Protein AF-0000000085148550 (afdb_homodimer)

Foldseek 3Di:
DAAQAEEEALFLLQSLQVVVLEDFQFRYDYDYHNALVRVLVCLVVVRHLEYEAEAAGPPHGRLRSLQVCQVVVGRHAYEYEYLQPAPVVQVSSVVSPHLYYHYPPHHSVRVVVSCVVVVNGDRDPDDGPPDPPLRDHDLQSLVQVLLRNLQNQLQNQVCVQLVFHKDWHRKDKDKDFLVVVLVVLVVVDDVWFKWKKKKWKDWDQWTWMKIKIWTPQAQQVQCVSNVHPPSPDPVSSVVSRQVSCCRRVVSSVVSSCVLLVIDMDMDDMDTQDGRHDPCSSSVVVNVPAGIWIKIWIWMDTPPDPTIMIMIITIHPSCSVVSVVSSVVSSD/DAAQAEEEAQFLLQSLQVVVLEDFQFRYDYDYHNALVRVLVCLVVVRHLEYEAEAAGPPHGRLRSLQVCQVVVGRHAYEYEYLQPAPVVQVSSVVSPHPYYHYPPHHSVVVVVSCVVVVNGDRDPDDGPPDPPLRDHDLQSLVQVLLRNLQNQLQNQVCVQLVFHKDWHRKDKDKDFLVVVLVVLVVVDDVWFKWKKKKWKDWDQWTWMKIKIWTPLAQQVQCVSNVHPPSPDPVSSVVSRQVSCCRRVVSSVVSSCVLLVIDMDMDDMDTQDGRHDPCSSSVVVNVVAGIWIKIWIWMDTPPDPTIMIMIITIHPSCSVVSVVSSVVSSD

Nearest PDB structures (foldseek):
  7pv7-assembly2_B  TM=8.564E-01  e=1.587E-06  Porphyromonas gingivalis W83
  8thp-assembly1_B  TM=5.217E-01  e=5.807E-08  Flavobacterium johnsoniae UW101
  8tff-assembly1_A  TM=5.166E-01  e=2.054E-07  Flavobacterium johnsoniae UW101
  8ted-assembly1_A  TM=5.237E-01  e=2.946E-07  Flavobacterium johnsoniae UW101
  8tfm-assembly1_B  TM=5.192E-01  e=7.262E-07  Flavobacterium johnsoniae UW101

Sequence (662 aa):
MTIPILICDDSALARKQMARTLPKDWDVEISYATNGAEGLEVIRAGKGEIVFLDLNMPVMDGYEVLQAVQQQDLPALIIVVSGDIQIKAHERVKALGALDFIQKPVSAEAISHILQEYGILTLTQGNKAEETPMMKVDMRDACQEIANVAMGRAADLLAKLLDVFVLLPIPNVNVLEVSELTMALKATERNSTVSGLCQGFIGAGIAGEALLLFHDSSFEDMAKLMGLENPNDVSTEIEVMMDTGNVLIGAFLNGISEQLDMKFSQTHPVVLGRHCSVNELIHDNSDKWQRTLAMEINYRIEDYNIECDLLLLFTEDSIPTLNYKLGYLLDMTIPILICDDSALARKQMARTLPKDWDVEISYATNGAEGLEVIRAGKGEIVFLDLNMPVMDGYEVLQAVQQQDLPALIIVVSGDIQIKAHERVKALGALDFIQKPVSAEAISHILQEYGILTLTQGNKAEETPMMKVDMRDACQEIANVAMGRAADLLAKLLDVFVLLPIPNVNVLEVSELTMALKATERNSTVSGLCQGFIGAGIAGEALLLFHDSSFEDMAKLMGLENPNDVSTEIEVMMDTGNVLIGAFLNGISEQLDMKFSQTHPVVLGRHCSVNELIHDNSDKWQRTLAMEINYRIEDYNIECDLLLLFTEDSIPTLNYKLGYLLD

InterPro domains:
  IPR001789 Signal transduction response regulator, receiver domain [PF00072] (5-115)
  IPR001789 Signal transduction response regulator, receiver domain [PS50110] (4-119)
  IPR001789 Signal transduction response regulator, receiver domain [SM00448] (3-115)
  IPR011006 CheY-like superfamily [SSF52172] (4-118)
  IPR028976 CheC-like superfamily [G3DSA:3.40.1550.10] (134-326)
  IPR028976 CheC-like superfamily [SSF103039] (138-328)
  IPR050595 Bacterial response regulator [PTHR44591] (1-120)

Structure (mmCIF, N/CA/C/O backbone):
data_AF-0000000085148550-model_v1
#
loop_
_entity.id
_entity.type
_entity.pdbx_description
1 polymer 'CheC, inhibitor of MCP methylation'
#
loop_
_atom_site.group_PDB
_atom_site.id
_atom_site.type_symbol
_atom_site.label_atom_id
_atom_site.label_alt_id
_atom_site.label_comp_id
_atom_site.label_asym_id
_atom_site.label_entity_id
_atom_site.label_seq_id
_atom_site.pdbx_PDB_ins_code
_atom_site.Cartn_x
_atom_site.Cartn_y
_atom_site.Cartn_z
_atom_site.occupancy
_atom_site.B_iso_or_equiv
_atom_site.auth_seq_id
_atom_site.auth_comp_id
_atom_site.auth_asym_id
_atom_site.auth_atom_id
_atom_site.pdbx_PDB_model_num
ATOM 1 N N . MET A 1 1 ? -13.977 -40.094 -25.703 1 69.56 1 MET A N 1
ATOM 2 C CA . MET A 1 1 ? -12.578 -40 -26.109 1 69.56 1 MET A CA 1
ATOM 3 C C . MET A 1 1 ? -11.766 -39.219 -25.078 1 69.56 1 MET A C 1
ATOM 5 O O . MET A 1 1 ? -12.258 -38.25 -24.5 1 69.56 1 MET A O 1
ATOM 9 N N . THR A 1 2 ? -10.578 -39.75 -24.703 1 88.62 2 THR A N 1
ATOM 10 C CA . THR A 1 2 ? -9.688 -39.156 -23.703 1 88.62 2 THR A CA 1
ATOM 11 C C . THR A 1 2 ? -9.117 -37.844 -24.188 1 88.62 2 THR A C 1
ATOM 13 O O . THR A 1 2 ? -8.617 -37.75 -25.312 1 88.62 2 THR A O 1
ATOM 16 N N . ILE A 1 3 ? -9.297 -36.781 -23.484 1 90.56 3 ILE A N 1
ATOM 17 C CA . ILE A 1 3 ? -8.875 -35.438 -23.875 1 90.56 3 ILE A CA 1
ATOM 18 C C . ILE A 1 3 ? -7.414 -35.219 -23.484 1 90.56 3 ILE A C 1
ATOM 20 O O . ILE A 1 3 ? -7.051 -35.375 -22.312 1 90.56 3 ILE A O 1
ATOM 24 N N . PRO A 1 4 ? -6.555 -34.938 -24.453 1 94.75 4 PRO A N 1
ATOM 25 C CA . PRO A 1 4 ? -5.168 -34.625 -24.094 1 94.75 4 PRO A CA 1
ATOM 26 C C . PRO A 1 4 ? -5.023 -33.25 -23.438 1 94.75 4 PRO A C 1
ATOM 28 O O . PRO A 1 4 ? -5.441 -32.25 -24 1 94.75 4 PRO A O 1
ATOM 31 N N . ILE A 1 5 ? -4.395 -33.219 -22.297 1 95.62 5 ILE A N 1
ATOM 32 C CA . ILE A 1 5 ? -4.184 -32 -21.531 1 95.62 5 ILE A CA 1
ATOM 33 C C . ILE A 1 5 ? -2.686 -31.766 -21.344 1 95.62 5 ILE A C 1
ATOM 35 O O . ILE A 1 5 ? -1.918 -32.719 -21.156 1 95.62 5 ILE A O 1
ATOM 39 N N . LEU A 1 6 ? -2.33 -30.469 -21.406 1 97.88 6 LEU A N 1
ATOM 40 C CA . LEU A 1 6 ? -0.958 -30.078 -21.109 1 97.88 6 LEU A CA 1
ATOM 41 C C . LEU A 1 6 ? -0.917 -29.141 -19.906 1 97.88 6 LEU A C 1
ATOM 43 O O . LEU A 1 6 ? -1.643 -28.141 -19.875 1 97.88 6 LEU A O 1
ATOM 47 N N . ILE A 1 7 ? -0.164 -29.531 -18.922 1 98 7 ILE A N 1
ATOM 48 C CA . ILE A 1 7 ? 0.191 -28.625 -17.844 1 98 7 ILE A CA 1
ATOM 49 C C . ILE A 1 7 ? 1.607 -28.094 -18.047 1 98 7 ILE A C 1
ATOM 51 O O . ILE A 1 7 ? 2.58 -28.844 -17.953 1 98 7 ILE A O 1
ATOM 55 N N . CYS A 1 8 ? 1.687 -26.797 -18.375 1 98.44 8 CYS A N 1
ATOM 56 C CA . CYS A 1 8 ? 2.969 -26.172 -18.688 1 98.44 8 CYS A CA 1
ATOM 57 C C . CYS A 1 8 ? 3.354 -25.156 -17.609 1 98.44 8 CYS A C 1
ATOM 59 O O . CYS A 1 8 ? 2.818 -24.047 -17.578 1 98.44 8 CYS A O 1
ATOM 61 N N . ASP A 1 9 ? 4.273 -25.484 -16.75 1 97.5 9 ASP A N 1
ATOM 62 C CA . ASP A 1 9 ? 4.734 -24.719 -15.594 1 97.5 9 ASP A CA 1
ATOM 63 C C . ASP A 1 9 ? 6.148 -25.125 -15.195 1 97.5 9 ASP A C 1
ATOM 65 O O . ASP A 1 9 ? 6.465 -26.328 -15.172 1 97.5 9 ASP A O 1
ATOM 69 N N . ASP A 1 10 ? 6.984 -24.156 -14.891 1 94.94 10 ASP A N 1
ATOM 70 C CA . ASP A 1 10 ? 8.367 -24.516 -14.586 1 94.94 10 ASP A CA 1
ATOM 71 C C . ASP A 1 10 ? 8.484 -25.078 -13.172 1 94.94 10 ASP A C 1
ATOM 73 O O . ASP A 1 10 ? 9.477 -25.719 -12.836 1 94.94 10 ASP A O 1
ATOM 77 N N . SER A 1 11 ? 7.555 -24.844 -12.352 1 93.94 11 SER A N 1
ATOM 78 C CA . SER A 1 11 ? 7.562 -25.297 -10.961 1 93.94 11 SER A CA 1
ATOM 79 C C . SER A 1 11 ? 6.934 -26.672 -10.828 1 93.94 11 SER A C 1
ATOM 81 O O . SER A 1 11 ? 5.781 -26.875 -11.219 1 93.94 11 SER A O 1
ATOM 83 N N . ALA A 1 12 ? 7.699 -27.578 -10.242 1 92.81 12 ALA A N 1
ATOM 84 C CA . ALA A 1 12 ? 7.164 -28.906 -9.992 1 92.81 12 ALA A CA 1
ATOM 85 C C . ALA A 1 12 ? 5.977 -28.859 -9.039 1 92.81 12 ALA A C 1
ATOM 87 O O . ALA A 1 12 ? 5.008 -29.609 -9.203 1 92.81 12 ALA A O 1
ATOM 88 N N . LEU A 1 13 ? 6.137 -28.016 -8.102 1 91.62 13 LEU A N 1
ATOM 89 C CA . LEU A 1 13 ? 5.039 -27.859 -7.152 1 91.62 13 LEU A CA 1
ATOM 90 C C . LEU A 1 13 ? 3.775 -27.375 -7.863 1 91.62 13 LEU A C 1
ATOM 92 O O . LEU A 1 13 ? 2.684 -27.891 -7.602 1 91.62 13 LEU A O 1
ATOM 96 N N . ALA A 1 14 ? 3.887 -26.422 -8.695 1 94.12 14 ALA A N 1
ATOM 97 C CA . ALA A 1 14 ? 2.732 -25.891 -9.406 1 94.12 14 ALA A CA 1
ATOM 98 C C . ALA A 1 14 ? 2.086 -26.953 -10.289 1 94.12 14 ALA A C 1
ATOM 100 O O . ALA A 1 14 ? 0.858 -27.031 -10.367 1 94.12 14 ALA A O 1
ATOM 101 N N . ARG A 1 15 ? 2.883 -27.703 -11.016 1 94.88 15 ARG A N 1
ATOM 102 C CA . ARG A 1 15 ? 2.361 -28.781 -11.852 1 94.88 15 ARG A CA 1
ATOM 103 C C . ARG A 1 15 ? 1.596 -29.797 -11.023 1 94.88 15 ARG A C 1
ATOM 105 O O . ARG A 1 15 ? 0.508 -30.234 -11.414 1 94.88 15 ARG A O 1
ATOM 112 N N . LYS A 1 16 ? 2.207 -30.172 -9.914 1 91.75 16 LYS A N 1
ATOM 113 C CA . LYS A 1 16 ? 1.563 -31.125 -9.023 1 91.75 16 LYS A CA 1
ATOM 114 C C . LYS A 1 16 ? 0.225 -30.594 -8.516 1 91.75 16 LYS A C 1
ATOM 116 O O . LYS A 1 16 ? -0.775 -31.328 -8.516 1 91.75 16 LYS A O 1
ATOM 121 N N . GLN A 1 17 ? 0.255 -29.344 -8.078 1 91.12 17 GLN A N 1
ATOM 122 C CA . GLN A 1 17 ? -0.959 -28.734 -7.559 1 91.12 17 GLN A CA 1
ATOM 123 C C . GLN A 1 17 ? -2.033 -28.641 -8.641 1 91.12 17 GLN A C 1
ATOM 125 O O . GLN A 1 17 ? -3.209 -28.891 -8.375 1 91.12 17 GLN A O 1
ATOM 130 N N . MET A 1 18 ? -1.668 -28.297 -9.828 1 93.44 18 MET A N 1
ATOM 131 C CA . MET A 1 18 ? -2.598 -28.203 -10.945 1 93.44 18 MET A CA 1
ATOM 132 C C . MET A 1 18 ? -3.23 -29.547 -11.25 1 93.44 18 MET A C 1
ATOM 134 O O . MET A 1 18 ? -4.445 -29.641 -11.43 1 93.44 18 MET A O 1
ATOM 138 N N . ALA A 1 19 ? -2.445 -30.562 -11.305 1 92.56 19 ALA A N 1
ATOM 139 C CA . ALA A 1 19 ? -2.918 -31.906 -11.602 1 92.56 19 ALA A CA 1
ATOM 140 C C . ALA A 1 19 ? -3.902 -32.406 -10.547 1 92.56 19 ALA A C 1
ATOM 142 O O . ALA A 1 19 ? -4.914 -33.031 -10.867 1 92.56 19 ALA A O 1
ATOM 143 N N . ARG A 1 20 ? -3.559 -32.031 -9.336 1 89.12 20 ARG A N 1
ATOM 144 C CA . ARG A 1 20 ? -4.383 -32.5 -8.219 1 89.12 20 ARG A CA 1
ATOM 145 C C . ARG A 1 20 ? -5.73 -31.781 -8.211 1 89.12 20 ARG A C 1
ATOM 147 O O . ARG A 1 20 ? -6.715 -32.312 -7.688 1 89.12 20 ARG A O 1
ATOM 154 N N . THR A 1 21 ? -5.746 -30.609 -8.695 1 91.19 21 THR A N 1
ATOM 155 C CA . THR A 1 21 ? -6.945 -29.781 -8.625 1 91.19 21 THR A CA 1
ATOM 156 C C . THR A 1 21 ? -7.91 -30.141 -9.758 1 91.19 21 THR A C 1
ATOM 158 O O . THR A 1 21 ? -9.086 -29.766 -9.719 1 91.19 21 THR A O 1
ATOM 161 N N . LEU A 1 22 ? -7.48 -30.906 -10.766 1 91.75 22 LEU A N 1
ATOM 162 C CA . LEU A 1 22 ? -8.344 -31.312 -11.875 1 91.75 22 LEU A CA 1
ATOM 163 C C . LEU A 1 22 ? -9.398 -32.312 -11.398 1 91.75 22 LEU A C 1
ATOM 165 O O . LEU A 1 22 ? -9.141 -33.094 -10.5 1 91.75 22 LEU A O 1
ATOM 169 N N . PRO A 1 23 ? -10.602 -32.219 -11.984 1 88.19 23 PRO A N 1
ATOM 170 C CA . PRO A 1 23 ? -11.641 -33.156 -11.578 1 88.19 23 PRO A CA 1
ATOM 171 C C . PRO A 1 23 ? -11.211 -34.625 -11.734 1 88.19 23 PRO A C 1
ATOM 173 O O . PRO A 1 23 ? -10.641 -35 -12.766 1 88.19 23 PRO A O 1
ATOM 176 N N . LYS A 1 24 ? -11.523 -35.438 -10.789 1 83.56 24 LYS A N 1
ATOM 177 C CA . LYS A 1 24 ? -11.094 -36.812 -10.742 1 83.56 24 LYS A CA 1
ATOM 178 C C . LYS A 1 24 ? -11.789 -37.656 -11.82 1 83.56 24 LYS A C 1
ATOM 180 O O . LYS A 1 24 ? -11.219 -38.625 -12.336 1 83.56 24 LYS A O 1
ATOM 185 N N . ASP A 1 25 ? -12.977 -37.281 -12.141 1 82.75 25 ASP A N 1
ATOM 186 C CA . ASP A 1 25 ? -13.758 -38.062 -13.086 1 82.75 25 ASP A CA 1
ATOM 187 C C . ASP A 1 25 ? -13.594 -37.562 -14.508 1 82.75 25 ASP A C 1
ATOM 189 O O . ASP A 1 25 ? -14.305 -37.969 -15.422 1 82.75 25 ASP A O 1
ATOM 193 N N . TRP A 1 26 ? -12.672 -36.688 -14.648 1 85.75 26 TRP A N 1
ATOM 194 C CA . TRP A 1 26 ? -12.398 -36.156 -15.984 1 85.75 26 TRP A CA 1
ATOM 195 C C . TRP A 1 26 ? -11.5 -37.125 -16.766 1 85.75 26 TRP A C 1
ATOM 197 O O . TRP A 1 26 ? -10.398 -37.469 -16.312 1 85.75 26 TRP A O 1
ATOM 207 N N . ASP A 1 27 ? -11.969 -37.656 -17.922 1 86.94 27 ASP A N 1
ATOM 208 C CA . ASP A 1 27 ? -11.172 -38.531 -18.75 1 86.94 27 ASP A CA 1
ATOM 209 C C . ASP A 1 27 ? -10.125 -37.781 -19.547 1 86.94 27 ASP A C 1
ATOM 211 O O . ASP A 1 27 ? -10.406 -37.344 -20.672 1 86.94 27 ASP A O 1
ATOM 215 N N . VAL A 1 28 ? -8.945 -37.688 -18.938 1 90.56 28 VAL A N 1
ATOM 216 C CA . VAL A 1 28 ? -7.918 -36.875 -19.562 1 90.56 28 VAL A CA 1
ATOM 217 C C . VAL A 1 28 ? -6.578 -37.594 -19.531 1 90.56 28 VAL A C 1
ATOM 219 O O . VAL A 1 28 ? -6.363 -38.5 -18.719 1 90.56 28 VAL A O 1
ATOM 222 N N . GLU A 1 29 ? -5.742 -37.375 -20.5 1 92.62 29 GLU A N 1
ATOM 223 C CA . GLU A 1 29 ? -4.324 -37.719 -20.516 1 92.62 29 GLU A CA 1
ATOM 224 C C . GLU A 1 29 ? -3.451 -36.5 -20.328 1 92.62 29 GLU A C 1
ATOM 226 O O . GLU A 1 29 ? -3.459 -35.562 -21.156 1 92.62 29 GLU A O 1
ATOM 231 N N . ILE A 1 30 ? -2.668 -36.531 -19.266 1 95.5 30 ILE A N 1
ATOM 232 C CA . ILE A 1 30 ? -1.963 -35.312 -18.891 1 95.5 30 ILE A CA 1
ATOM 233 C C . ILE A 1 30 ? -0.504 -35.406 -19.328 1 95.5 30 ILE A C 1
ATOM 235 O O . ILE A 1 30 ? 0.188 -36.375 -19.031 1 95.5 30 ILE A O 1
ATOM 239 N N . SER A 1 31 ? -0.101 -34.438 -20.094 1 96.94 31 SER A N 1
ATOM 240 C CA . SER A 1 31 ? 1.307 -34.188 -20.391 1 96.94 31 SER A CA 1
ATOM 241 C C . SER A 1 31 ? 1.838 -33 -19.625 1 96.94 31 SER A C 1
ATOM 243 O O . SER A 1 31 ? 1.067 -32.125 -19.188 1 96.94 31 SER A O 1
ATOM 245 N N . TYR A 1 32 ? 3.152 -33 -19.391 1 97.06 32 TYR A N 1
ATOM 246 C CA . TYR A 1 32 ? 3.77 -31.922 -18.625 1 97.06 32 TYR A CA 1
ATOM 247 C C . TYR A 1 32 ? 4.895 -31.266 -19.406 1 97.06 32 TYR A C 1
ATOM 249 O O . TYR A 1 32 ? 5.559 -31.922 -20.219 1 97.06 32 TYR A O 1
ATOM 257 N N . ALA A 1 33 ? 5.062 -30.016 -19.234 1 97.81 33 ALA A N 1
ATOM 258 C CA . ALA A 1 33 ? 6.18 -29.234 -19.766 1 97.81 33 ALA A CA 1
ATOM 259 C C . ALA A 1 33 ? 6.715 -28.25 -18.734 1 97.81 33 ALA A C 1
ATOM 261 O O . ALA A 1 33 ? 5.945 -27.688 -17.953 1 97.81 33 ALA A O 1
ATOM 262 N N . THR A 1 34 ? 8.023 -27.969 -18.734 1 96.62 34 THR A N 1
ATOM 263 C CA . THR A 1 34 ? 8.641 -27.172 -17.688 1 96.62 34 THR A CA 1
ATOM 264 C C . THR A 1 34 ? 9.023 -25.797 -18.219 1 96.62 34 THR A C 1
ATOM 266 O O . THR A 1 34 ? 9.633 -25 -17.5 1 96.62 34 THR A O 1
ATOM 269 N N . ASN A 1 35 ? 8.781 -25.5 -19.391 1 97.06 35 ASN A N 1
ATOM 270 C CA . ASN A 1 35 ? 8.961 -24.188 -20.031 1 97.06 35 ASN A CA 1
ATOM 271 C C . ASN A 1 35 ? 8.148 -24.062 -21.312 1 97.06 35 ASN A C 1
ATOM 273 O O . ASN A 1 35 ? 7.555 -25.047 -21.766 1 97.06 35 ASN A O 1
ATOM 277 N N . GLY A 1 36 ? 8.141 -22.891 -21.906 1 98.06 36 GLY A N 1
ATOM 278 C CA . GLY A 1 36 ? 7.293 -22.625 -23.062 1 98.06 36 GLY A CA 1
ATOM 279 C C . GLY A 1 36 ? 7.715 -23.391 -24.297 1 98.06 36 GLY A C 1
ATOM 280 O O . GLY A 1 36 ? 6.871 -23.828 -25.094 1 98.06 36 GLY A O 1
ATOM 281 N N . ALA A 1 37 ? 9 -23.578 -24.484 1 98.19 37 ALA A N 1
ATOM 282 C CA . ALA A 1 37 ? 9.492 -24.297 -25.641 1 98.19 37 ALA A CA 1
ATOM 283 C C . ALA A 1 37 ? 9.031 -25.75 -25.625 1 98.19 37 ALA A C 1
ATOM 285 O O . ALA A 1 37 ? 8.555 -26.281 -26.641 1 98.19 37 ALA A O 1
ATOM 286 N N . GLU A 1 38 ? 9.219 -26.359 -24.5 1 98.31 38 GLU A N 1
ATOM 287 C CA . GLU A 1 38 ? 8.719 -27.719 -24.312 1 98.31 38 GLU A CA 1
ATOM 288 C C . GLU A 1 38 ? 7.207 -27.781 -24.5 1 98.31 38 GLU A C 1
ATOM 290 O O . GLU A 1 38 ? 6.691 -28.719 -25.109 1 98.31 38 GLU A O 1
ATOM 295 N N . GLY A 1 39 ? 6.535 -26.797 -23.953 1 98.38 39 GLY A N 1
ATOM 296 C CA . GLY A 1 39 ? 5.086 -26.75 -24.094 1 98.38 39 GLY A CA 1
ATOM 297 C C . GLY A 1 39 ? 4.621 -26.688 -25.531 1 98.38 39 GLY A C 1
ATOM 298 O O . GLY A 1 39 ? 3.689 -27.391 -25.922 1 98.38 39 GLY A O 1
ATOM 299 N N . LEU A 1 40 ? 5.293 -25.891 -26.297 1 98.25 40 LEU A N 1
ATOM 300 C CA . LEU A 1 40 ? 4.941 -25.734 -27.703 1 98.25 40 LEU A CA 1
ATOM 301 C C . LEU A 1 40 ? 5.148 -27.047 -28.469 1 98.25 40 LEU A C 1
ATOM 303 O O . LEU A 1 40 ? 4.371 -27.391 -29.359 1 98.25 40 LEU A O 1
ATOM 307 N N . GLU A 1 41 ? 6.203 -27.75 -28.125 1 98.38 41 GLU A N 1
ATOM 308 C CA . GLU A 1 41 ? 6.461 -29.047 -28.75 1 98.38 41 GLU A CA 1
ATOM 309 C C . GLU A 1 41 ? 5.332 -30.031 -28.453 1 98.38 41 GLU A C 1
ATOM 311 O O . GLU A 1 41 ? 4.906 -30.766 -29.344 1 98.38 41 GLU A O 1
ATOM 316 N N . VAL A 1 42 ? 4.906 -30.047 -27.25 1 98.19 42 VAL A N 1
ATOM 317 C CA . VAL A 1 42 ? 3.834 -30.953 -26.828 1 98.19 42 VAL A CA 1
ATOM 318 C C . VAL A 1 42 ? 2.545 -30.594 -27.578 1 98.19 42 VAL A C 1
ATOM 320 O O . VAL A 1 42 ? 1.808 -31.484 -28 1 98.19 42 VAL A O 1
ATOM 323 N N . ILE A 1 43 ? 2.262 -29.328 -27.703 1 98.06 43 ILE A N 1
ATOM 324 C CA . ILE A 1 43 ? 1.075 -28.844 -28.406 1 98.06 43 ILE A CA 1
ATOM 325 C C . ILE A 1 43 ? 1.141 -29.281 -29.875 1 98.06 43 ILE A C 1
ATOM 327 O O . ILE A 1 43 ? 0.164 -29.797 -30.406 1 98.06 43 ILE A O 1
ATOM 331 N N . ARG A 1 44 ? 2.275 -29.109 -30.469 1 97.69 44 ARG A N 1
ATOM 332 C CA . ARG A 1 44 ? 2.467 -29.453 -31.875 1 97.69 44 ARG A CA 1
ATOM 333 C C . ARG A 1 44 ? 2.291 -30.953 -32.094 1 97.69 44 ARG A C 1
ATOM 335 O O . ARG A 1 44 ? 1.835 -31.375 -33.156 1 97.69 44 ARG A O 1
ATOM 342 N N . ALA A 1 45 ? 2.568 -31.719 -31.109 1 97.5 45 ALA A N 1
ATOM 343 C CA . ALA A 1 45 ? 2.453 -33.188 -31.188 1 97.5 45 ALA A CA 1
ATOM 344 C C . ALA A 1 45 ? 1.008 -33.625 -31 1 97.5 45 ALA A C 1
ATOM 346 O O . ALA A 1 45 ? 0.71 -34.812 -31.031 1 97.5 45 ALA A O 1
ATOM 347 N N . GLY A 1 46 ? 0.09 -32.688 -30.719 1 95.69 46 GLY A N 1
ATOM 348 C CA . GLY A 1 46 ? -1.322 -32.969 -30.562 1 95.69 46 GLY A CA 1
ATOM 349 C C . GLY A 1 46 ? -1.682 -33.438 -29.172 1 95.69 46 GLY A C 1
ATOM 350 O O . GLY A 1 46 ? -2.75 -34.031 -28.953 1 95.69 46 GLY A O 1
ATOM 351 N N . LYS A 1 47 ? -0.841 -33.156 -28.188 1 96.19 47 LYS A N 1
ATOM 352 C CA . LYS A 1 47 ? -1.024 -33.656 -26.828 1 96.19 47 LYS A CA 1
ATOM 353 C C . LYS A 1 47 ? -1.496 -32.531 -25.906 1 96.19 47 LYS A C 1
ATOM 355 O O . LYS A 1 47 ? -1.46 -32.688 -24.688 1 96.19 47 LYS A O 1
ATOM 360 N N . GLY A 1 48 ? -1.916 -31.438 -26.438 1 96.31 48 GLY A N 1
ATOM 361 C CA . GLY A 1 48 ? -2.346 -30.297 -25.641 1 96.31 48 GLY A CA 1
ATOM 362 C C . GLY A 1 48 ? -3.596 -29.641 -26.188 1 96.31 48 GLY A C 1
ATOM 363 O O . GLY A 1 48 ? -3.592 -28.438 -26.484 1 96.31 48 GLY A O 1
ATOM 364 N N . GLU A 1 49 ? -4.617 -30.453 -26.281 1 94.69 49 GLU A N 1
ATOM 365 C CA . GLU A 1 49 ? -5.887 -29.875 -26.703 1 94.69 49 GLU A CA 1
ATOM 366 C C . GLU A 1 49 ? -6.336 -28.781 -25.719 1 94.69 49 GLU A C 1
ATOM 368 O O . GLU A 1 49 ? -6.863 -27.75 -26.141 1 94.69 49 GLU A O 1
ATOM 373 N N . ILE A 1 50 ? -6.246 -29.062 -24.516 1 95.44 50 ILE A N 1
ATOM 374 C CA . ILE A 1 50 ? -6.426 -28.094 -23.438 1 95.44 50 ILE A CA 1
ATOM 375 C C . ILE A 1 50 ? -5.094 -27.859 -22.734 1 95.44 50 ILE A C 1
ATOM 377 O O . ILE A 1 50 ? -4.391 -28.797 -22.375 1 95.44 50 ILE A O 1
ATOM 381 N N . VAL A 1 51 ? -4.758 -26.594 -22.594 1 98.06 51 VAL A N 1
ATOM 382 C CA . VAL A 1 51 ? -3.457 -26.266 -22.016 1 98.06 51 VAL A CA 1
ATOM 383 C C . VAL A 1 51 ? -3.639 -25.359 -20.797 1 98.06 51 VAL A C 1
ATOM 385 O O . VAL A 1 51 ? -4.332 -24.344 -20.859 1 98.06 51 VAL A O 1
ATOM 388 N N . PHE A 1 52 ? -3.117 -25.75 -19.672 1 98 52 PHE A N 1
ATOM 389 C CA . PHE A 1 52 ? -2.916 -24.859 -18.531 1 98 52 PHE A CA 1
ATOM 390 C C . PHE A 1 52 ? -1.512 -24.266 -18.547 1 98 52 PHE A C 1
ATOM 392 O O . PHE A 1 52 ? -0.526 -24.984 -18.359 1 98 52 PHE A O 1
ATOM 399 N N . LEU A 1 53 ? -1.437 -22.953 -18.734 1 98.62 53 LEU A N 1
ATOM 400 C CA . LEU A 1 53 ? -0.175 -22.328 -19.109 1 98.62 53 LEU A CA 1
ATOM 401 C C . LEU A 1 53 ? 0.232 -21.266 -18.078 1 98.62 53 LEU A C 1
ATOM 403 O O . LEU A 1 53 ? -0.513 -20.312 -17.828 1 98.62 53 LEU A O 1
ATOM 407 N N . ASP A 1 54 ? 1.368 -21.453 -17.438 1 98 54 ASP A N 1
ATOM 408 C CA . ASP A 1 54 ? 1.973 -20.422 -16.609 1 98 54 ASP A CA 1
ATOM 409 C C . ASP A 1 54 ? 2.588 -19.312 -17.469 1 98 54 ASP A C 1
ATOM 411 O O . ASP A 1 54 ? 3.035 -19.578 -18.594 1 98 54 ASP A O 1
ATOM 415 N N . LEU A 1 55 ? 2.637 -18.141 -17.016 1 97.31 55 LEU A N 1
ATOM 416 C CA . LEU A 1 55 ? 3.184 -17.016 -17.781 1 97.31 55 LEU A CA 1
ATOM 417 C C . LEU A 1 55 ? 4.676 -16.859 -17.516 1 97.31 55 LEU A C 1
ATOM 419 O O . LEU A 1 55 ? 5.438 -16.5 -18.422 1 97.31 55 LEU A O 1
ATOM 423 N N . ASN A 1 56 ? 5.059 -16.984 -16.266 1 94.56 56 ASN A N 1
ATOM 424 C CA . ASN A 1 56 ? 6.422 -16.703 -15.828 1 94.56 56 ASN A CA 1
ATOM 425 C C . ASN A 1 56 ? 7.285 -17.953 -15.828 1 94.56 56 ASN A C 1
ATOM 427 O O . ASN A 1 56 ? 7.488 -18.578 -14.781 1 94.56 56 ASN A O 1
ATOM 431 N N . MET A 1 57 ? 7.84 -18.266 -16.984 1 95.38 57 MET A N 1
ATOM 432 C CA . MET A 1 57 ? 8.664 -19.453 -17.156 1 95.38 57 MET A CA 1
ATOM 433 C C . MET A 1 57 ? 10 -19.109 -17.812 1 95.38 57 MET A C 1
ATOM 435 O O . MET A 1 57 ? 10.094 -18.125 -18.547 1 95.38 57 MET A O 1
ATOM 439 N N . PRO A 1 58 ? 11.039 -19.922 -17.484 1 94.19 58 PRO A N 1
ATOM 440 C CA . 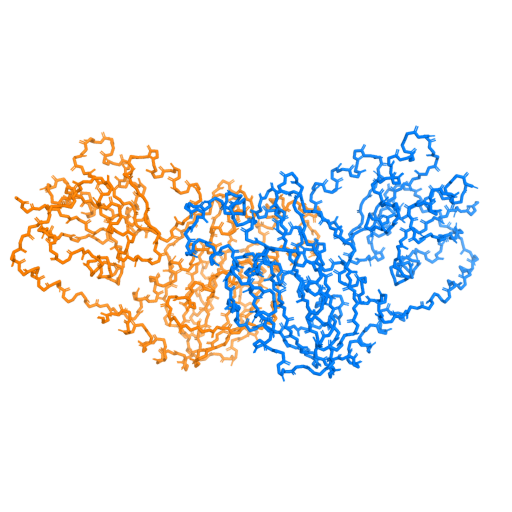PRO A 1 58 ? 12.32 -19.719 -18.172 1 94.19 58 PRO A CA 1
ATOM 441 C C . PRO A 1 58 ? 12.289 -20.203 -19.625 1 94.19 58 PRO A C 1
ATOM 443 O O . PRO A 1 58 ? 11.336 -20.859 -20.047 1 94.19 58 PRO A O 1
ATOM 446 N N . VAL A 1 59 ? 13.328 -19.812 -20.469 1 94.94 59 VAL A N 1
ATOM 447 C CA . VAL A 1 59 ? 13.516 -20.219 -21.859 1 94.94 59 VAL A CA 1
ATOM 448 C C . VAL A 1 59 ? 12.477 -19.531 -22.734 1 94.94 59 VAL A C 1
ATOM 450 O O . VAL A 1 59 ? 12.812 -18.625 -23.5 1 94.94 59 VAL A O 1
ATOM 453 N N . MET A 1 60 ? 11.273 -19.922 -22.641 1 96.38 60 MET A N 1
ATOM 454 C CA . MET A 1 60 ? 10.125 -19.328 -23.312 1 96.38 60 MET A CA 1
ATOM 455 C C . MET A 1 60 ? 8.969 -19.141 -22.344 1 96.38 60 MET A C 1
ATOM 457 O O . MET A 1 60 ? 8.531 -20.109 -21.703 1 96.38 60 MET A O 1
ATOM 461 N N . ASP A 1 61 ? 8.508 -17.859 -22.219 1 96.19 61 ASP A N 1
ATOM 462 C CA . ASP A 1 61 ? 7.465 -17.594 -21.219 1 96.19 61 ASP A CA 1
ATOM 463 C C . ASP A 1 61 ? 6.078 -17.828 -21.812 1 96.19 61 ASP A C 1
ATOM 465 O O . ASP A 1 61 ? 5.949 -18.219 -22.984 1 96.19 61 ASP A O 1
ATOM 469 N N . GLY A 1 62 ? 5.082 -17.672 -20.984 1 98 62 GLY A N 1
ATOM 470 C CA . GLY A 1 62 ? 3.719 -17.969 -21.391 1 98 62 GLY A CA 1
ATOM 471 C C . GLY A 1 62 ? 3.201 -17.016 -22.453 1 98 62 GLY A C 1
ATOM 472 O O . GLY A 1 62 ? 2.363 -17.406 -23.281 1 98 62 GLY A O 1
ATOM 473 N N . TYR A 1 63 ? 3.672 -15.766 -22.438 1 97.44 63 TYR A N 1
ATOM 474 C CA . TYR A 1 63 ? 3.264 -14.828 -23.469 1 97.44 63 TYR A CA 1
ATOM 475 C C . TYR A 1 63 ? 3.748 -15.273 -24.844 1 97.44 63 TYR A C 1
ATOM 477 O O . TYR A 1 63 ? 2.998 -15.227 -25.812 1 97.44 63 TYR A O 1
ATOM 485 N N . GLU A 1 64 ? 4.891 -15.695 -24.859 1 97.75 64 GLU A N 1
ATOM 486 C CA . GLU A 1 64 ? 5.496 -16.156 -26.094 1 97.75 64 GLU A CA 1
ATOM 487 C C . GLU A 1 64 ? 4.793 -17.422 -26.625 1 97.75 64 GLU A C 1
ATOM 489 O O . GLU A 1 64 ? 4.637 -17.594 -27.828 1 97.75 64 GLU A O 1
ATOM 494 N N . VAL A 1 65 ? 4.449 -18.266 -25.719 1 98.5 65 VAL A N 1
ATOM 495 C CA . VAL A 1 65 ? 3.719 -19.469 -26.109 1 98.5 65 VAL A CA 1
ATOM 496 C C . VAL A 1 65 ? 2.393 -19.078 -26.75 1 98.5 65 VAL A C 1
ATOM 498 O O . VAL A 1 65 ? 2.043 -19.594 -27.828 1 98.5 65 VAL A O 1
ATOM 501 N N . LEU A 1 66 ? 1.659 -18.188 -26.094 1 98.5 66 LEU A N 1
ATOM 502 C CA . LEU A 1 66 ? 0.382 -17.719 -26.625 1 98.5 66 LEU A CA 1
ATOM 503 C C . LEU A 1 66 ? 0.556 -17.109 -28.016 1 98.5 66 LEU A C 1
ATOM 505 O O . LEU A 1 66 ? -0.237 -17.375 -28.922 1 98.5 66 LEU A O 1
ATOM 509 N N . GLN A 1 67 ? 1.561 -16.359 -28.156 1 98.19 67 GLN A N 1
ATOM 510 C CA . GLN A 1 67 ? 1.846 -15.727 -29.438 1 98.19 67 GLN A CA 1
ATOM 511 C C . GLN A 1 67 ? 2.111 -16.766 -30.531 1 98.19 67 GLN A C 1
ATOM 513 O O . GLN A 1 67 ? 1.599 -16.656 -31.641 1 98.19 67 GLN A O 1
ATOM 518 N N . ALA A 1 68 ? 2.918 -17.688 -30.203 1 98.12 68 ALA A N 1
ATOM 519 C CA . ALA A 1 68 ? 3.262 -18.734 -31.172 1 98.12 68 ALA A CA 1
ATOM 520 C C . ALA A 1 68 ? 2.027 -19.547 -31.562 1 98.12 68 ALA A C 1
ATOM 522 O O . ALA A 1 68 ? 1.84 -19.859 -32.75 1 98.12 68 ALA A O 1
ATOM 523 N N . VAL A 1 69 ? 1.234 -19.891 -30.641 1 98.12 69 VAL A N 1
ATOM 524 C CA . VAL A 1 69 ? 0.026 -20.672 -30.891 1 98.12 69 VAL A CA 1
ATOM 525 C C . VAL A 1 69 ? -0.912 -19.891 -31.812 1 98.12 69 VAL A C 1
ATOM 527 O O . VAL A 1 69 ? -1.501 -20.453 -32.75 1 98.12 69 VAL A O 1
ATOM 530 N N . GLN A 1 70 ? -1.062 -18.641 -31.484 1 97.19 70 GLN A N 1
ATOM 531 C CA . GLN A 1 70 ? -1.915 -17.766 -32.281 1 97.19 70 GLN A CA 1
ATOM 532 C C . GLN A 1 70 ? -1.371 -17.625 -33.719 1 97.19 70 GLN A C 1
ATOM 534 O O . GLN A 1 70 ? -2.113 -17.766 -34.688 1 97.19 70 GLN A O 1
ATOM 539 N N . GLN A 1 71 ? -0.111 -17.359 -33.875 1 97.12 71 GLN A N 1
ATOM 540 C CA . GLN A 1 71 ? 0.527 -17.125 -35.156 1 97.12 71 GLN A CA 1
ATOM 541 C C . GLN A 1 71 ? 0.495 -18.375 -36.031 1 97.12 71 GLN A C 1
ATOM 543 O O . GLN A 1 71 ? 0.349 -18.281 -37.25 1 97.12 71 GLN A O 1
ATOM 548 N N . GLN A 1 72 ? 0.653 -19.453 -35.469 1 97.38 72 GLN A N 1
ATOM 549 C CA . GLN A 1 72 ? 0.736 -20.719 -36.219 1 97.38 72 GLN A CA 1
ATOM 550 C C . GLN A 1 72 ? -0.621 -21.406 -36.281 1 97.38 72 GLN A C 1
ATOM 552 O O . GLN A 1 72 ? -0.739 -22.5 -36.812 1 97.38 72 GLN A O 1
ATOM 557 N N . ASP A 1 73 ? -1.618 -20.812 -35.656 1 96.19 73 ASP A N 1
ATOM 558 C CA . ASP A 1 73 ? -2.986 -21.312 -35.656 1 96.19 73 ASP A CA 1
ATOM 559 C C . ASP A 1 73 ? -3.029 -22.75 -35.125 1 96.19 73 ASP A C 1
ATOM 561 O O . ASP A 1 73 ? -3.578 -23.641 -35.781 1 96.19 73 ASP A O 1
ATOM 565 N N . LEU A 1 74 ? -2.338 -23.016 -34.062 1 97.06 74 LEU A N 1
ATOM 566 C CA . LEU A 1 74 ? -2.295 -24.344 -33.469 1 97.06 74 LEU A CA 1
ATOM 567 C C . LEU A 1 74 ? -3.586 -24.641 -32.719 1 97.06 74 LEU A C 1
ATOM 569 O O . LEU A 1 74 ? -4.172 -23.75 -32.094 1 97.06 74 LEU A O 1
ATOM 573 N N . PRO A 1 75 ? -4.047 -25.875 -32.75 1 94.75 75 PRO A N 1
ATOM 574 C CA . PRO A 1 75 ? -5.297 -26.234 -32.094 1 94.75 75 PRO A CA 1
ATOM 575 C C . PRO A 1 75 ? -5.113 -26.469 -30.578 1 94.75 75 PRO A C 1
ATOM 577 O O . PRO A 1 75 ? -4.918 -27.594 -30.141 1 94.75 75 PRO A O 1
ATOM 580 N N . ALA A 1 76 ? -5.16 -25.5 -29.812 1 96.75 76 ALA A N 1
ATOM 581 C CA . ALA A 1 76 ? -5.016 -25.594 -28.359 1 96.75 76 ALA A CA 1
ATOM 582 C C . ALA A 1 76 ? -5.902 -24.562 -27.672 1 96.75 76 ALA A C 1
ATOM 584 O O . ALA A 1 76 ? -5.883 -23.375 -28 1 96.75 76 ALA A O 1
ATOM 585 N N . LEU A 1 77 ? -6.734 -25 -26.828 1 96.31 77 LEU A N 1
ATOM 586 C CA . LEU A 1 77 ? -7.473 -24.125 -25.922 1 96.31 77 LEU A CA 1
ATOM 587 C C . LEU A 1 77 ? -6.652 -23.812 -24.672 1 96.31 77 LEU A C 1
ATOM 589 O O . LEU A 1 77 ? -6.445 -24.688 -23.828 1 96.31 77 LEU A O 1
ATOM 593 N N . ILE A 1 78 ? -6.234 -22.625 -24.547 1 98 78 ILE A N 1
ATOM 594 C CA . ILE A 1 78 ? -5.25 -22.312 -23.516 1 98 78 ILE A CA 1
ATOM 595 C C . ILE A 1 78 ? -5.918 -21.547 -22.375 1 98 78 ILE A C 1
ATOM 597 O O . ILE A 1 78 ? -6.566 -20.516 -22.609 1 98 78 ILE A O 1
ATOM 601 N N . ILE A 1 79 ? -5.809 -22.031 -21.188 1 97.38 79 ILE A N 1
ATOM 602 C CA . ILE A 1 79 ? -6.168 -21.344 -19.953 1 97.38 79 ILE A CA 1
ATOM 603 C C . ILE A 1 79 ? -4.902 -20.938 -19.203 1 97.38 79 ILE A C 1
ATOM 605 O O . ILE A 1 79 ? -4.109 -21.797 -18.797 1 97.38 79 ILE A O 1
ATOM 609 N N . VAL A 1 80 ? -4.719 -19.688 -19.031 1 97.94 80 VAL A N 1
ATOM 610 C CA . VAL A 1 80 ? -3.543 -19.172 -18.328 1 97.94 80 VAL A CA 1
ATOM 611 C C . VAL A 1 80 ? -3.721 -19.359 -16.828 1 97.94 80 VAL A C 1
ATOM 613 O O . VAL A 1 80 ? -4.781 -19.062 -16.281 1 97.94 80 VAL A O 1
ATOM 616 N N . VAL A 1 81 ? -2.754 -19.953 -16.141 1 97.38 81 VAL A N 1
ATOM 617 C CA . VAL A 1 81 ? -2.699 -20.125 -14.688 1 97.38 81 VAL A CA 1
ATOM 618 C C . VAL A 1 81 ? -1.442 -19.453 -14.141 1 97.38 81 VAL A C 1
ATOM 620 O O . VAL A 1 81 ? -0.338 -19.984 -14.273 1 97.38 81 VAL A O 1
ATOM 623 N N . SER A 1 82 ? -1.612 -18.328 -13.477 1 96.62 82 SER A N 1
ATOM 624 C CA . SER A 1 82 ? -0.403 -17.562 -13.18 1 96.62 82 SER A CA 1
ATOM 625 C C . SER A 1 82 ? -0.562 -16.75 -11.914 1 96.62 82 SER A C 1
ATOM 627 O O . SER A 1 82 ? -1.683 -16.438 -11.5 1 96.62 82 SER A O 1
ATOM 629 N N . GLY A 1 83 ? 0.636 -16.5 -11.266 1 94.5 83 GLY A N 1
ATOM 630 C CA . GLY A 1 83 ? 0.684 -15.547 -10.172 1 94.5 83 GLY A CA 1
ATOM 631 C C . GLY A 1 83 ? 0.753 -14.102 -10.641 1 94.5 83 GLY A C 1
ATOM 632 O O . GLY A 1 83 ? 0.622 -13.18 -9.836 1 94.5 83 GLY A O 1
ATOM 633 N N . ASP A 1 84 ? 0.999 -13.883 -11.906 1 95.44 84 ASP A N 1
ATOM 634 C CA . ASP A 1 84 ? 0.963 -12.539 -12.469 1 95.44 84 ASP A CA 1
ATOM 635 C C . ASP A 1 84 ? -0.475 -12.062 -12.664 1 95.44 84 ASP A C 1
ATOM 637 O O . ASP A 1 84 ? -1.033 -12.188 -13.758 1 95.44 84 ASP A O 1
ATOM 641 N N . ILE A 1 85 ? -1.043 -11.344 -11.703 1 93.12 85 ILE A N 1
ATOM 642 C CA . ILE A 1 85 ? -2.471 -11.047 -11.695 1 93.12 85 ILE A CA 1
ATOM 643 C C . ILE A 1 85 ? -2.691 -9.57 -12.047 1 93.12 85 ILE A C 1
ATOM 645 O O . ILE A 1 85 ? -3.756 -9.016 -11.766 1 93.12 85 ILE A O 1
ATOM 649 N N . GLN A 1 86 ? -1.702 -8.945 -12.578 1 94 86 GLN A N 1
ATOM 650 C CA . GLN A 1 86 ? -1.849 -7.555 -13.008 1 94 86 GLN A CA 1
ATOM 651 C C . GLN A 1 86 ? -2.955 -7.418 -14.055 1 94 86 GLN A C 1
ATOM 653 O O . GLN A 1 86 ? -3.107 -8.281 -14.922 1 94 86 GLN A O 1
ATOM 658 N N . ILE A 1 87 ? -3.637 -6.309 -14 1 91.31 87 ILE A N 1
ATOM 659 C CA . ILE A 1 87 ? -4.711 -6.043 -14.945 1 91.31 87 ILE A CA 1
ATOM 660 C C . ILE A 1 87 ? -4.168 -6.109 -16.375 1 91.31 87 ILE A C 1
ATOM 662 O O . ILE A 1 87 ? -4.77 -6.742 -17.25 1 91.31 87 ILE A O 1
ATOM 666 N N . LYS A 1 88 ? -3.076 -5.504 -16.594 1 93.56 88 LYS A N 1
ATOM 667 C CA . LYS A 1 88 ? -2.48 -5.469 -17.922 1 93.56 88 LYS A CA 1
ATOM 668 C C . LYS A 1 88 ? -2.059 -6.863 -18.375 1 93.56 88 LYS A C 1
ATOM 670 O O . LYS A 1 88 ? -2.104 -7.176 -19.578 1 93.56 88 LYS A O 1
ATOM 675 N N . ALA A 1 89 ? -1.661 -7.711 -17.484 1 95.06 89 ALA A N 1
ATOM 676 C CA . ALA A 1 89 ? -1.343 -9.094 -17.828 1 95.06 89 ALA A CA 1
ATOM 677 C C . ALA A 1 89 ? -2.572 -9.82 -18.359 1 95.06 89 ALA A C 1
ATOM 679 O O . ALA A 1 89 ? -2.49 -10.539 -19.359 1 95.06 89 ALA A O 1
ATOM 680 N N . HIS A 1 90 ? -3.695 -9.633 -17.688 1 93.44 90 HIS A N 1
ATOM 681 C CA . HIS A 1 90 ? -4.953 -10.219 -18.125 1 93.44 90 HIS A CA 1
ATOM 682 C C . HIS A 1 90 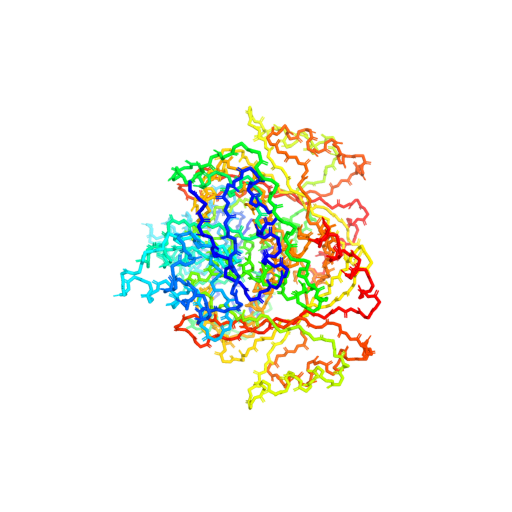? -5.332 -9.75 -19.531 1 93.44 90 HIS A C 1
ATOM 684 O O . HIS A 1 90 ? -5.719 -10.555 -20.375 1 93.44 90 HIS A O 1
ATOM 690 N N . GLU A 1 91 ? -5.215 -8.484 -19.719 1 94.56 91 GLU A N 1
ATOM 691 C CA . GLU A 1 91 ? -5.547 -7.914 -21.016 1 94.56 91 GLU A CA 1
ATOM 692 C C . GLU A 1 91 ? -4.652 -8.477 -22.109 1 94.56 91 GLU A C 1
ATOM 694 O O . GLU A 1 91 ? -5.129 -8.812 -23.203 1 94.56 91 GLU A O 1
ATOM 699 N N . ARG A 1 92 ? -3.387 -8.602 -21.812 1 96.5 92 ARG A N 1
ATOM 700 C CA . ARG A 1 92 ? -2.41 -9.078 -22.797 1 96.5 92 ARG A CA 1
ATOM 701 C C . ARG A 1 92 ? -2.689 -10.523 -23.188 1 96.5 92 ARG A C 1
ATOM 703 O O . ARG A 1 92 ? -2.66 -10.867 -24.375 1 96.5 92 ARG A O 1
ATOM 710 N N . VAL A 1 93 ? -2.971 -11.336 -22.219 1 97.25 93 VAL A N 1
ATOM 711 C CA . VAL A 1 93 ? -3.135 -12.75 -22.531 1 97.25 93 VAL A CA 1
ATOM 712 C C . VAL A 1 93 ? -4.453 -12.961 -23.266 1 97.25 93 VAL A C 1
ATOM 714 O O . VAL A 1 93 ? -4.547 -13.828 -24.141 1 97.25 93 VAL A O 1
ATOM 717 N N . LYS A 1 94 ? -5.457 -12.211 -22.922 1 95.56 94 LYS A N 1
ATOM 718 C CA . LYS A 1 94 ? -6.719 -12.273 -23.656 1 95.56 94 LYS A CA 1
ATOM 719 C C . LYS A 1 94 ? -6.531 -11.859 -25.109 1 95.56 94 LYS A C 1
ATOM 721 O O . LYS A 1 94 ? -7.07 -12.5 -26.016 1 95.56 94 LYS A O 1
ATOM 726 N N . ALA A 1 95 ? -5.801 -10.844 -25.328 1 96.69 95 ALA A N 1
ATOM 727 C CA . ALA A 1 95 ? -5.52 -10.352 -26.688 1 96.69 95 ALA A CA 1
ATOM 728 C C . ALA A 1 95 ? -4.746 -11.391 -27.484 1 96.69 95 ALA A C 1
ATOM 730 O O . ALA A 1 95 ? -4.895 -11.469 -28.719 1 96.69 95 ALA A O 1
ATOM 731 N N . LEU A 1 96 ? -4.043 -12.219 -26.812 1 97.56 96 LEU A N 1
ATOM 732 C CA . LEU A 1 96 ? -3.225 -13.227 -27.484 1 97.56 96 LEU A CA 1
ATOM 733 C C . LEU A 1 96 ? -3.998 -14.523 -27.656 1 97.56 96 LEU A C 1
ATOM 735 O O . LEU A 1 96 ? -3.438 -15.531 -28.094 1 97.56 96 LEU A O 1
ATOM 739 N N . GLY A 1 97 ? -5.27 -14.539 -27.172 1 96.38 97 GLY A N 1
ATOM 740 C CA . GLY A 1 97 ? -6.145 -15.648 -27.516 1 96.38 97 GLY A CA 1
ATOM 741 C C . GLY A 1 97 ? -6.367 -16.609 -26.359 1 96.38 97 GLY A C 1
ATOM 742 O O . GLY A 1 97 ? -6.949 -17.688 -26.547 1 96.38 97 GLY A O 1
ATOM 743 N N . ALA A 1 98 ? -5.891 -16.297 -25.188 1 97.5 98 ALA A N 1
ATOM 744 C CA . ALA A 1 98 ? -6.176 -17.156 -24.031 1 97.5 98 ALA A CA 1
ATOM 745 C C . ALA A 1 98 ? -7.68 -17.266 -23.797 1 97.5 98 ALA A C 1
ATOM 747 O O . ALA A 1 98 ? -8.414 -16.297 -23.938 1 97.5 98 ALA A O 1
ATOM 748 N N . LEU A 1 99 ? -8.125 -18.453 -23.516 1 95.25 99 LEU A N 1
ATOM 749 C CA . LEU A 1 99 ? -9.539 -18.719 -23.25 1 95.25 99 LEU A CA 1
ATOM 750 C C . LEU A 1 99 ? -9.977 -18.078 -21.938 1 95.25 99 LEU A C 1
ATOM 752 O O . LEU A 1 99 ? -11.094 -17.562 -21.844 1 95.25 99 LEU A O 1
ATOM 756 N N . ASP A 1 100 ? -9.156 -18.188 -20.953 1 95.12 100 ASP A N 1
ATOM 757 C CA . ASP A 1 100 ? -9.438 -17.656 -19.625 1 95.12 100 ASP A CA 1
ATOM 758 C C . ASP A 1 100 ? -8.156 -17.516 -18.797 1 95.12 100 ASP A C 1
ATOM 760 O O . ASP A 1 100 ? -7.062 -17.812 -19.297 1 95.12 100 ASP A O 1
ATOM 764 N N . PHE A 1 101 ? -8.383 -17.031 -17.609 1 94.38 101 PHE A N 1
ATOM 765 C CA . PHE A 1 101 ? -7.285 -16.766 -16.688 1 94.38 101 PHE A CA 1
ATOM 766 C C . PHE A 1 101 ? -7.633 -17.25 -15.281 1 94.38 101 PHE A C 1
ATOM 768 O O . PHE A 1 101 ? -8.719 -16.969 -14.766 1 94.38 101 PHE A O 1
ATOM 775 N N . ILE A 1 102 ? -6.703 -18.062 -14.711 1 93.44 102 ILE A N 1
ATOM 776 C CA . ILE A 1 102 ? -6.859 -18.531 -13.336 1 93.44 102 ILE A CA 1
ATOM 777 C C . ILE A 1 102 ? -5.703 -18.016 -12.484 1 93.44 102 ILE A C 1
ATOM 779 O O . ILE A 1 102 ? -4.535 -18.25 -12.805 1 93.44 102 ILE A O 1
ATOM 783 N N . GLN A 1 103 ? -6.055 -17.359 -11.422 1 92.81 103 GLN A N 1
ATOM 784 C CA . GLN A 1 103 ? -5.043 -16.844 -10.508 1 92.81 103 GLN A CA 1
ATOM 785 C C . GLN A 1 103 ? -4.523 -17.938 -9.578 1 92.81 103 GLN A C 1
ATOM 787 O O . GLN A 1 103 ? -5.297 -18.75 -9.078 1 92.81 103 GLN A O 1
ATOM 792 N N . LYS A 1 104 ? -3.184 -18.016 -9.406 1 94.19 104 LYS A N 1
ATOM 793 C CA . LYS A 1 104 ? -2.564 -18.891 -8.414 1 94.19 104 LYS A CA 1
ATOM 794 C C . LYS A 1 104 ? -2.668 -18.281 -7.016 1 94.19 104 LYS A C 1
ATOM 796 O O . LYS A 1 104 ? -2.617 -17.062 -6.859 1 94.19 104 LYS A O 1
ATOM 801 N N . PRO A 1 105 ? -2.814 -19.047 -5.949 1 90.88 105 PRO A N 1
ATOM 802 C CA . PRO A 1 105 ? -2.893 -20.516 -5.961 1 90.88 105 PRO A CA 1
ATOM 803 C C . PRO A 1 105 ? -4.215 -21.031 -6.527 1 90.88 105 PRO A C 1
ATOM 805 O O . PRO A 1 105 ? -5.262 -20.406 -6.309 1 90.88 105 PRO A O 1
ATOM 808 N N . VAL A 1 106 ? -4.18 -22.141 -7.109 1 90.81 106 VAL A N 1
ATOM 809 C CA . VAL A 1 106 ? -5.324 -22.656 -7.848 1 90.81 106 VAL A CA 1
ATOM 810 C C . VAL A 1 106 ? -6.277 -23.359 -6.891 1 90.81 106 VAL A C 1
ATOM 812 O O . VAL A 1 106 ? -5.844 -24.031 -5.945 1 90.81 106 VAL A O 1
ATOM 815 N N . SER A 1 107 ? -7.527 -23.188 -7.141 1 87.19 107 SER A N 1
ATOM 816 C CA . SER A 1 107 ? -8.555 -23.922 -6.402 1 87.19 107 SER A CA 1
ATOM 817 C C . SER A 1 107 ? -9.375 -24.797 -7.336 1 87.19 107 SER A C 1
ATOM 819 O O . SER A 1 107 ? -9.547 -24.484 -8.516 1 87.19 107 SER A O 1
ATOM 821 N N . ALA A 1 108 ? -9.852 -25.828 -6.723 1 88 108 ALA A N 1
ATOM 822 C CA . ALA A 1 108 ? -10.68 -26.766 -7.492 1 88 108 ALA A CA 1
ATOM 823 C C . ALA A 1 108 ? -11.93 -26.062 -8.023 1 88 108 ALA A C 1
ATOM 825 O O . ALA A 1 108 ? -12.375 -26.359 -9.141 1 88 108 ALA A O 1
ATOM 826 N N . GLU A 1 109 ? -12.375 -25.203 -7.234 1 85.81 109 GLU A N 1
ATOM 827 C CA . GLU A 1 109 ? -13.594 -24.5 -7.609 1 85.81 109 GLU A CA 1
ATOM 828 C C . GLU A 1 109 ? -13.367 -23.609 -8.836 1 85.81 109 GLU A C 1
ATOM 830 O O . GLU A 1 109 ? -14.188 -23.578 -9.75 1 85.81 109 GLU A O 1
ATOM 835 N N . ALA A 1 110 ? -12.266 -22.953 -8.812 1 85.94 110 ALA A N 1
ATOM 836 C CA . ALA A 1 110 ? -11.953 -22.078 -9.93 1 85.94 110 ALA A CA 1
ATOM 837 C C . ALA A 1 110 ? -11.797 -22.859 -11.227 1 85.94 110 ALA A C 1
ATOM 839 O O . ALA A 1 110 ? -12.297 -22.453 -12.273 1 85.94 110 ALA A O 1
ATOM 840 N N . ILE A 1 111 ? -11.195 -23.969 -11.172 1 89 111 ILE A N 1
ATOM 841 C CA . ILE A 1 111 ? -10.953 -24.812 -12.344 1 89 111 ILE A CA 1
ATOM 842 C C . ILE A 1 111 ? -12.266 -25.406 -12.844 1 89 111 ILE A C 1
ATOM 844 O O . ILE A 1 111 ? -12.547 -25.375 -14.039 1 89 111 ILE A O 1
ATOM 848 N N . SER A 1 112 ? -13.039 -25.891 -11.898 1 87.62 112 SER A N 1
ATOM 849 C CA . SER A 1 112 ? -14.312 -26.5 -12.258 1 87.62 112 SER A CA 1
ATOM 850 C C . SER A 1 112 ? -15.234 -25.484 -12.945 1 87.62 112 SER A C 1
ATOM 852 O O . SER A 1 112 ? -15.914 -25.828 -13.914 1 87.62 112 SER A O 1
ATOM 854 N N . HIS A 1 113 ? -15.219 -24.344 -12.43 1 86.06 113 HIS A N 1
ATOM 855 C CA . HIS A 1 113 ? -16.062 -23.297 -12.992 1 86.06 113 HIS A CA 1
ATOM 856 C C . HIS A 1 113 ? -15.688 -23 -14.438 1 86.06 113 HIS A C 1
ATOM 858 O O . HIS A 1 113 ? -16.562 -22.891 -15.305 1 86.06 113 HIS A O 1
ATOM 864 N N . ILE A 1 114 ? -14.469 -22.891 -14.711 1 87.31 114 ILE A N 1
ATOM 865 C CA . ILE A 1 114 ? -13.992 -22.531 -16.047 1 87.31 114 ILE A CA 1
ATOM 866 C C . ILE A 1 114 ? -14.266 -23.688 -17.016 1 87.31 114 ILE A C 1
ATOM 868 O O . ILE A 1 114 ? -14.719 -23.469 -18.141 1 87.31 114 ILE A O 1
ATOM 872 N N . LEU A 1 115 ? -14.023 -24.922 -16.578 1 87.88 115 LEU A N 1
ATOM 873 C CA . LEU A 1 115 ? -14.25 -26.094 -17.422 1 87.88 115 LEU A CA 1
ATOM 874 C C . LEU A 1 115 ? -15.727 -26.25 -17.75 1 87.88 115 LEU A C 1
ATOM 876 O O . LEU A 1 115 ? -16.078 -26.609 -18.875 1 87.88 115 LEU A O 1
ATOM 880 N N . GLN A 1 116 ? -16.547 -25.953 -16.797 1 86.31 116 GLN A N 1
ATOM 881 C CA . GLN A 1 116 ? -17.984 -26.016 -17 1 86.31 116 GLN A CA 1
ATOM 882 C C . GLN A 1 116 ? -18.453 -24.906 -17.938 1 86.31 116 GLN A C 1
ATOM 884 O O . GLN A 1 116 ? -19.281 -25.156 -18.828 1 86.31 116 GLN A O 1
ATOM 889 N N . GLU A 1 117 ? -17.984 -23.797 -17.672 1 87.19 117 GLU A N 1
ATOM 890 C CA . GLU A 1 117 ? -18.375 -22.641 -18.469 1 87.19 117 GLU A CA 1
ATOM 891 C C . GLU A 1 117 ? -18.109 -22.859 -19.953 1 87.19 117 GLU A C 1
ATOM 893 O O . GLU A 1 117 ? -18.906 -22.453 -20.797 1 87.19 117 GLU A O 1
ATOM 898 N N . TYR A 1 118 ? -17.062 -23.516 -20.281 1 87.44 118 TYR A N 1
ATOM 899 C CA . TYR A 1 118 ? -16.672 -23.672 -21.672 1 87.44 118 TYR A CA 1
ATOM 900 C C . TYR A 1 118 ? -17.047 -25.047 -22.203 1 87.44 118 TYR A C 1
ATOM 902 O O . TYR A 1 118 ? -16.672 -25.422 -23.312 1 87.44 118 TYR A O 1
ATOM 910 N N . GLY A 1 119 ? -17.75 -25.844 -21.406 1 82.56 119 GLY A N 1
ATOM 911 C CA . GLY A 1 119 ? -18.266 -27.141 -21.828 1 82.56 119 GLY A CA 1
ATOM 912 C C . GLY A 1 119 ? -17.188 -28.156 -22.109 1 82.56 119 GLY A C 1
ATOM 913 O O . GLY A 1 119 ? -17.312 -28.969 -23.031 1 82.56 119 GLY A O 1
ATOM 914 N N . ILE A 1 120 ? -16.172 -28.047 -21.438 1 79.69 120 ILE A N 1
ATOM 915 C CA . ILE A 1 120 ? -15.016 -28.891 -21.703 1 79.69 120 ILE A CA 1
ATOM 916 C C . ILE A 1 120 ? -15.102 -30.156 -20.844 1 79.69 120 ILE A C 1
ATOM 918 O O . ILE A 1 120 ? -14.555 -31.203 -21.219 1 79.69 120 ILE A O 1
ATOM 922 N N . LEU A 1 121 ? -15.898 -30.078 -19.766 1 72.06 121 LEU A N 1
ATOM 923 C CA . LEU A 1 121 ? -15.93 -31.219 -18.859 1 72.06 121 LEU A CA 1
ATOM 924 C C . LEU A 1 121 ? -16.656 -32.406 -19.5 1 72.06 121 LEU A C 1
ATOM 926 O O . LEU A 1 121 ? -17.797 -32.281 -19.953 1 72.06 121 LEU A O 1
ATOM 930 N N . THR A 1 122 ? -15.922 -33.312 -19.953 1 64.56 122 THR A N 1
ATOM 931 C CA . THR A 1 122 ? -16.531 -34.562 -20.375 1 64.56 122 THR A CA 1
ATOM 932 C C . THR A 1 122 ? -16.469 -35.594 -19.234 1 64.56 122 THR A C 1
ATOM 934 O O . THR A 1 122 ? -15.398 -35.969 -18.766 1 64.56 122 THR A O 1
ATOM 937 N N . LEU A 1 123 ? -17.594 -35.562 -18.469 1 53.94 123 LEU A N 1
ATOM 938 C CA . LEU A 1 123 ? -17.656 -36.469 -17.328 1 53.94 123 LEU A CA 1
ATOM 939 C C . LEU A 1 123 ? -17.672 -37.938 -17.766 1 53.94 123 LEU A C 1
ATOM 941 O O . LEU A 1 123 ? -18.406 -38.281 -18.688 1 53.94 123 LEU A O 1
ATOM 945 N N . THR A 1 124 ? -16.578 -38.594 -17.844 1 52.03 124 THR A N 1
ATOM 946 C CA . THR A 1 124 ? -16.688 -40.031 -18.078 1 52.03 124 THR A CA 1
ATOM 947 C C . THR A 1 124 ? -16.844 -40.781 -16.766 1 52.03 124 THR A C 1
ATOM 949 O O . THR A 1 124 ? -16.469 -40.281 -15.711 1 52.03 124 THR A O 1
ATOM 952 N N . GLN A 1 125 ? -17.688 -41.906 -16.641 1 45 125 GLN A N 1
ATOM 953 C CA . GLN A 1 125 ? -17.859 -42.844 -15.523 1 45 125 GLN A CA 1
ATOM 954 C C . GLN A 1 125 ? -16.516 -43.25 -14.93 1 45 125 GLN A C 1
ATOM 956 O O . GLN A 1 125 ? -16.234 -42.969 -13.766 1 45 125 GLN A O 1
ATOM 961 N N . GLY A 1 126 ? -16.031 -44.562 -15.016 1 40.97 126 GLY A N 1
ATOM 962 C CA . GLY A 1 126 ? -15.266 -45.531 -14.219 1 40.97 126 GLY A CA 1
ATOM 963 C C . GLY A 1 126 ? -13.781 -45.219 -14.18 1 40.97 126 GLY A C 1
ATOM 964 O O . GLY A 1 126 ? -13.008 -45.906 -13.516 1 40.97 126 GLY A O 1
ATOM 965 N N . ASN A 1 127 ? -13.016 -44.938 -15.297 1 44.34 127 ASN A N 1
ATOM 966 C CA . ASN A 1 127 ? -11.648 -45.406 -15.18 1 44.34 127 ASN A CA 1
ATOM 967 C C . ASN A 1 127 ? -10.805 -44.5 -14.312 1 44.34 127 ASN A C 1
ATOM 969 O O . ASN A 1 127 ? -10.938 -43.25 -14.391 1 44.34 127 ASN A O 1
ATOM 973 N N . LYS A 1 128 ? -10.219 -44.969 -13.242 1 46.56 128 LYS A N 1
ATOM 974 C CA . LYS A 1 128 ? -9.297 -44.5 -12.211 1 46.56 128 LYS A CA 1
ATOM 975 C C . LYS A 1 128 ? -8.188 -43.656 -12.812 1 46.56 128 LYS A C 1
ATOM 977 O O . LYS A 1 128 ? -7.496 -44.062 -13.734 1 46.56 128 LYS A O 1
ATOM 982 N N . ALA A 1 129 ? -8.242 -42.312 -12.844 1 47.25 129 ALA A N 1
ATOM 983 C CA . ALA A 1 129 ? -7.09 -41.469 -13.125 1 47.25 129 ALA A CA 1
ATOM 984 C C . ALA A 1 129 ? -5.789 -42.125 -12.695 1 47.25 129 ALA A C 1
ATOM 986 O O . ALA A 1 129 ? -5.684 -42.625 -11.57 1 47.25 129 ALA A O 1
ATOM 987 N N . GLU A 1 130 ? -5.02 -42.719 -13.602 1 45.75 130 GLU A N 1
ATOM 988 C CA . GLU A 1 130 ? -3.686 -43.188 -13.234 1 45.75 130 GLU A CA 1
ATOM 989 C C . GLU A 1 130 ? -3.006 -42.219 -12.273 1 45.75 130 GLU A C 1
ATOM 991 O O . GLU A 1 130 ? -3.355 -41.031 -12.219 1 45.75 130 GLU A O 1
ATOM 996 N N . GLU A 1 131 ? -2.24 -42.781 -11.227 1 48.12 131 GLU A N 1
ATOM 997 C CA . GLU A 1 131 ? -1.409 -42.156 -10.195 1 48.12 131 GLU A CA 1
ATOM 998 C C . GLU A 1 131 ? -0.588 -41 -10.758 1 48.12 131 GLU A C 1
ATOM 1000 O O . GLU A 1 131 ? 0.08 -41.156 -11.789 1 48.12 131 GLU A O 1
ATOM 1005 N N . THR A 1 132 ? -1.03 -39.781 -10.727 1 53.28 132 THR A N 1
ATOM 1006 C CA . THR A 1 132 ? -0.185 -38.625 -11 1 53.28 132 THR A CA 1
ATOM 1007 C C . THR A 1 132 ? 1.27 -38.906 -10.648 1 53.28 132 THR A C 1
ATOM 1009 O O . THR A 1 132 ? 1.564 -39.375 -9.547 1 53.28 132 THR A O 1
ATOM 1012 N N . PRO A 1 133 ? 2.166 -39.062 -11.703 1 51.28 133 PRO A N 1
ATOM 1013 C CA . PRO A 1 133 ? 3.561 -39.281 -11.32 1 51.28 133 PRO A CA 1
ATOM 1014 C C . PRO A 1 133 ? 3.986 -38.469 -10.109 1 51.28 133 PRO A C 1
ATOM 1016 O O . PRO A 1 133 ? 3.492 -37.344 -9.914 1 51.28 133 PRO A O 1
ATOM 1019 N N . MET A 1 134 ? 4.375 -39.156 -9.086 1 55.62 134 MET A N 1
ATOM 1020 C CA . MET A 1 134 ? 4.953 -38.594 -7.875 1 55.62 134 MET A CA 1
ATOM 1021 C C . MET A 1 134 ? 6.047 -37.594 -8.227 1 55.62 134 MET A C 1
ATOM 1023 O O . MET A 1 134 ? 7.172 -37.969 -8.547 1 55.62 134 MET A O 1
ATOM 1027 N N . MET A 1 135 ? 5.695 -36.438 -8.812 1 65.31 135 MET A N 1
ATOM 1028 C CA . MET A 1 135 ? 6.703 -35.406 -9.016 1 65.31 135 MET A CA 1
ATOM 1029 C C . MET A 1 135 ? 7.41 -35.062 -7.707 1 65.31 135 MET A C 1
ATOM 1031 O O . MET A 1 135 ? 6.758 -34.75 -6.711 1 65.31 135 MET A O 1
ATOM 1035 N N . LYS A 1 136 ? 8.75 -35.344 -7.621 1 75.19 136 LYS A N 1
ATOM 1036 C CA . LYS A 1 136 ? 9.562 -34.969 -6.469 1 75.19 136 LYS A CA 1
ATOM 1037 C C . LYS A 1 136 ? 9.758 -33.469 -6.406 1 75.19 136 LYS A C 1
ATOM 1039 O O . LYS A 1 136 ? 10.219 -32.844 -7.371 1 75.19 136 LYS A O 1
ATOM 1044 N N . VAL A 1 137 ? 9.133 -32.938 -5.488 1 82.12 137 VAL A N 1
ATOM 1045 C CA . VAL A 1 137 ? 9.281 -31.5 -5.25 1 82.12 137 VAL A CA 1
ATOM 1046 C C . VAL A 1 137 ? 10.312 -31.25 -4.148 1 82.12 137 VAL A C 1
ATOM 1048 O O . VAL A 1 137 ? 10.156 -31.734 -3.027 1 82.12 137 VAL A O 1
ATOM 1051 N N . ASP A 1 138 ? 11.367 -30.531 -4.605 1 84.69 138 ASP A N 1
ATOM 1052 C CA . ASP A 1 138 ? 12.32 -30.188 -3.553 1 84.69 138 ASP A CA 1
ATOM 1053 C C . ASP A 1 138 ? 11.961 -28.844 -2.91 1 84.69 138 ASP A C 1
ATOM 1055 O O . ASP A 1 138 ? 11.102 -28.125 -3.408 1 84.69 138 ASP A O 1
ATOM 1059 N N . MET A 1 139 ? 12.562 -28.578 -1.832 1 83.81 139 MET A N 1
ATOM 1060 C CA . MET A 1 139 ? 12.266 -27.422 -1.007 1 83.81 139 MET A CA 1
ATOM 1061 C C . MET A 1 139 ? 12.508 -26.125 -1.78 1 83.81 139 MET A C 1
ATOM 1063 O O . MET A 1 139 ? 11.711 -25.188 -1.698 1 83.81 139 MET A O 1
ATOM 1067 N N . ARG A 1 140 ? 13.57 -26.109 -2.455 1 86.69 140 ARG A N 1
ATOM 1068 C CA . ARG A 1 140 ? 13.914 -24.922 -3.223 1 86.69 140 ARG A CA 1
ATOM 1069 C C . ARG A 1 140 ? 12.828 -24.594 -4.25 1 86.69 140 ARG A C 1
ATOM 1071 O O . ARG A 1 140 ? 12.422 -23.453 -4.391 1 86.69 140 ARG A O 1
ATOM 1078 N N . ASP A 1 141 ? 12.438 -25.609 -4.953 1 89.88 141 ASP A N 1
ATOM 1079 C CA . ASP A 1 141 ? 11.398 -25.438 -5.957 1 89.88 141 ASP A CA 1
ATOM 1080 C C . ASP A 1 141 ? 10.094 -24.953 -5.312 1 89.88 141 ASP A C 1
ATOM 1082 O O . ASP A 1 141 ? 9.398 -24.109 -5.863 1 89.88 141 ASP A O 1
ATOM 1086 N N . ALA A 1 142 ? 9.805 -25.531 -4.219 1 92.5 142 ALA A N 1
ATOM 1087 C CA . ALA A 1 142 ? 8.586 -25.156 -3.508 1 92.5 142 ALA A CA 1
ATOM 1088 C C . ALA A 1 142 ? 8.641 -23.688 -3.061 1 92.5 142 ALA A C 1
ATOM 1090 O O . ALA A 1 142 ? 7.676 -22.953 -3.227 1 92.5 142 ALA A O 1
ATOM 1091 N N . CYS A 1 143 ? 9.773 -23.297 -2.527 1 93.56 143 CYS A N 1
ATOM 1092 C CA . CYS A 1 143 ? 9.961 -21.922 -2.096 1 93.56 143 CYS A CA 1
ATOM 1093 C C . CYS A 1 143 ? 9.867 -20.969 -3.277 1 93.56 143 CYS A C 1
ATOM 1095 O O . CYS A 1 143 ? 9.312 -19.875 -3.152 1 93.56 143 CYS A O 1
ATOM 1097 N N . GLN A 1 144 ? 10.398 -21.391 -4.305 1 93.75 144 GLN A N 1
ATOM 1098 C CA . GLN A 1 144 ? 10.375 -20.562 -5.504 1 93.75 144 GLN A CA 1
ATOM 1099 C C . GLN A 1 144 ? 8.945 -20.328 -5.98 1 93.75 144 GLN A C 1
ATOM 1101 O O . GLN A 1 144 ? 8.594 -19.219 -6.391 1 93.75 144 GLN A O 1
ATOM 1106 N N . GLU A 1 145 ? 8.141 -21.328 -5.934 1 94.88 145 GLU A N 1
ATOM 1107 C CA . GLU A 1 145 ? 6.75 -21.203 -6.355 1 94.88 145 GLU A CA 1
ATOM 1108 C C . GLU A 1 145 ? 5.973 -20.281 -5.426 1 94.88 145 GLU A C 1
ATOM 1110 O O . GLU A 1 145 ? 5.207 -19.422 -5.883 1 94.88 145 GLU A O 1
ATOM 1115 N N . ILE A 1 146 ? 6.207 -20.469 -4.152 1 95.38 146 ILE A N 1
ATOM 1116 C CA . ILE A 1 146 ? 5.527 -19.625 -3.17 1 95.38 146 ILE A CA 1
ATOM 1117 C C . ILE A 1 146 ? 5.93 -18.172 -3.371 1 95.38 146 ILE A C 1
ATOM 1119 O O . ILE A 1 146 ? 5.086 -17.281 -3.301 1 95.38 146 ILE A O 1
ATOM 1123 N N . ALA A 1 147 ? 7.18 -18 -3.582 1 96.19 147 ALA A N 1
ATOM 1124 C CA . ALA A 1 147 ? 7.684 -16.641 -3.846 1 96.19 147 ALA A CA 1
ATOM 1125 C C . ALA A 1 147 ? 7.078 -16.078 -5.125 1 96.19 147 ALA A C 1
ATOM 1127 O O . ALA A 1 147 ? 6.77 -14.883 -5.191 1 96.19 147 ALA A O 1
ATOM 1128 N N . ASN A 1 148 ? 6.953 -16.859 -6.07 1 95.62 148 ASN A N 1
ATOM 1129 C CA . ASN A 1 148 ? 6.398 -16.438 -7.355 1 95.62 148 ASN A CA 1
ATOM 1130 C C . ASN A 1 148 ? 4.969 -15.914 -7.207 1 95.62 148 ASN A C 1
ATOM 1132 O O . ASN A 1 148 ? 4.629 -14.867 -7.746 1 95.62 148 ASN A O 1
ATOM 1136 N N . VAL A 1 149 ? 4.191 -16.656 -6.516 1 95.75 149 VAL A N 1
ATOM 1137 C CA . VAL A 1 149 ? 2.799 -16.281 -6.309 1 95.75 149 VAL A CA 1
ATOM 1138 C C . VAL A 1 149 ? 2.729 -15.008 -5.473 1 95.75 149 VAL A C 1
ATOM 1140 O O . VAL A 1 149 ? 1.985 -14.078 -5.801 1 95.75 149 VAL A O 1
ATOM 1143 N N . ALA A 1 150 ? 3.496 -14.961 -4.398 1 96.56 150 ALA A N 1
ATOM 1144 C CA . ALA A 1 150 ? 3.531 -13.781 -3.537 1 96.56 150 ALA A CA 1
ATOM 1145 C C . ALA A 1 150 ? 4.012 -12.555 -4.309 1 96.56 150 ALA A C 1
ATOM 1147 O O . ALA A 1 150 ? 3.467 -11.461 -4.145 1 96.56 150 ALA A O 1
ATOM 1148 N N . MET A 1 151 ? 5.004 -12.727 -5.086 1 96.81 151 MET A N 1
ATOM 1149 C CA . MET A 1 151 ? 5.547 -11.656 -5.918 1 96.81 151 MET A CA 1
ATOM 1150 C C . MET A 1 151 ? 4.477 -11.094 -6.848 1 96.81 151 MET A C 1
ATOM 1152 O O . MET A 1 151 ? 4.398 -9.883 -7.055 1 96.81 151 MET A O 1
ATOM 1156 N N . GLY A 1 152 ? 3.701 -11.961 -7.461 1 96.62 152 GLY A N 1
ATOM 1157 C CA . GLY A 1 152 ? 2.629 -11.516 -8.336 1 96.62 152 GLY A CA 1
ATOM 1158 C C . GLY A 1 152 ? 1.648 -10.586 -7.645 1 96.62 152 GLY A C 1
ATOM 1159 O O . GLY A 1 152 ? 1.246 -9.562 -8.211 1 96.62 152 GLY A O 1
ATOM 1160 N N . ARG A 1 153 ? 1.306 -10.906 -6.43 1 94.19 153 ARG A N 1
ATOM 1161 C CA . ARG A 1 153 ? 0.407 -10.07 -5.637 1 94.19 153 ARG A CA 1
ATOM 1162 C C . ARG A 1 153 ? 1.031 -8.703 -5.352 1 94.19 153 ARG A C 1
ATOM 1164 O O . ARG A 1 153 ? 0.371 -7.676 -5.492 1 94.19 153 ARG A O 1
ATOM 1171 N N . ALA A 1 154 ? 2.209 -8.75 -4.922 1 96.44 154 ALA A N 1
ATOM 1172 C CA . ALA A 1 154 ? 2.918 -7.508 -4.621 1 96.44 154 ALA A CA 1
ATOM 1173 C C . ALA A 1 154 ? 3.064 -6.645 -5.871 1 96.44 154 ALA A C 1
ATOM 1175 O O . ALA A 1 154 ? 2.854 -5.43 -5.82 1 96.44 154 ALA A O 1
ATOM 1176 N N . ALA A 1 155 ? 3.381 -7.25 -6.957 1 96.81 155 ALA A N 1
ATOM 1177 C CA . ALA A 1 155 ? 3.555 -6.535 -8.219 1 96.81 155 ALA A CA 1
ATOM 1178 C C . ALA A 1 155 ? 2.238 -5.918 -8.688 1 96.81 155 ALA A C 1
ATOM 1180 O O . ALA A 1 155 ? 2.223 -4.824 -9.25 1 96.81 155 ALA A O 1
ATOM 1181 N N . ASP A 1 156 ? 1.226 -6.605 -8.492 1 96.31 156 ASP A N 1
ATOM 1182 C CA . ASP A 1 156 ? -0.09 -6.094 -8.859 1 96.31 156 ASP A CA 1
ATOM 1183 C C . ASP A 1 156 ? -0.404 -4.797 -8.117 1 96.31 156 ASP A C 1
ATOM 1185 O O . ASP A 1 156 ? -0.876 -3.828 -8.719 1 96.31 156 ASP A O 1
ATOM 1189 N N . LEU A 1 157 ? -0.18 -4.82 -6.848 1 94.94 157 LEU A N 1
ATOM 1190 C CA . LEU A 1 157 ? -0.433 -3.631 -6.043 1 94.94 157 LEU A CA 1
ATOM 1191 C C . LEU A 1 157 ? 0.476 -2.482 -6.469 1 94.94 157 LEU A C 1
ATOM 1193 O O . LEU A 1 157 ? 0.035 -1.335 -6.551 1 94.94 157 LEU A O 1
ATOM 1197 N N . LEU A 1 158 ? 1.709 -2.781 -6.688 1 95.94 158 LEU A N 1
ATOM 1198 C CA . LEU A 1 158 ? 2.641 -1.763 -7.16 1 95.94 158 LEU A CA 1
ATOM 1199 C C . LEU A 1 158 ? 2.193 -1.195 -8.5 1 95.94 158 LEU A C 1
ATOM 1201 O O . LEU A 1 158 ? 2.275 0.014 -8.727 1 95.94 158 LEU A O 1
ATOM 1205 N N . ALA A 1 159 ? 1.773 -2.094 -9.398 1 96.5 159 ALA A N 1
ATOM 1206 C CA . ALA A 1 159 ? 1.301 -1.688 -10.719 1 96.5 159 ALA A CA 1
ATOM 1207 C C . ALA A 1 159 ? 0.129 -0.717 -10.609 1 96.5 159 ALA A C 1
ATOM 1209 O O . ALA A 1 159 ? 0.056 0.265 -11.352 1 96.5 159 ALA A O 1
ATOM 1210 N N . LYS A 1 160 ? -0.735 -0.998 -9.742 1 93.62 160 LYS A N 1
ATOM 1211 C CA . LYS A 1 160 ? -1.885 -0.126 -9.523 1 93.62 160 LYS A CA 1
ATOM 1212 C C . LYS A 1 160 ? -1.455 1.204 -8.906 1 93.62 160 LYS A C 1
ATOM 1214 O O . LYS A 1 160 ? -1.933 2.264 -9.32 1 93.62 160 LYS A O 1
ATOM 1219 N N . LEU A 1 161 ? -0.568 1.144 -7.941 1 92.62 161 LEU A N 1
ATOM 1220 C CA . LEU A 1 161 ? -0.074 2.33 -7.254 1 92.62 161 LEU A CA 1
ATOM 1221 C C . LEU A 1 161 ? 0.576 3.299 -8.234 1 92.62 161 LEU A C 1
ATOM 1223 O O . LEU A 1 161 ? 0.406 4.516 -8.125 1 92.62 161 LEU A O 1
ATOM 1227 N N . LEU A 1 162 ? 1.302 2.77 -9.203 1 94.38 162 LEU A N 1
ATOM 1228 C CA . LEU A 1 162 ? 2.115 3.59 -10.094 1 94.38 162 LEU A CA 1
ATOM 1229 C C . LEU A 1 162 ? 1.454 3.729 -11.461 1 94.38 162 LEU A C 1
ATOM 1231 O O . LEU A 1 162 ? 1.908 4.512 -12.297 1 94.38 162 LEU A O 1
ATOM 1235 N N . ASP A 1 163 ? 0.41 2.943 -11.688 1 93.56 163 ASP A N 1
ATOM 1236 C CA . ASP A 1 163 ? -0.254 2.871 -12.984 1 93.56 163 ASP A CA 1
ATOM 1237 C C . ASP A 1 163 ? 0.725 2.457 -14.078 1 93.56 163 ASP A C 1
ATOM 1239 O O . ASP A 1 163 ? 0.877 3.158 -15.078 1 93.56 163 ASP A O 1
ATOM 1243 N N . VAL A 1 164 ? 1.397 1.357 -13.852 1 96.38 164 VAL A N 1
ATOM 1244 C CA . VAL A 1 164 ? 2.412 0.835 -14.766 1 96.38 164 VAL A CA 1
ATOM 1245 C C . VAL A 1 164 ? 2.262 -0.679 -14.891 1 96.38 164 VAL A C 1
ATOM 1247 O O . VAL A 1 164 ? 1.344 -1.269 -14.312 1 96.38 164 VAL A O 1
ATOM 1250 N N . PHE A 1 165 ? 3.043 -1.301 -15.758 1 96.25 165 PHE A N 1
ATOM 1251 C CA . PHE A 1 165 ? 3.176 -2.752 -15.828 1 96.25 165 PHE A CA 1
ATOM 1252 C C . PHE A 1 165 ? 4.512 -3.199 -15.242 1 96.25 165 PHE A C 1
ATOM 1254 O O . PHE A 1 165 ? 5.57 -2.76 -15.695 1 96.25 165 PHE A O 1
ATOM 1261 N N . VAL A 1 166 ? 4.461 -4.035 -14.266 1 96.94 166 VAL A N 1
ATOM 1262 C CA . VAL A 1 166 ? 5.656 -4.543 -13.602 1 96.94 166 VAL A CA 1
ATOM 1263 C C . VAL A 1 166 ? 6.105 -5.84 -14.266 1 96.94 166 VAL A C 1
ATOM 1265 O O . VAL A 1 166 ? 5.312 -6.77 -14.43 1 96.94 166 VAL A O 1
ATOM 1268 N N . LEU A 1 167 ? 7.336 -5.891 -14.648 1 95.62 167 LEU A N 1
ATOM 1269 C CA . LEU A 1 167 ? 7.906 -7.113 -15.211 1 95.62 167 LEU A CA 1
ATOM 1270 C C . LEU A 1 167 ? 8.312 -8.078 -14.102 1 95.62 167 LEU A C 1
ATOM 1272 O O . LEU A 1 167 ? 9.094 -7.723 -13.211 1 95.62 167 LEU A O 1
ATOM 1276 N N . LEU A 1 168 ? 7.77 -9.242 -14.219 1 94.25 168 LEU A N 1
ATOM 1277 C CA . LEU A 1 168 ? 8.039 -10.211 -13.164 1 94.25 168 LEU A CA 1
ATOM 1278 C C . LEU A 1 168 ? 9.172 -11.156 -13.562 1 94.25 168 LEU A C 1
ATOM 1280 O O . LEU A 1 168 ? 9.078 -11.836 -14.586 1 94.25 168 LEU A O 1
ATOM 1284 N N . PRO A 1 169 ? 10.188 -11.156 -12.711 1 91.25 169 PRO A N 1
ATOM 1285 C CA . PRO A 1 169 ? 11.258 -12.141 -12.922 1 91.25 169 PRO A CA 1
ATOM 1286 C C . PRO A 1 169 ? 10.938 -13.508 -12.32 1 91.25 169 PRO A C 1
ATOM 1288 O O . PRO A 1 169 ? 9.922 -13.656 -11.633 1 91.25 169 PRO A O 1
ATOM 1291 N N . ILE A 1 170 ? 11.742 -14.453 -12.688 1 91.06 170 ILE A N 1
ATOM 1292 C CA . ILE A 1 170 ? 11.719 -15.688 -11.922 1 91.06 170 ILE A CA 1
ATOM 1293 C C . ILE A 1 170 ? 12.453 -15.492 -10.594 1 91.06 170 ILE A C 1
ATOM 1295 O O . ILE A 1 170 ? 13.625 -15.102 -10.578 1 91.06 170 ILE A O 1
ATOM 1299 N N . PRO A 1 171 ? 11.781 -15.734 -9.508 1 93.56 171 PRO A N 1
ATOM 1300 C CA . PRO A 1 171 ? 12.461 -15.57 -8.227 1 93.56 171 PRO A CA 1
ATOM 1301 C C . PRO A 1 171 ? 13.68 -16.484 -8.086 1 93.56 171 PRO A C 1
ATOM 1303 O O . PRO A 1 171 ? 13.664 -17.625 -8.547 1 93.56 171 PRO A O 1
ATOM 1306 N N . ASN A 1 172 ? 14.711 -15.93 -7.465 1 89.94 172 ASN A N 1
ATOM 1307 C CA . ASN A 1 172 ? 15.891 -16.719 -7.129 1 89.94 172 ASN A CA 1
ATOM 1308 C C . ASN A 1 172 ? 15.891 -17.125 -5.656 1 89.94 172 ASN A C 1
ATOM 1310 O O . ASN A 1 172 ? 15.859 -16.266 -4.773 1 89.94 172 ASN A O 1
ATOM 1314 N N . VAL A 1 173 ? 15.891 -18.438 -5.434 1 90.88 173 VAL A N 1
ATOM 1315 C CA . VAL A 1 173 ? 15.898 -18.953 -4.066 1 90.88 173 VAL A CA 1
ATOM 1316 C C . VAL A 1 173 ? 17.188 -19.719 -3.809 1 90.88 173 VAL A C 1
ATOM 1318 O O . VAL A 1 173 ? 17.531 -20.641 -4.559 1 90.88 173 VAL A O 1
ATOM 1321 N N . ASN A 1 174 ? 17.891 -19.297 -2.75 1 85.38 174 ASN A N 1
ATOM 1322 C CA . ASN A 1 174 ? 19.156 -19.938 -2.41 1 85.38 174 ASN A CA 1
ATOM 1323 C C . ASN A 1 174 ? 19.375 -19.984 -0.9 1 85.38 174 ASN A C 1
ATOM 1325 O O . ASN A 1 174 ? 18.859 -19.141 -0.169 1 85.38 174 ASN A O 1
ATOM 1329 N N . VAL A 1 175 ? 19.938 -21.078 -0.556 1 82.88 175 VAL A N 1
ATOM 1330 C CA . VAL A 1 175 ? 20.469 -21.109 0.802 1 82.88 175 VAL A CA 1
ATOM 1331 C C . VAL A 1 175 ? 21.906 -20.594 0.8 1 82.88 175 VAL A C 1
ATOM 1333 O O . VAL A 1 175 ? 22.766 -21.141 0.096 1 82.88 175 VAL A O 1
ATOM 1336 N N . LEU A 1 176 ? 22.094 -19.469 1.397 1 77.5 176 LEU A N 1
ATOM 1337 C CA . LEU A 1 176 ? 23.391 -18.812 1.302 1 77.5 176 LEU A CA 1
ATOM 1338 C C . LEU A 1 176 ? 24 -18.594 2.686 1 77.5 176 LEU A C 1
ATOM 1340 O O . LEU A 1 176 ? 23.281 -18.453 3.672 1 77.5 176 LEU A O 1
ATOM 1344 N N . GLU A 1 177 ? 25.375 -18.703 2.631 1 72.12 177 GLU A N 1
ATOM 1345 C CA . GLU A 1 177 ? 26.094 -18.094 3.754 1 72.12 177 GLU A CA 1
ATOM 1346 C C . GLU A 1 177 ? 26.156 -16.578 3.623 1 72.12 177 GLU A C 1
ATOM 1348 O O . GLU A 1 177 ? 26.047 -16.047 2.518 1 72.12 177 GLU A O 1
ATOM 1353 N N . VAL A 1 178 ? 26.141 -15.828 4.676 1 62.34 178 VAL A N 1
ATOM 1354 C CA . VAL A 1 178 ? 26.109 -14.367 4.691 1 62.34 178 VAL A CA 1
ATOM 1355 C C . VAL A 1 178 ? 27.125 -13.828 3.689 1 62.34 178 VAL A C 1
ATOM 1357 O O . VAL A 1 178 ? 26.859 -12.859 2.975 1 62.34 178 VAL A O 1
ATOM 1360 N N . SER A 1 179 ? 28.203 -14.406 3.689 1 61.22 179 SER A N 1
ATOM 1361 C CA . SER A 1 179 ? 29.266 -13.961 2.787 1 61.22 179 SER A CA 1
ATOM 1362 C C . SER A 1 179 ? 28.844 -14.086 1.328 1 61.22 179 SER A C 1
ATOM 1364 O O . SER A 1 179 ? 29.172 -13.234 0.503 1 61.22 179 SER A O 1
ATOM 1366 N N . GLU A 1 180 ? 28.109 -15.031 1.051 1 66.81 180 GLU A N 1
ATOM 1367 C CA . GLU A 1 180 ? 27.641 -15.281 -0.309 1 66.81 180 GLU A CA 1
ATOM 1368 C C . GLU A 1 180 ? 26.562 -14.273 -0.708 1 66.81 180 GLU A C 1
ATOM 1370 O O . GLU A 1 180 ? 26.422 -13.93 -1.884 1 66.81 180 GLU A O 1
ATOM 1375 N N . LEU A 1 181 ? 25.828 -13.891 0.298 1 65.5 181 LEU A N 1
ATOM 1376 C CA . LEU A 1 181 ? 24.797 -12.906 0.028 1 65.5 181 LEU A CA 1
ATOM 1377 C C . LEU A 1 181 ? 25.391 -11.594 -0.462 1 65.5 181 LEU A C 1
ATOM 1379 O O . LEU A 1 181 ? 24.906 -11.016 -1.438 1 65.5 181 LEU A O 1
ATOM 1383 N N . THR A 1 182 ? 26.359 -11.195 0.202 1 62.5 182 THR A N 1
ATOM 1384 C CA . THR A 1 182 ? 27.047 -9.969 -0.169 1 62.5 182 THR A CA 1
ATOM 1385 C C . THR A 1 182 ? 27.578 -10.055 -1.602 1 62.5 182 THR A C 1
ATOM 1387 O O . THR A 1 182 ? 27.469 -9.086 -2.361 1 62.5 182 THR A O 1
ATOM 1390 N N . MET A 1 183 ? 28 -11.211 -1.875 1 59.44 183 MET A N 1
ATOM 1391 C CA . MET A 1 183 ? 28.562 -11.406 -3.205 1 59.44 183 MET A CA 1
ATOM 1392 C C . MET A 1 183 ? 27.484 -11.383 -4.273 1 59.44 183 MET A C 1
ATOM 1394 O O . MET A 1 183 ? 27.672 -10.805 -5.344 1 59.44 183 MET A O 1
ATOM 1398 N N . ALA A 1 184 ? 26.438 -11.961 -3.879 1 59.91 184 ALA A N 1
ATOM 1399 C CA . ALA A 1 184 ? 25.312 -12.039 -4.812 1 59.91 184 ALA A CA 1
ATOM 1400 C C . ALA A 1 184 ? 24.734 -10.656 -5.094 1 59.91 184 ALA A C 1
ATOM 1402 O O . ALA A 1 184 ? 24.344 -10.359 -6.227 1 59.91 184 ALA A O 1
ATOM 1403 N N . LEU A 1 185 ? 24.75 -9.953 -4.086 1 62.62 185 LEU A N 1
ATOM 1404 C CA . LEU A 1 185 ? 24.203 -8.602 -4.234 1 62.62 185 LEU A CA 1
ATOM 1405 C C . LEU A 1 185 ? 25.203 -7.691 -4.941 1 62.62 185 LEU A C 1
ATOM 1407 O O . LEU A 1 185 ? 24.812 -6.762 -5.645 1 62.62 185 LEU A O 1
ATOM 1411 N N . LYS A 1 186 ? 26.484 -7.977 -4.719 1 57 186 LYS A N 1
ATOM 1412 C CA . LYS A 1 186 ? 27.562 -7.238 -5.371 1 57 186 LYS A CA 1
ATOM 1413 C C . LYS A 1 186 ? 27.547 -7.445 -6.883 1 57 186 LYS A C 1
ATOM 1415 O O . LYS A 1 186 ? 27.859 -6.531 -7.645 1 57 186 LYS A O 1
ATOM 1420 N N . ALA A 1 187 ? 27.312 -8.648 -7.117 1 50.84 187 ALA A N 1
ATOM 1421 C CA . ALA A 1 187 ? 27.375 -8.977 -8.539 1 50.84 187 ALA A CA 1
ATOM 1422 C C . ALA A 1 187 ? 26.344 -8.18 -9.336 1 50.84 187 ALA A C 1
ATOM 1424 O O . ALA A 1 187 ? 26.516 -7.969 -10.539 1 50.84 187 ALA A O 1
ATOM 1425 N N . THR A 1 188 ? 25.344 -7.875 -8.719 1 50.62 188 THR A N 1
ATOM 1426 C CA . THR A 1 188 ? 24.359 -7.051 -9.406 1 50.62 188 THR A CA 1
ATOM 1427 C C . THR A 1 188 ? 24.844 -5.609 -9.516 1 50.62 188 THR A C 1
ATOM 1429 O O . THR A 1 188 ? 24.281 -4.82 -10.273 1 50.62 188 THR A O 1
ATOM 1432 N N . GLU A 1 189 ? 25.859 -5.297 -8.641 1 52.22 189 GLU A N 1
ATOM 1433 C CA . GLU A 1 189 ? 26.156 -3.887 -8.398 1 52.22 189 GLU A CA 1
ATOM 1434 C C . GLU A 1 189 ? 27.234 -3.379 -9.352 1 52.22 189 GLU A C 1
ATOM 1436 O O . GLU A 1 189 ? 28.422 -3.484 -9.047 1 52.22 189 GLU A O 1
ATOM 1441 N N . ARG A 1 190 ? 27.125 -3.512 -10.617 1 52.72 190 ARG A N 1
ATOM 1442 C CA . ARG A 1 190 ? 27.984 -2.529 -11.281 1 52.72 190 ARG A CA 1
ATOM 1443 C C . ARG A 1 190 ? 27.766 -1.138 -10.695 1 52.72 190 ARG A C 1
ATOM 1445 O O . ARG A 1 190 ? 26.672 -0.816 -10.227 1 52.72 190 ARG A O 1
ATOM 1452 N N . ASN A 1 191 ? 28.844 -0.211 -10.719 1 57.22 191 ASN A N 1
ATOM 1453 C CA . ASN A 1 191 ? 29.125 1.183 -10.391 1 57.22 191 ASN A CA 1
ATOM 1454 C C . ASN A 1 191 ? 27.875 1.899 -9.875 1 57.22 191 ASN A C 1
ATOM 1456 O O . ASN A 1 191 ? 27.781 3.125 -9.953 1 57.22 191 ASN A O 1
ATOM 1460 N N . SER A 1 192 ? 26.812 1.046 -9.391 1 73.06 192 SER A N 1
ATOM 1461 C CA . SER A 1 192 ? 25.625 1.828 -9.102 1 73.06 192 SER A CA 1
ATOM 1462 C C . SER A 1 192 ? 25.359 1.893 -7.598 1 73.06 192 SER A C 1
ATOM 1464 O O . SER A 1 192 ? 25.703 0.972 -6.859 1 73.06 192 SER A O 1
ATOM 1466 N N . THR A 1 193 ? 25.172 3.043 -7.074 1 85.31 193 THR A N 1
ATOM 1467 C CA . THR A 1 193 ? 24.781 3.297 -5.691 1 85.31 193 THR A CA 1
ATOM 1468 C C . THR A 1 193 ? 23.328 2.922 -5.461 1 85.31 193 THR A C 1
ATOM 1470 O O . THR A 1 193 ? 22.516 2.973 -6.387 1 85.31 193 THR A O 1
ATOM 1473 N N . VAL A 1 194 ? 23.219 2.305 -4.25 1 88.19 194 VAL A N 1
ATOM 1474 C CA . VAL A 1 194 ? 21.859 1.852 -3.91 1 88.19 194 VAL A CA 1
ATOM 1475 C C . VAL A 1 194 ? 21.438 2.463 -2.58 1 88.19 194 VAL A C 1
ATOM 1477 O O . VAL A 1 194 ? 22.266 2.932 -1.804 1 88.19 194 VAL A O 1
ATOM 1480 N N . SER A 1 195 ? 20.125 2.59 -2.449 1 91.38 195 SER A N 1
ATOM 1481 C CA . SER A 1 195 ? 19.484 2.902 -1.177 1 91.38 195 SER A CA 1
ATOM 1482 C C . SER A 1 195 ? 18.641 1.734 -0.688 1 91.38 195 SER A C 1
ATOM 1484 O O . SER A 1 195 ? 18 1.045 -1.489 1 91.38 195 SER A O 1
ATOM 1486 N N . GLY A 1 196 ? 18.703 1.483 0.631 1 91.44 196 GLY A N 1
ATOM 1487 C CA . GLY A 1 196 ? 18.078 0.259 1.118 1 91.44 196 GLY A CA 1
ATOM 1488 C C . GLY A 1 196 ? 17.125 0.491 2.273 1 91.44 196 GLY A C 1
ATOM 1489 O O . GLY A 1 196 ? 17.359 1.366 3.111 1 91.44 196 GLY A O 1
ATOM 1490 N N . LEU A 1 197 ? 16.047 -0.217 2.256 1 93.31 197 LEU A N 1
ATOM 1491 C CA . LEU A 1 197 ? 15.07 -0.302 3.332 1 93.31 197 LEU A CA 1
ATOM 1492 C C . LEU A 1 197 ? 15.016 -1.711 3.912 1 93.31 197 LEU A C 1
ATOM 1494 O O . LEU A 1 197 ? 15.086 -2.695 3.172 1 93.31 197 LEU A O 1
ATOM 1498 N N . CYS A 1 198 ? 14.93 -1.823 5.242 1 92.06 198 CYS A N 1
ATOM 1499 C CA . CYS A 1 198 ? 14.867 -3.117 5.91 1 92.06 198 CYS A CA 1
ATOM 1500 C C . CYS A 1 198 ? 13.648 -3.199 6.828 1 92.06 198 CYS A C 1
ATOM 1502 O O . CYS A 1 198 ? 13.297 -2.221 7.488 1 92.06 198 CYS A O 1
ATOM 1504 N N . GLN A 1 199 ? 13.047 -4.312 6.785 1 93.94 199 GLN A N 1
ATOM 1505 C CA . GLN A 1 199 ? 11.914 -4.57 7.668 1 93.94 199 GLN A CA 1
ATOM 1506 C C . GLN A 1 199 ? 11.922 -6.012 8.164 1 93.94 199 GLN A C 1
ATOM 1508 O O . GLN A 1 199 ? 11.898 -6.949 7.367 1 93.94 199 GLN A O 1
ATOM 1513 N N . GLY A 1 200 ? 11.898 -6.168 9.477 1 93.44 200 GLY A N 1
ATOM 1514 C CA . GLY A 1 200 ? 11.867 -7.496 10.07 1 93.44 200 GLY A CA 1
ATOM 1515 C C . GLY A 1 200 ? 10.477 -8.109 10.078 1 93.44 200 GLY A C 1
ATOM 1516 O O . GLY A 1 200 ? 9.477 -7.387 10.047 1 93.44 200 GLY A O 1
ATOM 1517 N N . PHE A 1 201 ? 10.43 -9.391 10.086 1 95.56 201 PHE A N 1
ATOM 1518 C CA . PHE A 1 201 ? 9.172 -10.109 10.242 1 95.56 201 PHE A CA 1
ATOM 1519 C C . PHE A 1 201 ? 9.367 -11.383 11.055 1 95.56 201 PHE A C 1
ATOM 1521 O O . PHE A 1 201 ? 10.453 -11.969 11.039 1 95.56 201 PHE A O 1
ATOM 1528 N N . ILE A 1 202 ? 8.305 -11.742 11.773 1 94.81 202 ILE A N 1
ATOM 1529 C CA . ILE A 1 202 ? 8.359 -12.938 12.602 1 94.81 202 ILE A CA 1
ATOM 1530 C C . ILE A 1 202 ? 6.957 -13.539 12.734 1 94.81 202 ILE A C 1
ATOM 1532 O O . ILE A 1 202 ? 5.965 -12.812 12.727 1 94.81 202 ILE A O 1
ATOM 1536 N N . GLY A 1 203 ? 6.922 -14.898 12.734 1 92.19 203 GLY A N 1
ATOM 1537 C CA . GLY A 1 203 ? 5.656 -15.578 12.953 1 92.19 203 GLY A CA 1
ATOM 1538 C C . GLY A 1 203 ? 5.781 -17.094 12.945 1 92.19 203 GLY A C 1
ATOM 1539 O O . GLY A 1 203 ? 6.445 -17.656 12.07 1 92.19 203 GLY A O 1
ATOM 1540 N N . ALA A 1 204 ? 5.098 -17.672 13.852 1 88.56 204 ALA A N 1
ATOM 1541 C CA . ALA A 1 204 ? 4.906 -19.125 13.914 1 88.56 204 ALA A CA 1
ATOM 1542 C C . ALA A 1 204 ? 6.223 -19.859 13.719 1 88.56 204 ALA A C 1
ATOM 1544 O O . ALA A 1 204 ? 6.312 -20.766 12.883 1 88.56 204 ALA A O 1
ATOM 1545 N N . GLY A 1 205 ? 7.289 -19.453 14.328 1 90.5 205 GLY A N 1
ATOM 1546 C CA . GLY A 1 205 ? 8.562 -20.156 14.273 1 90.5 205 GLY A CA 1
ATOM 1547 C C . GLY A 1 205 ? 9.438 -19.703 13.109 1 90.5 205 GLY A C 1
ATOM 1548 O O . GLY A 1 205 ? 10.523 -20.25 12.898 1 90.5 205 GLY A O 1
ATOM 1549 N N . ILE A 1 206 ? 8.969 -18.781 12.375 1 93.94 206 ILE A N 1
ATOM 1550 C CA . ILE A 1 206 ? 9.742 -18.234 11.266 1 93.94 206 ILE A CA 1
ATOM 1551 C C . ILE A 1 206 ? 10.148 -16.797 11.578 1 93.94 206 ILE A C 1
ATOM 1553 O O . ILE A 1 206 ? 9.352 -16.031 12.117 1 93.94 206 ILE A O 1
ATOM 1557 N N . ALA A 1 207 ? 11.367 -16.484 11.336 1 93.56 207 ALA A N 1
ATOM 1558 C CA . ALA A 1 207 ? 11.883 -15.133 11.461 1 93.56 207 ALA A CA 1
ATOM 1559 C C . ALA A 1 207 ? 12.742 -14.758 10.258 1 93.56 207 ALA A C 1
ATOM 1561 O O . ALA A 1 207 ? 13.336 -15.625 9.617 1 93.56 207 ALA A O 1
ATOM 1562 N N . GLY A 1 208 ? 12.727 -13.461 9.977 1 93.38 208 GLY A N 1
ATOM 1563 C CA . GLY A 1 208 ? 13.539 -13.008 8.859 1 93.38 208 GLY A CA 1
ATOM 1564 C C . GLY A 1 208 ? 13.516 -11.5 8.68 1 93.38 208 GLY A C 1
ATOM 1565 O O . GLY A 1 208 ? 13 -10.773 9.539 1 93.38 208 GLY A O 1
ATOM 1566 N N . GLU A 1 209 ? 14.141 -11.062 7.621 1 91.62 209 GLU A N 1
ATOM 1567 C CA . GLU A 1 209 ? 14.18 -9.656 7.234 1 91.62 209 GLU A CA 1
ATOM 1568 C C . GLU A 1 209 ? 13.93 -9.484 5.738 1 91.62 209 GLU A C 1
ATOM 1570 O O . GLU A 1 209 ? 14.398 -10.289 4.93 1 91.62 209 GLU A O 1
ATOM 1575 N N . ALA A 1 210 ? 13.133 -8.531 5.484 1 94.06 210 ALA A N 1
ATOM 1576 C CA . ALA A 1 210 ? 12.945 -8.102 4.102 1 94.06 210 ALA A CA 1
ATOM 1577 C C . ALA A 1 210 ? 13.805 -6.879 3.785 1 94.06 210 ALA A C 1
ATOM 1579 O O . ALA A 1 210 ? 13.758 -5.875 4.5 1 94.06 210 ALA A O 1
ATOM 1580 N N . LEU A 1 211 ? 14.648 -7 2.777 1 91.31 211 LEU A N 1
ATOM 1581 C CA . LEU A 1 211 ? 15.477 -5.902 2.293 1 91.31 211 LEU A CA 1
ATOM 1582 C C . 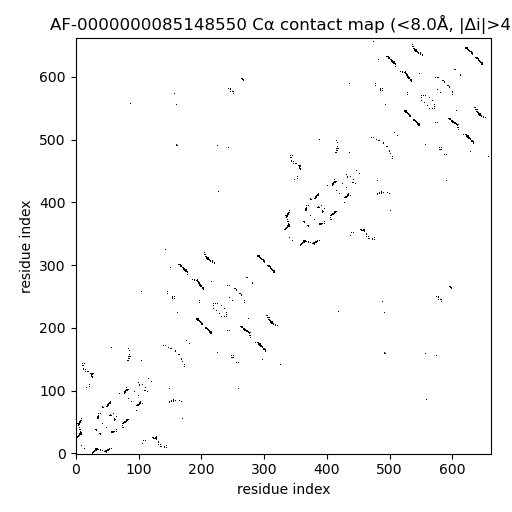LEU A 1 211 ? 15.008 -5.43 0.922 1 91.31 211 LEU A C 1
ATOM 1584 O O . LEU A 1 211 ? 14.891 -6.227 -0.011 1 91.31 211 LEU A O 1
ATOM 1588 N N . LEU A 1 212 ? 14.664 -4.188 0.878 1 93.81 212 LEU A N 1
ATOM 1589 C CA . LEU A 1 212 ? 14.297 -3.574 -0.396 1 93.81 212 LEU A CA 1
ATOM 1590 C C . LEU A 1 212 ? 15.383 -2.607 -0.863 1 93.81 212 LEU A C 1
ATOM 1592 O O . LEU A 1 212 ? 15.656 -1.609 -0.195 1 93.81 212 LEU A O 1
ATOM 1596 N N . LEU A 1 213 ? 16.016 -2.91 -2.02 1 91.38 213 LEU A N 1
ATOM 1597 C CA . LEU A 1 213 ? 17.109 -2.123 -2.557 1 91.38 213 LEU A CA 1
ATOM 1598 C C . LEU A 1 213 ? 16.688 -1.366 -3.809 1 91.38 213 LEU A C 1
ATOM 1600 O O . LEU A 1 213 ? 16.203 -1.969 -4.766 1 91.38 213 LEU A O 1
ATOM 1604 N N . PHE A 1 214 ? 16.828 -0.084 -3.709 1 91.38 214 PHE A N 1
ATOM 1605 C CA . PHE A 1 214 ? 16.547 0.778 -4.852 1 91.38 214 PHE A CA 1
ATOM 1606 C C . PHE A 1 214 ? 17.828 1.22 -5.531 1 91.38 214 PHE A C 1
ATOM 1608 O O . PHE A 1 214 ? 18.75 1.72 -4.871 1 91.38 214 PHE A O 1
ATOM 1615 N N . HIS A 1 215 ? 17.859 1.038 -6.805 1 88.44 215 HIS A N 1
ATOM 1616 C CA . HIS A 1 215 ? 18.922 1.706 -7.535 1 88.44 215 HIS A CA 1
ATOM 1617 C C . HIS A 1 215 ? 18.719 3.215 -7.57 1 88.44 215 HIS A C 1
ATOM 1619 O O . HIS A 1 215 ? 17.578 3.684 -7.754 1 88.44 215 HIS A O 1
ATOM 1625 N N . ASP A 1 216 ? 19.719 3.996 -7.422 1 87.19 216 ASP A N 1
ATOM 1626 C CA . ASP A 1 216 ? 19.594 5.445 -7.316 1 87.19 216 ASP A CA 1
ATOM 1627 C C . ASP A 1 216 ? 18.953 6.031 -8.57 1 87.19 216 ASP A C 1
ATOM 1629 O O . ASP A 1 216 ? 18.219 7.023 -8.492 1 87.19 216 ASP A O 1
ATOM 1633 N N . SER A 1 217 ? 19.266 5.395 -9.664 1 86.25 217 SER A N 1
ATOM 1634 C CA . SER A 1 217 ? 18.75 5.883 -10.938 1 86.25 217 SER A CA 1
ATOM 1635 C C . SER A 1 217 ? 17.234 5.723 -11.023 1 86.25 217 SER A C 1
ATOM 1637 O O . SER A 1 217 ? 16.594 6.297 -11.906 1 86.25 217 SER A O 1
ATOM 1639 N N . SER A 1 218 ? 16.672 5.016 -10.109 1 90.56 218 SER A N 1
ATOM 1640 C CA . SER A 1 218 ? 15.25 4.711 -10.164 1 90.56 218 SER A CA 1
ATOM 1641 C C . SER A 1 218 ? 14.43 5.797 -9.484 1 90.56 218 SER A C 1
ATOM 1643 O O . SER A 1 218 ? 13.227 5.918 -9.727 1 90.56 218 SER A O 1
ATOM 1645 N N . PHE A 1 219 ? 14.984 6.656 -8.641 1 90.44 219 PHE A N 1
ATOM 1646 C CA . PHE A 1 219 ? 14.234 7.504 -7.727 1 90.44 219 PHE A CA 1
ATOM 1647 C C . PHE A 1 219 ? 13.477 8.586 -8.492 1 90.44 219 PHE A C 1
ATOM 1649 O O . PHE A 1 219 ? 12.32 8.883 -8.172 1 90.44 219 PHE A O 1
ATOM 1656 N N . GLU A 1 220 ? 14.148 9.109 -9.43 1 92.25 220 GLU A N 1
ATOM 1657 C CA . GLU A 1 220 ? 13.516 10.188 -10.172 1 92.25 220 GLU A CA 1
ATOM 1658 C C . GLU A 1 220 ? 12.227 9.719 -10.836 1 92.25 220 GLU A C 1
ATOM 1660 O O . GLU A 1 220 ? 11.172 10.336 -10.68 1 92.25 220 GLU A O 1
ATOM 1665 N N . ASP A 1 221 ? 12.344 8.617 -11.547 1 94.38 221 ASP A N 1
ATOM 1666 C CA . ASP A 1 221 ? 11.18 8.062 -12.242 1 94.38 221 ASP A CA 1
ATOM 1667 C C . ASP A 1 221 ? 10.117 7.605 -11.25 1 94.38 221 ASP A C 1
ATOM 1669 O O . ASP A 1 221 ? 8.914 7.793 -11.484 1 94.38 221 ASP A O 1
ATOM 1673 N N . MET A 1 222 ? 10.539 7.043 -10.164 1 93.94 222 MET A N 1
ATOM 1674 C CA . MET A 1 222 ? 9.602 6.594 -9.141 1 93.94 222 MET A CA 1
ATOM 1675 C C . MET A 1 222 ? 8.828 7.766 -8.555 1 93.94 222 MET A C 1
ATOM 1677 O O . MET A 1 222 ? 7.605 7.695 -8.391 1 93.94 222 MET A O 1
ATOM 1681 N N . ALA A 1 223 ? 9.547 8.797 -8.219 1 93.44 223 ALA A N 1
ATOM 1682 C CA . ALA A 1 223 ? 8.922 9.984 -7.645 1 93.44 223 ALA A CA 1
ATOM 1683 C C . ALA A 1 223 ? 7.895 10.578 -8.602 1 93.44 223 ALA A C 1
ATOM 1685 O O . ALA A 1 223 ? 6.793 10.961 -8.188 1 93.44 223 ALA A O 1
ATOM 1686 N N . LYS A 1 224 ? 8.258 10.602 -9.859 1 92.88 224 LYS A N 1
ATOM 1687 C CA . LYS A 1 224 ? 7.363 11.133 -10.883 1 92.88 224 LYS A CA 1
ATOM 1688 C C . LYS A 1 224 ? 6.098 10.289 -11 1 92.88 224 LYS A C 1
ATOM 1690 O O . LYS A 1 224 ? 4.992 10.82 -11.078 1 92.88 224 LYS A O 1
ATOM 1695 N N . LEU A 1 225 ? 6.297 9.031 -11.062 1 93.38 225 LEU A N 1
ATOM 1696 C CA . LEU A 1 225 ? 5.172 8.117 -11.195 1 93.38 225 LEU A CA 1
ATOM 1697 C C . LEU A 1 225 ? 4.246 8.211 -9.984 1 93.38 225 LEU A C 1
ATOM 1699 O O . LEU A 1 225 ? 3.035 8.016 -10.102 1 93.38 225 LEU A O 1
ATOM 1703 N N . MET A 1 226 ? 4.824 8.578 -8.836 1 91.69 226 MET A N 1
ATOM 1704 C CA . MET A 1 226 ? 4.043 8.664 -7.605 1 91.69 226 MET A CA 1
ATOM 1705 C C . MET A 1 226 ? 3.469 10.07 -7.43 1 91.69 226 MET A C 1
ATOM 1707 O O . MET A 1 226 ? 2.762 10.336 -6.457 1 91.69 226 MET A O 1
ATOM 1711 N N . GLY A 1 227 ? 3.846 10.977 -8.297 1 86.62 227 GLY A N 1
ATOM 1712 C CA . GLY A 1 227 ? 3.322 12.336 -8.258 1 86.62 227 GLY A CA 1
ATOM 1713 C C . GLY A 1 227 ? 3.973 13.188 -7.184 1 86.62 227 GLY A C 1
ATOM 1714 O O . GLY A 1 227 ? 3.354 14.117 -6.664 1 86.62 227 GLY A O 1
ATOM 1715 N N . LEU A 1 228 ? 5.125 12.812 -6.809 1 86.81 228 LEU A N 1
ATOM 1716 C CA . LEU A 1 228 ? 5.82 13.57 -5.777 1 86.81 228 LEU A CA 1
ATOM 1717 C C . LEU A 1 228 ? 6.625 14.711 -6.391 1 86.81 228 LEU A C 1
ATOM 1719 O O . LEU A 1 228 ? 7.227 14.555 -7.453 1 86.81 228 LEU A O 1
ATOM 1723 N N . GLU A 1 229 ? 6.492 15.797 -5.691 1 78.19 229 GLU A N 1
ATOM 1724 C CA . GLU A 1 229 ? 7.258 16.938 -6.156 1 78.19 229 GLU A CA 1
ATOM 1725 C C . GLU A 1 229 ? 8.719 16.844 -5.723 1 78.19 229 GLU A C 1
ATOM 1727 O O . GLU A 1 229 ? 9.055 16.078 -4.812 1 78.19 229 GLU A O 1
ATOM 1732 N N . ASN A 1 230 ? 9.625 17.516 -6.352 1 80.75 230 ASN A N 1
ATOM 1733 C CA . ASN A 1 230 ? 11.047 17.625 -6.031 1 80.75 230 ASN A CA 1
ATOM 1734 C C . ASN A 1 230 ? 11.695 16.25 -5.891 1 80.75 230 ASN A C 1
ATOM 1736 O O . ASN A 1 230 ? 12.227 15.914 -4.832 1 80.75 230 ASN A O 1
ATOM 1740 N N . PRO A 1 231 ? 11.766 15.531 -6.895 1 82.31 231 PRO A N 1
ATOM 1741 C CA . PRO A 1 231 ? 12.242 14.148 -6.871 1 82.31 231 PRO A CA 1
ATOM 1742 C C . PRO A 1 231 ? 13.664 14.023 -6.328 1 82.31 231 PRO A C 1
ATOM 1744 O O . PRO A 1 231 ? 14.078 12.938 -5.914 1 82.31 231 PRO A O 1
ATOM 1747 N N . ASN A 1 232 ? 14.359 15.094 -6.227 1 82.94 232 ASN A N 1
ATOM 1748 C CA . ASN A 1 232 ? 15.75 15.016 -5.805 1 82.94 232 ASN A CA 1
ATOM 1749 C C . ASN A 1 232 ? 15.906 15.328 -4.32 1 82.94 232 ASN A C 1
ATOM 1751 O O . ASN A 1 232 ? 17.016 15.234 -3.775 1 82.94 232 ASN A O 1
ATOM 1755 N N . ASP A 1 233 ? 14.852 15.625 -3.715 1 86.75 233 ASP A N 1
ATOM 1756 C CA . ASP A 1 233 ? 14.891 15.93 -2.287 1 86.75 233 ASP A CA 1
ATOM 1757 C C . ASP A 1 233 ? 15.023 14.648 -1.462 1 86.75 233 ASP A C 1
ATOM 1759 O O . ASP A 1 233 ? 14.406 13.633 -1.785 1 86.75 233 ASP A O 1
ATOM 1763 N N . VAL A 1 234 ? 15.789 14.742 -0.425 1 86.5 234 VAL A N 1
ATOM 1764 C CA . VAL A 1 234 ? 16.016 13.609 0.465 1 86.5 234 VAL A CA 1
ATOM 1765 C C . VAL A 1 234 ? 14.695 13.125 1.056 1 86.5 234 VAL A C 1
ATOM 1767 O O . VAL A 1 234 ? 14.453 11.922 1.158 1 86.5 234 VAL A O 1
ATOM 1770 N N . SER A 1 235 ? 13.891 14.055 1.415 1 85.5 235 SER A N 1
ATOM 1771 C CA . SER A 1 235 ? 12.609 13.703 2.014 1 85.5 235 SER A CA 1
ATOM 1772 C C . SER A 1 235 ? 11.742 12.922 1.035 1 85.5 235 SER A C 1
ATOM 1774 O O . SER A 1 235 ? 11.031 11.992 1.431 1 85.5 235 SER A O 1
ATOM 1776 N N . THR A 1 236 ? 11.82 13.312 -0.214 1 88.5 236 THR A N 1
ATOM 1777 C CA . THR A 1 236 ? 11.062 12.625 -1.253 1 88.5 236 THR A CA 1
ATOM 1778 C C . THR A 1 236 ? 11.586 11.211 -1.457 1 88.5 236 THR A C 1
ATOM 1780 O O . THR A 1 236 ? 10.797 10.266 -1.606 1 88.5 236 THR A O 1
ATOM 1783 N N . GLU A 1 237 ? 12.852 11.078 -1.442 1 91.19 237 GLU A N 1
ATOM 1784 C CA . GLU A 1 237 ? 13.453 9.758 -1.601 1 91.19 237 GLU A CA 1
ATOM 1785 C C . GLU A 1 237 ? 13.016 8.812 -0.482 1 91.19 237 GLU A C 1
ATOM 1787 O O . GLU A 1 237 ? 12.711 7.645 -0.732 1 91.19 237 GLU A O 1
ATOM 1792 N N . ILE A 1 238 ? 13.031 9.328 0.671 1 91.5 238 ILE A N 1
ATOM 1793 C CA . ILE A 1 238 ? 12.656 8.531 1.835 1 91.5 238 ILE A CA 1
ATOM 1794 C C . ILE A 1 238 ? 11.188 8.133 1.734 1 91.5 238 ILE A C 1
ATOM 1796 O O . ILE A 1 238 ? 10.828 6.984 2.016 1 91.5 238 ILE A O 1
ATOM 1800 N N . GLU A 1 239 ? 10.398 9.039 1.335 1 89.81 239 GLU A N 1
ATOM 1801 C CA . GLU A 1 239 ? 8.977 8.766 1.173 1 89.81 239 GLU A CA 1
ATOM 1802 C C . GLU A 1 239 ? 8.742 7.668 0.135 1 89.81 239 GLU A C 1
ATOM 1804 O O . GLU A 1 239 ? 7.93 6.766 0.348 1 89.81 239 GLU A O 1
ATOM 1809 N N . VAL A 1 240 ? 9.445 7.762 -0.986 1 93 240 VAL A N 1
ATOM 1810 C CA . VAL A 1 240 ? 9.352 6.758 -2.039 1 93 240 VAL A CA 1
ATOM 1811 C C . VAL A 1 240 ? 9.719 5.387 -1.479 1 93 240 VAL A C 1
ATOM 1813 O O . VAL A 1 240 ? 9.008 4.402 -1.71 1 93 240 VAL A O 1
ATOM 1816 N N . MET A 1 241 ? 10.773 5.32 -0.72 1 93.56 241 MET A N 1
ATOM 1817 C CA . MET A 1 241 ? 11.242 4.055 -0.161 1 93.56 241 MET A CA 1
ATOM 1818 C C . MET A 1 241 ? 10.227 3.49 0.829 1 93.56 241 MET A C 1
ATOM 1820 O O . MET A 1 241 ? 9.891 2.307 0.769 1 93.56 241 MET A O 1
ATOM 1824 N N . MET A 1 242 ? 9.75 4.324 1.644 1 92.69 242 MET A N 1
ATOM 1825 C CA . MET A 1 242 ? 8.844 3.895 2.703 1 92.69 242 MET A CA 1
ATOM 1826 C C . MET A 1 242 ? 7.523 3.396 2.119 1 92.69 242 MET A C 1
ATOM 1828 O O . MET A 1 242 ? 7.027 2.338 2.512 1 92.69 242 MET A O 1
ATOM 1832 N N . ASP A 1 243 ? 7.004 4.148 1.242 1 92.56 243 ASP A N 1
ATOM 1833 C CA . ASP A 1 243 ? 5.711 3.799 0.663 1 92.56 243 ASP A CA 1
ATOM 1834 C C . ASP A 1 243 ? 5.812 2.539 -0.195 1 92.56 243 ASP A C 1
ATOM 1836 O O . ASP A 1 243 ? 4.953 1.66 -0.121 1 92.56 243 ASP A O 1
ATOM 1840 N N . THR A 1 244 ? 6.805 2.514 -1.018 1 94.56 244 THR A N 1
ATOM 1841 C CA . THR A 1 244 ? 7.008 1.336 -1.853 1 94.56 244 THR A CA 1
ATOM 1842 C C . THR A 1 244 ? 7.246 0.098 -0.993 1 94.56 244 THR A C 1
ATOM 1844 O O . THR A 1 244 ? 6.707 -0.974 -1.274 1 94.56 244 THR A O 1
ATOM 1847 N N . GLY A 1 245 ? 8.102 0.274 0.017 1 95.25 245 GLY A N 1
ATOM 1848 C CA . GLY A 1 245 ? 8.336 -0.826 0.938 1 95.25 245 GLY A CA 1
ATOM 1849 C C . GLY A 1 245 ? 7.074 -1.327 1.611 1 95.25 245 GLY A C 1
ATOM 1850 O O . GLY A 1 245 ? 6.852 -2.535 1.704 1 95.25 245 GLY A O 1
ATOM 1851 N N . ASN A 1 246 ? 6.324 -0.417 2.076 1 92.56 246 ASN A N 1
ATOM 1852 C CA . ASN A 1 246 ? 5.055 -0.765 2.709 1 92.56 246 ASN A CA 1
ATOM 1853 C C . ASN A 1 246 ? 4.184 -1.612 1.788 1 92.56 246 ASN A C 1
ATOM 1855 O O . ASN A 1 246 ? 3.613 -2.617 2.217 1 92.56 246 ASN A O 1
ATOM 1859 N N . VAL A 1 247 ? 4.129 -1.281 0.579 1 94 247 VAL A N 1
ATOM 1860 C CA . VAL A 1 247 ? 3.262 -1.952 -0.383 1 94 247 VAL A CA 1
ATOM 1861 C C . VAL A 1 247 ? 3.857 -3.307 -0.76 1 94 247 VAL A C 1
ATOM 1863 O O . VAL A 1 247 ? 3.186 -4.336 -0.661 1 94 247 VAL A O 1
ATOM 1866 N N . LEU A 1 248 ? 5.125 -3.352 -1.117 1 95.81 248 LEU A N 1
ATOM 1867 C CA . LEU A 1 248 ? 5.75 -4.551 -1.659 1 95.81 248 LEU A CA 1
ATOM 1868 C C . LEU A 1 248 ? 5.965 -5.594 -0.566 1 95.81 248 LEU A C 1
ATOM 1870 O O . LEU A 1 248 ? 5.582 -6.758 -0.727 1 95.81 248 LEU A O 1
ATOM 1874 N N . ILE A 1 249 ? 6.574 -5.152 0.512 1 96.44 249 ILE A N 1
ATOM 1875 C CA . ILE A 1 249 ? 6.914 -6.09 1.575 1 96.44 249 ILE A CA 1
ATOM 1876 C C . ILE A 1 249 ? 5.633 -6.613 2.229 1 96.44 249 ILE A C 1
ATOM 1878 O O . ILE A 1 249 ? 5.473 -7.82 2.416 1 96.44 249 ILE A O 1
ATOM 1882 N N . GLY A 1 250 ? 4.715 -5.734 2.529 1 94.88 250 GLY A N 1
ATOM 1883 C CA . GLY A 1 250 ? 3.455 -6.148 3.125 1 94.88 250 GLY A CA 1
ATOM 1884 C C . GLY A 1 250 ? 2.686 -7.137 2.268 1 94.88 250 GLY A C 1
ATOM 1885 O O . GLY A 1 250 ? 2.254 -8.188 2.754 1 94.88 250 GLY A O 1
ATOM 1886 N N . ALA A 1 251 ? 2.525 -6.805 1.012 1 94.88 251 ALA A N 1
ATOM 1887 C CA . ALA A 1 251 ? 1.784 -7.668 0.096 1 94.88 251 ALA A CA 1
ATOM 1888 C C . ALA A 1 251 ? 2.48 -9.016 -0.073 1 94.88 251 ALA A C 1
ATOM 1890 O O . ALA A 1 251 ? 1.823 -10.055 -0.119 1 94.88 251 ALA A O 1
ATOM 1891 N N . PHE A 1 252 ? 3.809 -8.984 -0.201 1 96.88 252 PHE A N 1
ATOM 1892 C CA . PHE A 1 252 ? 4.574 -10.211 -0.375 1 96.88 252 PHE A CA 1
ATOM 1893 C C . PHE A 1 252 ? 4.414 -11.125 0.833 1 96.88 252 PHE A C 1
ATOM 1895 O O . PHE A 1 252 ? 4.121 -12.312 0.684 1 96.88 252 PHE A O 1
ATOM 1902 N N . LEU A 1 253 ? 4.562 -10.594 1.984 1 95.81 253 LEU A N 1
ATOM 1903 C CA . LEU A 1 253 ? 4.465 -11.383 3.207 1 95.81 253 LEU A CA 1
ATOM 1904 C C . LEU A 1 253 ? 3.043 -11.898 3.406 1 95.81 253 LEU A C 1
ATOM 1906 O O . LEU A 1 253 ? 2.846 -13.016 3.883 1 95.81 253 LEU A O 1
ATOM 1910 N N . ASN A 1 254 ? 2.051 -11.078 3.061 1 93.81 254 ASN A N 1
ATOM 1911 C CA . ASN A 1 254 ? 0.673 -11.555 3.109 1 93.81 254 ASN A CA 1
ATOM 1912 C C . ASN A 1 254 ? 0.451 -12.727 2.16 1 93.81 254 ASN A C 1
ATOM 1914 O O . ASN A 1 254 ? -0.292 -13.656 2.477 1 93.81 254 ASN A O 1
ATOM 1918 N N . GLY A 1 255 ? 1.058 -12.648 0.994 1 94.38 255 GLY A N 1
ATOM 1919 C CA . GLY A 1 255 ? 0.99 -13.758 0.054 1 94.38 255 GLY A CA 1
ATOM 1920 C C . GLY A 1 255 ? 1.569 -15.047 0.608 1 94.38 255 GLY A C 1
ATOM 1921 O O . GLY A 1 255 ? 0.965 -16.109 0.478 1 94.38 255 GLY A O 1
ATOM 1922 N N . ILE A 1 256 ? 2.717 -14.914 1.227 1 95 256 ILE A N 1
ATOM 1923 C CA . ILE A 1 256 ? 3.352 -16.078 1.838 1 95 256 ILE A CA 1
ATOM 1924 C C . ILE A 1 256 ? 2.467 -16.609 2.961 1 95 256 ILE A C 1
ATOM 1926 O O . ILE A 1 256 ? 2.266 -17.828 3.074 1 95 256 ILE A O 1
ATOM 1930 N N . SER A 1 257 ? 1.962 -15.711 3.74 1 94 257 SER A N 1
ATOM 1931 C CA . SER A 1 257 ? 1.105 -16.062 4.867 1 94 257 SER A CA 1
ATOM 1932 C C . SER A 1 257 ? -0.097 -16.875 4.414 1 94 257 SER A C 1
ATOM 1934 O O . SER A 1 257 ? -0.426 -17.906 5.023 1 94 257 SER A O 1
ATOM 1936 N N . GLU A 1 258 ? -0.714 -16.469 3.387 1 91.44 258 GLU A N 1
ATOM 1937 C CA . GLU A 1 258 ? -1.892 -17.156 2.865 1 91.44 258 GLU A CA 1
ATOM 1938 C C . GLU A 1 258 ? -1.536 -18.547 2.35 1 91.44 258 GLU A C 1
ATOM 1940 O O . GLU A 1 258 ? -2.25 -19.516 2.617 1 91.44 258 GLU A O 1
ATOM 1945 N N . GLN A 1 259 ? -0.455 -18.641 1.643 1 92.75 259 GLN A N 1
ATOM 1946 C CA . GLN A 1 259 ? -0.072 -19.891 1.009 1 92.75 259 GLN A CA 1
ATOM 1947 C C . GLN A 1 259 ? 0.375 -20.922 2.047 1 92.75 259 GLN A C 1
ATOM 1949 O O . GLN A 1 259 ? 0.105 -22.109 1.903 1 92.75 259 GLN A O 1
ATOM 1954 N N . LEU A 1 260 ? 1.034 -20.484 3.088 1 93.31 260 LEU A N 1
ATOM 1955 C CA . LEU A 1 260 ? 1.616 -21.406 4.066 1 93.31 260 LEU A CA 1
ATOM 1956 C C . LEU A 1 260 ? 0.751 -21.484 5.32 1 93.31 260 LEU A C 1
ATOM 1958 O O . LEU A 1 260 ? 1.087 -22.188 6.266 1 93.31 260 LEU A O 1
ATOM 1962 N N . ASP A 1 261 ? -0.287 -20.703 5.309 1 91.69 261 ASP A N 1
ATOM 1963 C CA . ASP A 1 261 ? -1.184 -20.641 6.461 1 91.69 261 ASP A CA 1
ATOM 1964 C C . ASP A 1 261 ? -0.42 -20.281 7.73 1 91.69 261 ASP A C 1
ATOM 1966 O O . ASP A 1 261 ? -0.466 -21 8.719 1 91.69 261 ASP A O 1
ATOM 1970 N N . MET A 1 262 ? 0.307 -19.219 7.617 1 91.31 262 MET A N 1
ATOM 1971 C CA . MET A 1 262 ? 1.084 -18.672 8.727 1 91.31 262 MET A CA 1
ATOM 1972 C C . MET A 1 262 ? 0.839 -17.172 8.867 1 91.31 262 MET A C 1
ATOM 1974 O O . MET A 1 262 ? 0.632 -16.484 7.879 1 91.31 262 MET A O 1
ATOM 1978 N N . LYS A 1 263 ? 0.903 -16.719 10.055 1 92.31 263 LYS A N 1
ATOM 1979 C CA . LYS A 1 263 ? 0.724 -15.289 10.32 1 92.31 263 LYS A CA 1
ATOM 1980 C C . LYS A 1 263 ? 2.057 -14.625 10.641 1 92.31 263 LYS A C 1
ATOM 1982 O O . LYS A 1 263 ? 2.854 -15.156 11.422 1 92.31 263 LYS A O 1
ATOM 1987 N N . PHE A 1 264 ? 2.318 -13.461 10.055 1 93.81 264 PHE A N 1
ATOM 1988 C CA . PHE A 1 264 ? 3.562 -12.734 10.289 1 93.81 264 PHE A CA 1
ATOM 1989 C C . PHE A 1 264 ? 3.293 -11.406 10.977 1 93.81 264 PHE A C 1
ATOM 1991 O O . PHE A 1 264 ? 2.326 -10.711 10.641 1 93.81 264 PHE A O 1
ATOM 1998 N N . SER A 1 265 ? 4.109 -11.102 11.93 1 94.06 265 SER A N 1
ATOM 1999 C CA . SER A 1 265 ? 4.254 -9.75 12.453 1 94.06 265 SER A CA 1
ATOM 2000 C C . SER A 1 265 ? 5.43 -9.023 11.797 1 94.06 265 SER A C 1
ATOM 2002 O O . SER A 1 265 ? 6.461 -9.633 11.516 1 94.06 265 SER A O 1
ATOM 2004 N N . GLN A 1 266 ? 5.254 -7.816 11.539 1 94.38 266 GLN A N 1
ATOM 2005 C CA . GLN A 1 266 ? 6.293 -7.027 10.883 1 94.38 266 GLN A CA 1
ATOM 2006 C C . GLN A 1 266 ? 6.797 -5.918 11.805 1 94.38 266 GLN A C 1
ATOM 2008 O O . GLN A 1 266 ? 6.008 -5.273 12.5 1 94.38 266 GLN A O 1
ATOM 2013 N N . THR A 1 267 ? 8.094 -5.699 11.852 1 93.56 267 THR A N 1
ATOM 2014 C CA . THR A 1 267 ? 8.664 -4.578 12.594 1 93.56 267 THR A CA 1
ATOM 2015 C C . THR A 1 267 ? 8.586 -3.293 11.773 1 93.56 267 THR A C 1
ATOM 2017 O O . THR A 1 267 ? 8.148 -3.311 10.617 1 93.56 267 THR A O 1
ATOM 2020 N N . HIS A 1 268 ? 8.945 -2.223 12.406 1 90.75 268 HIS A N 1
ATOM 2021 C CA . HIS A 1 268 ? 8.977 -0.942 11.711 1 90.75 268 HIS A CA 1
ATOM 2022 C C . HIS A 1 268 ? 10.039 -0.944 10.609 1 90.75 268 HIS A C 1
ATOM 2024 O O . HIS A 1 268 ? 11.164 -1.387 10.836 1 90.75 268 HIS A O 1
ATOM 2030 N N . PRO A 1 269 ? 9.641 -0.462 9.453 1 92.62 269 PRO A N 1
ATOM 2031 C CA . PRO A 1 269 ? 10.656 -0.344 8.406 1 92.62 269 PRO A CA 1
ATOM 2032 C C . PRO A 1 269 ? 11.734 0.686 8.742 1 92.62 269 PRO A C 1
ATOM 2034 O O . PRO A 1 269 ? 11.43 1.731 9.32 1 92.62 269 PRO A O 1
ATOM 2037 N N . VAL A 1 270 ? 12.969 0.408 8.344 1 91.38 270 VAL A N 1
ATOM 2038 C CA . VAL A 1 270 ? 14.094 1.291 8.641 1 91.38 270 VAL A CA 1
ATOM 2039 C C . VAL A 1 270 ? 14.93 1.501 7.379 1 91.38 270 VAL A C 1
ATOM 2041 O O . VAL A 1 270 ? 15.211 0.549 6.648 1 91.38 270 VAL A O 1
ATOM 2044 N N . VAL A 1 271 ? 15.25 2.736 7.129 1 91.38 271 VAL A N 1
ATOM 2045 C CA . VAL A 1 271 ? 16.188 3.033 6.047 1 91.38 271 VAL A CA 1
ATOM 2046 C C . VAL A 1 271 ? 17.594 2.633 6.457 1 91.38 271 VAL A C 1
ATOM 2048 O O . VAL A 1 271 ? 18.156 3.18 7.418 1 91.38 271 VAL A O 1
ATOM 2051 N N . LEU A 1 272 ? 18.203 1.694 5.77 1 88 272 LEU A N 1
ATOM 2052 C CA . LEU A 1 272 ? 19.531 1.176 6.094 1 88 272 LEU A CA 1
ATOM 2053 C C . LEU A 1 272 ? 20.625 2.15 5.656 1 88 272 LEU A C 1
ATOM 2055 O O . LEU A 1 272 ? 21.672 2.246 6.297 1 88 272 LEU A O 1
ATOM 2059 N N . GLY A 1 273 ? 20.422 2.73 4.562 1 86.25 273 GLY A N 1
ATOM 2060 C CA . GLY A 1 273 ? 21.375 3.648 3.957 1 86.25 273 GLY A CA 1
ATOM 2061 C C . GLY A 1 273 ? 20.906 4.184 2.615 1 86.25 273 GLY A C 1
ATOM 2062 O O . GLY A 1 273 ? 19.953 3.672 2.031 1 86.25 273 GLY A O 1
ATOM 2063 N N . ARG A 1 274 ? 21.516 5.305 2.273 1 88.75 274 ARG A N 1
ATOM 2064 C CA . ARG A 1 274 ? 21.188 5.918 0.989 1 88.75 274 ARG A CA 1
ATOM 2065 C C . ARG A 1 274 ? 22.438 6.184 0.168 1 88.75 274 ARG A C 1
ATOM 2067 O O . ARG A 1 274 ? 23.469 6.582 0.714 1 88.75 274 ARG A O 1
ATOM 2074 N N . HIS A 1 275 ? 22.328 5.887 -1.103 1 88.31 275 HIS A N 1
ATOM 2075 C CA . HIS A 1 275 ? 23.375 6.176 -2.078 1 88.31 275 HIS A CA 1
ATOM 2076 C C . HIS A 1 275 ? 24.703 5.551 -1.666 1 88.31 275 HIS A C 1
ATOM 2078 O O . HIS A 1 275 ? 25.734 6.227 -1.634 1 88.31 275 HIS A O 1
ATOM 2084 N N . CYS A 1 276 ? 24.734 4.34 -1.23 1 82.94 276 CYS A N 1
ATOM 2085 C CA . CYS A 1 276 ? 25.922 3.598 -0.814 1 82.94 276 CYS A CA 1
ATOM 2086 C C . CYS A 1 276 ? 26.031 2.281 -1.573 1 82.94 276 CYS A C 1
ATOM 2088 O O . CYS A 1 276 ? 25.172 1.958 -2.398 1 82.94 276 CYS A O 1
ATOM 2090 N N . SER A 1 277 ? 27.172 1.69 -1.326 1 78.5 277 SER A N 1
ATOM 2091 C CA . SER A 1 277 ? 27.344 0.376 -1.938 1 78.5 277 SER A CA 1
ATOM 2092 C C . SER A 1 277 ? 26.5 -0.673 -1.228 1 78.5 277 SER A C 1
ATOM 2094 O O . SER A 1 277 ? 26.172 -0.522 -0.048 1 78.5 277 SER A O 1
ATOM 2096 N N . VAL A 1 278 ? 26.141 -1.616 -1.928 1 77.31 278 VAL A N 1
ATOM 2097 C CA . VAL A 1 278 ? 25.344 -2.707 -1.363 1 77.31 278 VAL A CA 1
ATOM 2098 C C . VAL A 1 278 ? 26.094 -3.32 -0.178 1 77.31 278 VAL A C 1
ATOM 2100 O O . VAL A 1 278 ? 25.469 -3.707 0.817 1 77.31 278 VAL A O 1
ATOM 2103 N N . ASN A 1 279 ? 27.359 -3.41 -0.308 1 73.94 279 ASN A N 1
ATOM 2104 C CA . ASN A 1 279 ? 28.172 -3.971 0.76 1 73.94 279 ASN A CA 1
ATOM 2105 C C . ASN A 1 279 ? 28.031 -3.178 2.057 1 73.94 279 ASN A C 1
ATOM 2107 O O . ASN A 1 279 ? 28 -3.758 3.143 1 73.94 279 ASN A O 1
ATOM 2111 N N . GLU A 1 280 ? 28 -1.974 1.923 1 74.62 280 GLU A N 1
ATOM 2112 C CA . GLU A 1 280 ? 27.875 -1.108 3.09 1 74.62 280 GLU A CA 1
ATOM 2113 C C . GLU A 1 280 ? 26.531 -1.328 3.789 1 74.62 280 GLU A C 1
ATOM 2115 O O . GLU A 1 280 ? 26.453 -1.278 5.016 1 74.62 280 GLU A O 1
ATOM 2120 N N . LEU A 1 281 ? 25.516 -1.619 3.057 1 75.44 281 LEU A N 1
ATOM 2121 C CA . LEU A 1 281 ? 24.172 -1.787 3.596 1 75.44 281 LEU A CA 1
ATOM 2122 C C . LEU A 1 281 ? 24.047 -3.115 4.332 1 75.44 281 LEU A C 1
ATOM 2124 O O . LEU A 1 281 ? 23.406 -3.188 5.383 1 75.44 281 LEU A O 1
ATOM 2128 N N . ILE A 1 282 ? 24.625 -4.09 3.834 1 71.81 282 ILE A N 1
ATOM 2129 C CA . ILE A 1 282 ? 24.453 -5.438 4.367 1 71.81 282 ILE A CA 1
ATOM 2130 C C . ILE A 1 282 ? 25.453 -5.68 5.496 1 71.81 282 ILE A C 1
ATOM 2132 O O . ILE A 1 282 ? 25.141 -6.371 6.469 1 71.81 282 ILE A O 1
ATOM 2136 N N . HIS A 1 283 ? 26.641 -5.254 5.344 1 63.09 283 HIS A N 1
ATOM 2137 C CA . HIS A 1 283 ? 27.688 -5.465 6.34 1 63.09 283 HIS A CA 1
ATOM 2138 C C . HIS A 1 283 ? 27.25 -4.973 7.715 1 63.09 283 HIS A C 1
ATOM 2140 O O . HIS A 1 283 ? 27.516 -5.625 8.727 1 63.09 283 HIS A O 1
ATOM 2146 N N . ASP A 1 284 ? 26.625 -3.98 7.695 1 59.25 284 ASP A N 1
ATOM 2147 C CA . ASP A 1 284 ? 26.203 -3.428 8.977 1 59.25 284 ASP A CA 1
ATOM 2148 C C . ASP A 1 284 ? 25.172 -4.324 9.648 1 59.25 284 ASP A C 1
ATOM 2150 O O . ASP A 1 284 ? 25.031 -4.324 10.875 1 59.25 284 ASP A O 1
ATOM 2154 N N . ASN A 1 285 ? 24.641 -5.258 8.828 1 58.84 285 ASN A N 1
ATOM 2155 C CA . ASN A 1 285 ? 23.562 -6.094 9.359 1 58.84 285 ASN A CA 1
ATOM 2156 C C . ASN A 1 285 ? 23.969 -7.566 9.406 1 58.84 285 ASN A C 1
ATOM 2158 O O . ASN A 1 285 ? 23.188 -8.414 9.836 1 58.84 285 ASN A O 1
ATOM 2162 N N . SER A 1 286 ? 25.109 -7.906 8.859 1 57.84 286 SER A N 1
ATOM 2163 C CA . SER A 1 286 ? 25.562 -9.266 8.594 1 57.84 286 SER A CA 1
ATOM 2164 C C . SER A 1 286 ? 25.906 -9.992 9.891 1 57.84 286 SER A C 1
ATOM 2166 O O . SER A 1 286 ? 25.922 -11.227 9.938 1 57.84 286 SER A O 1
ATOM 2168 N N . ASP A 1 287 ? 26.188 -9.297 10.922 1 57.62 287 ASP A N 1
ATOM 2169 C CA . ASP A 1 287 ? 26.625 -10.023 12.102 1 57.62 287 ASP A CA 1
ATOM 2170 C C . ASP A 1 287 ? 25.5 -10.906 12.656 1 57.62 287 ASP A C 1
ATOM 2172 O O . ASP A 1 287 ? 25.734 -11.742 13.531 1 57.62 287 ASP A O 1
ATOM 2176 N N . LYS A 1 288 ? 24.484 -10.883 12 1 58.97 288 LYS A N 1
ATOM 2177 C CA . LYS A 1 288 ? 23.344 -11.516 12.664 1 58.97 288 LYS A CA 1
ATOM 2178 C C . LYS A 1 288 ? 23.078 -12.906 12.094 1 58.97 288 LYS A C 1
ATOM 2180 O O . LYS A 1 288 ? 22.359 -13.703 12.688 1 58.97 288 LYS A O 1
ATOM 2185 N N . TRP A 1 289 ? 23.672 -13.102 10.781 1 62.09 289 TRP A N 1
ATOM 2186 C CA . TRP A 1 289 ? 23.234 -14.375 10.219 1 62.09 289 TRP A CA 1
ATOM 2187 C C . TRP A 1 289 ? 24.406 -15.211 9.75 1 62.09 289 TRP A C 1
ATOM 2189 O O . TRP A 1 289 ? 25.359 -14.688 9.156 1 62.09 289 TRP A O 1
ATOM 2199 N N . GLN A 1 290 ? 24.516 -16.516 10.203 1 65.56 290 GLN A N 1
ATOM 2200 C CA . GLN A 1 290 ? 25.5 -17.453 9.672 1 65.56 290 GLN A CA 1
ATOM 2201 C C . GLN A 1 290 ? 25.016 -18.094 8.375 1 65.56 290 GLN A C 1
ATOM 2203 O O . GLN A 1 290 ? 25.719 -18.078 7.363 1 65.56 290 GLN A O 1
ATOM 2208 N N . ARG A 1 291 ? 23.828 -18.734 8.328 1 79.75 291 ARG A N 1
ATOM 2209 C CA . ARG A 1 291 ? 23.172 -19.297 7.164 1 79.75 291 ARG A CA 1
ATOM 2210 C C . ARG A 1 291 ? 21.734 -18.781 7.043 1 79.75 291 ARG A C 1
ATOM 2212 O O . ARG A 1 291 ? 21.062 -18.578 8.047 1 79.75 291 ARG A O 1
ATOM 2219 N N . THR A 1 292 ? 21.391 -18.484 5.738 1 84.38 292 THR A N 1
ATOM 2220 C CA . THR A 1 292 ? 20.062 -17.922 5.523 1 84.38 292 THR A CA 1
ATOM 2221 C C . THR A 1 292 ? 19.438 -18.453 4.238 1 84.38 292 THR A C 1
ATOM 2223 O O . THR A 1 292 ? 20.156 -18.797 3.289 1 84.38 292 THR A O 1
ATOM 2226 N N . LEU A 1 293 ? 18.188 -18.781 4.281 1 88.94 293 LEU A N 1
ATOM 2227 C CA . LEU A 1 293 ? 17.438 -18.953 3.049 1 88.94 293 LEU A CA 1
ATOM 2228 C C . LEU A 1 293 ? 17.047 -17.594 2.459 1 88.94 293 LEU A C 1
ATOM 2230 O O . LEU A 1 293 ? 16.422 -16.781 3.135 1 88.94 293 LEU A O 1
ATOM 2234 N N . ALA A 1 294 ? 17.453 -17.359 1.234 1 89.56 294 ALA A N 1
ATOM 2235 C CA . ALA A 1 294 ? 17.219 -16.078 0.594 1 89.56 294 ALA A CA 1
ATOM 2236 C C . ALA A 1 294 ? 16.312 -16.219 -0.619 1 89.56 294 ALA A C 1
ATOM 2238 O O . ALA A 1 294 ? 16.531 -17.078 -1.476 1 89.56 294 ALA A O 1
ATOM 2239 N N . MET A 1 295 ? 15.242 -15.453 -0.648 1 92 295 MET A N 1
ATOM 2240 C CA . MET A 1 295 ? 14.414 -15.258 -1.834 1 92 295 MET A CA 1
ATOM 2241 C C . MET A 1 295 ? 14.688 -13.898 -2.471 1 92 295 MET A C 1
ATOM 2243 O O . MET A 1 295 ? 14.508 -12.859 -1.835 1 92 295 MET A O 1
ATOM 2247 N N . GLU A 1 296 ? 15.102 -13.891 -3.668 1 90.31 296 GLU A N 1
ATOM 2248 C CA . GLU A 1 296 ? 15.453 -12.656 -4.359 1 90.31 296 GLU A CA 1
ATOM 2249 C C . GLU A 1 296 ? 14.5 -12.383 -5.52 1 90.31 296 GLU A C 1
ATOM 2251 O O . GLU A 1 296 ? 14.297 -13.234 -6.383 1 90.31 296 GLU A O 1
ATOM 2256 N N . ILE A 1 297 ? 13.945 -11.25 -5.5 1 93.62 297 ILE A N 1
ATOM 2257 C CA . ILE A 1 297 ? 13.062 -10.797 -6.566 1 93.62 297 ILE A CA 1
ATOM 2258 C C . ILE A 1 297 ? 13.594 -9.5 -7.172 1 93.62 297 ILE A C 1
ATOM 2260 O O . ILE A 1 297 ? 13.75 -8.5 -6.469 1 93.62 297 ILE A O 1
ATOM 2264 N N . ASN A 1 298 ? 13.852 -9.484 -8.406 1 91.56 298 ASN A N 1
ATOM 2265 C CA . ASN A 1 298 ? 14.273 -8.281 -9.125 1 91.56 298 ASN A CA 1
ATOM 2266 C C . ASN A 1 298 ? 13.125 -7.664 -9.906 1 91.56 298 ASN A C 1
ATOM 2268 O O . ASN A 1 298 ? 12.867 -8.047 -11.055 1 91.56 298 ASN A O 1
ATOM 2272 N N . TYR A 1 299 ? 12.461 -6.664 -9.352 1 93.12 299 TYR A N 1
ATOM 2273 C CA . TYR A 1 299 ? 11.344 -5.988 -10.016 1 93.12 299 TYR A CA 1
ATOM 2274 C C . TYR A 1 299 ? 11.852 -4.973 -11.031 1 93.12 299 TYR A C 1
ATOM 2276 O O . TYR A 1 299 ? 12.805 -4.234 -10.758 1 93.12 299 TYR A O 1
ATOM 2284 N N . ARG A 1 300 ? 11.227 -4.965 -12.148 1 94.75 300 ARG A N 1
ATOM 2285 C CA . ARG A 1 300 ? 11.453 -3.943 -13.164 1 94.75 300 ARG A CA 1
ATOM 2286 C C . ARG A 1 300 ? 10.133 -3.389 -13.688 1 94.75 300 ARG A C 1
ATOM 2288 O O . ARG A 1 300 ? 9.109 -4.078 -13.664 1 94.75 300 ARG A O 1
ATOM 2295 N N . ILE A 1 301 ? 10.117 -2.168 -14.062 1 96.19 301 ILE A N 1
ATOM 2296 C CA . ILE A 1 301 ? 8.914 -1.531 -14.586 1 96.19 301 ILE A CA 1
ATOM 2297 C C . ILE A 1 301 ? 9.055 -1.32 -16.094 1 96.19 301 ILE A C 1
ATOM 2299 O O . ILE A 1 301 ? 10.055 -0.768 -16.562 1 96.19 301 ILE A O 1
ATOM 2303 N N . GLU A 1 302 ? 8.055 -1.801 -16.859 1 95.56 302 GLU A N 1
ATOM 2304 C CA . GLU A 1 302 ? 8.07 -1.678 -18.312 1 95.56 302 GLU A CA 1
ATOM 2305 C C . GLU A 1 302 ? 8.109 -0.214 -18.734 1 95.56 302 GLU A C 1
ATOM 2307 O O . GLU A 1 302 ? 7.359 0.613 -18.219 1 95.56 302 GLU A O 1
ATOM 2312 N N . ASP A 1 303 ? 9.023 0.202 -19.625 1 94.62 303 ASP A N 1
ATOM 2313 C CA . ASP A 1 303 ? 9.133 1.498 -20.281 1 94.62 303 ASP A CA 1
ATOM 2314 C C . ASP A 1 303 ? 9.773 2.535 -19.359 1 94.62 303 ASP A C 1
ATOM 2316 O O . ASP A 1 303 ? 9.789 3.727 -19.672 1 94.62 303 ASP A O 1
ATOM 2320 N N . TYR A 1 304 ? 10.234 2.127 -18.188 1 95.06 304 TYR A N 1
ATOM 2321 C CA . TYR A 1 304 ? 10.93 3.021 -17.266 1 95.06 304 TYR A CA 1
ATOM 2322 C C . TYR A 1 304 ? 12.258 2.426 -16.828 1 95.06 304 TYR A C 1
ATOM 2324 O O . TYR A 1 304 ? 12.445 1.207 -16.875 1 95.06 304 TYR A O 1
ATOM 2332 N N . ASN A 1 305 ? 13.148 3.293 -16.453 1 91.62 305 ASN A N 1
ATOM 2333 C CA . ASN A 1 305 ? 14.422 2.85 -15.898 1 91.62 305 ASN A CA 1
ATOM 2334 C C . ASN A 1 305 ? 14.344 2.674 -14.383 1 91.62 305 ASN A C 1
ATOM 2336 O O . ASN A 1 305 ? 15.078 3.328 -13.641 1 91.62 305 ASN A O 1
ATOM 2340 N N . ILE A 1 306 ? 13.461 1.865 -14 1 93.69 306 ILE A N 1
ATOM 2341 C CA . ILE A 1 306 ? 13.242 1.589 -12.586 1 93.69 306 ILE A CA 1
ATOM 2342 C C . ILE A 1 306 ? 13.547 0.121 -12.289 1 93.69 306 ILE A C 1
ATOM 2344 O O . ILE A 1 306 ? 13.016 -0.773 -12.953 1 93.69 306 ILE A O 1
ATOM 2348 N N . GLU A 1 307 ? 14.438 -0.061 -11.328 1 91.38 307 GLU A N 1
ATOM 2349 C CA . GLU A 1 307 ? 14.797 -1.388 -10.836 1 91.38 307 GLU A CA 1
ATOM 2350 C C . GLU A 1 307 ? 14.867 -1.416 -9.312 1 91.38 307 GLU A C 1
ATOM 2352 O O . GLU A 1 307 ? 15.5 -0.557 -8.695 1 91.38 307 GLU A O 1
ATOM 2357 N N . CYS A 1 308 ? 14.133 -2.348 -8.742 1 91.75 308 CYS A N 1
ATOM 2358 C CA . CYS A 1 308 ? 14.172 -2.562 -7.297 1 91.75 308 CYS A CA 1
ATOM 2359 C C . CYS A 1 308 ? 14.328 -4.043 -6.969 1 91.75 308 CYS A C 1
ATOM 2361 O O . CYS A 1 308 ? 13.703 -4.895 -7.602 1 91.75 308 CYS A O 1
ATOM 2363 N N . ASP A 1 309 ? 15.188 -4.352 -6.02 1 90.44 309 ASP A N 1
ATOM 2364 C CA . ASP A 1 309 ? 15.414 -5.73 -5.59 1 90.44 309 ASP A CA 1
ATOM 2365 C C . ASP A 1 309 ? 14.82 -5.977 -4.207 1 90.44 309 ASP A C 1
ATOM 2367 O O . ASP A 1 309 ? 15.156 -5.277 -3.248 1 90.44 309 ASP A O 1
ATOM 2371 N N . LEU A 1 310 ? 13.961 -6.887 -4.129 1 94 310 LEU A N 1
ATOM 2372 C CA . LEU A 1 310 ? 13.445 -7.34 -2.838 1 94 310 LEU A CA 1
ATOM 2373 C C . LEU A 1 310 ? 14.109 -8.648 -2.418 1 94 310 LEU A C 1
ATOM 2375 O O . LEU A 1 310 ? 14.07 -9.633 -3.158 1 94 310 LEU A O 1
ATOM 2379 N N . LEU A 1 311 ? 14.758 -8.625 -1.293 1 91.44 311 LEU A N 1
ATOM 2380 C CA . LEU A 1 311 ? 15.398 -9.797 -0.716 1 91.44 311 LEU A CA 1
ATOM 2381 C C . LEU A 1 311 ? 14.727 -10.203 0.593 1 91.44 311 LEU A C 1
ATOM 2383 O O . LEU A 1 311 ? 14.648 -9.398 1.524 1 91.44 311 LEU A O 1
ATOM 2387 N N . LEU A 1 312 ? 14.195 -11.344 0.615 1 93.56 312 LEU A N 1
ATOM 2388 C CA . LEU A 1 312 ? 13.719 -11.906 1.87 1 93.56 312 LEU A CA 1
ATOM 2389 C C . LEU A 1 312 ? 14.727 -12.891 2.445 1 93.56 312 LEU A C 1
ATOM 2391 O O . LEU A 1 312 ? 15.039 -13.906 1.815 1 93.56 312 LEU A O 1
ATOM 2395 N N . LEU A 1 313 ? 15.172 -12.578 3.617 1 90.12 313 LEU A N 1
ATOM 2396 C CA . LEU A 1 313 ? 16.156 -13.406 4.301 1 90.12 313 LEU A CA 1
ATOM 2397 C C . LEU A 1 313 ? 15.531 -14.109 5.5 1 90.12 313 LEU A C 1
ATOM 2399 O O . LEU A 1 313 ? 15.055 -13.453 6.43 1 90.12 313 LEU A O 1
ATOM 2403 N N . PHE A 1 314 ? 15.508 -15.414 5.445 1 91.44 314 PHE A N 1
ATOM 2404 C CA . PHE A 1 314 ? 14.992 -16.219 6.543 1 91.44 314 PHE A CA 1
ATOM 2405 C C . PHE A 1 314 ? 16.125 -16.781 7.395 1 91.44 314 PHE A C 1
ATOM 2407 O O . PHE A 1 314 ? 17.141 -17.234 6.859 1 91.44 314 PHE A O 1
ATOM 2414 N N . THR A 1 315 ? 15.922 -16.734 8.711 1 88.81 315 THR A N 1
ATOM 2415 C CA . THR A 1 315 ? 16.938 -17.266 9.609 1 88.81 315 THR A CA 1
ATOM 2416 C C . THR A 1 315 ? 17.094 -18.766 9.43 1 88.81 315 THR A C 1
ATOM 2418 O O . THR A 1 315 ? 16.172 -19.438 8.961 1 88.81 315 THR A O 1
ATOM 2421 N N . GLU A 1 316 ? 18.188 -19.297 9.781 1 86.25 316 GLU A N 1
ATOM 2422 C CA . GLU A 1 316 ? 18.469 -20.719 9.672 1 86.25 316 GLU A CA 1
ATOM 2423 C C . GLU A 1 316 ? 17.453 -21.547 10.461 1 86.25 316 GLU A C 1
ATOM 2425 O O . GLU A 1 316 ? 17.031 -22.625 10.023 1 86.25 316 GLU A O 1
ATOM 2430 N N . ASP A 1 317 ? 17.141 -21.031 11.586 1 90.19 317 ASP A N 1
ATOM 2431 C CA . ASP A 1 317 ? 16.219 -21.734 12.477 1 90.19 317 ASP A CA 1
ATOM 2432 C C . ASP A 1 317 ? 14.812 -21.797 11.875 1 90.19 317 ASP A C 1
ATOM 2434 O O . ASP A 1 317 ? 13.977 -22.594 12.32 1 90.19 317 ASP A O 1
ATOM 2438 N N . SER A 1 318 ? 14.555 -21.031 10.844 1 92.25 318 SER A N 1
ATOM 2439 C CA . SER A 1 318 ? 13.242 -21 10.203 1 92.25 318 SER A CA 1
ATOM 2440 C C . SER A 1 318 ? 13.102 -22.141 9.188 1 92.25 318 SER A C 1
ATOM 2442 O O . SER A 1 318 ? 11.984 -22.469 8.789 1 92.25 318 SER A O 1
ATOM 2444 N N . ILE A 1 319 ? 14.141 -22.75 8.773 1 89.12 319 ILE A N 1
ATOM 2445 C CA . ILE A 1 319 ? 14.188 -23.656 7.625 1 89.12 319 ILE A CA 1
ATOM 2446 C C . ILE A 1 319 ? 13.398 -24.922 7.934 1 89.12 319 ILE A C 1
ATOM 2448 O O . ILE A 1 319 ? 12.578 -25.359 7.121 1 89.12 319 ILE A O 1
ATOM 2452 N N . PRO A 1 320 ? 13.531 -25.531 9.133 1 90.62 320 PRO A N 1
ATOM 2453 C CA . PRO A 1 320 ? 12.734 -26.719 9.438 1 90.62 320 PRO A CA 1
ATOM 2454 C C . PRO A 1 320 ? 11.234 -26.438 9.391 1 90.62 320 PRO A C 1
ATOM 2456 O O . PRO A 1 320 ? 10.469 -27.25 8.859 1 90.62 320 PRO A O 1
ATOM 2459 N N . THR A 1 321 ? 10.867 -25.328 9.93 1 92.94 321 THR A N 1
ATOM 2460 C CA . THR A 1 321 ? 9.453 -24.953 9.938 1 92.94 321 THR A CA 1
ATOM 2461 C C . THR A 1 321 ? 8.953 -24.719 8.516 1 92.94 321 THR A C 1
ATOM 2463 O O . THR A 1 321 ? 7.852 -25.156 8.156 1 92.94 321 THR A O 1
ATOM 2466 N N . LEU A 1 322 ? 9.719 -24.031 7.691 1 90.69 322 LEU A N 1
ATOM 2467 C CA . LEU A 1 322 ? 9.359 -23.812 6.297 1 90.69 322 LEU A CA 1
ATOM 2468 C C . LEU A 1 322 ? 9.195 -25.141 5.559 1 90.69 322 LEU A C 1
ATOM 2470 O O . LEU A 1 322 ? 8.227 -25.328 4.816 1 90.69 322 LEU A O 1
ATOM 2474 N N . ASN A 1 323 ? 10.117 -26 5.836 1 89.44 323 ASN A N 1
ATOM 2475 C CA . ASN A 1 323 ? 10.062 -27.312 5.211 1 89.44 323 ASN A CA 1
ATOM 2476 C C . ASN A 1 323 ? 8.805 -28.078 5.613 1 89.44 323 ASN A C 1
ATOM 2478 O O . ASN A 1 323 ? 8.18 -28.734 4.781 1 89.44 323 ASN A O 1
ATOM 2482 N N . TYR A 1 324 ? 8.547 -28.031 6.812 1 91.06 324 TYR A N 1
ATOM 2483 C CA . TYR A 1 324 ? 7.355 -28.688 7.34 1 91.06 324 TYR A CA 1
ATOM 2484 C C . TYR A 1 324 ? 6.094 -28.141 6.688 1 91.06 324 TYR A C 1
ATOM 2486 O O . TYR A 1 324 ? 5.238 -28.891 6.234 1 91.06 324 TYR A O 1
ATOM 2494 N N . LYS A 1 325 ? 5.961 -26.828 6.625 1 91.81 325 LYS A N 1
ATOM 2495 C CA . LYS A 1 325 ? 4.785 -26.188 6.055 1 91.81 325 LYS A CA 1
ATOM 2496 C C . LYS A 1 325 ? 4.672 -26.469 4.559 1 91.81 325 LYS A C 1
ATOM 2498 O O . LYS A 1 325 ? 3.57 -26.656 4.043 1 91.81 325 LYS A O 1
ATOM 2503 N N . LEU A 1 326 ? 5.789 -26.469 3.896 1 89.06 326 LEU A N 1
ATOM 2504 C CA . LEU A 1 326 ? 5.812 -26.75 2.465 1 89.06 326 LEU A CA 1
ATOM 2505 C C . LEU A 1 326 ? 5.414 -28.188 2.182 1 89.06 326 LEU A C 1
ATOM 2507 O O . LEU A 1 326 ? 4.805 -28.484 1.149 1 89.06 326 LEU A O 1
ATOM 2511 N N . GLY A 1 327 ? 5.793 -29.078 3.061 1 85.62 327 GLY A N 1
ATOM 2512 C CA . GLY A 1 327 ? 5.434 -30.484 2.924 1 85.62 327 GLY A CA 1
ATOM 2513 C C . GLY A 1 327 ? 3.936 -30.703 2.85 1 85.62 327 GLY A C 1
ATOM 2514 O O . GLY A 1 327 ? 3.473 -31.594 2.129 1 85.62 327 GLY A O 1
ATOM 2515 N N . TYR A 1 328 ? 3.168 -29.875 3.531 1 80.81 328 TYR A N 1
ATOM 2516 C CA . TYR A 1 328 ? 1.714 -30 3.543 1 80.81 328 TYR A CA 1
ATOM 2517 C C . TYR A 1 328 ? 1.124 -29.594 2.195 1 80.81 328 TYR A C 1
ATOM 2519 O O . TYR A 1 328 ? 0.032 -30.047 1.835 1 80.81 328 TYR A O 1
ATOM 2527 N N . LEU A 1 329 ? 1.868 -28.766 1.539 1 80.31 329 LEU A N 1
ATOM 2528 C CA . LEU A 1 329 ? 1.397 -28.359 0.219 1 80.31 329 LEU A CA 1
ATOM 2529 C C . LEU A 1 329 ? 1.591 -29.484 -0.795 1 80.31 329 LEU A C 1
ATOM 2531 O O . LEU A 1 329 ? 0.978 -29.469 -1.865 1 80.31 329 LEU A O 1
ATOM 2535 N N . LEU A 1 330 ? 2.461 -30.438 -0.431 1 72.88 330 LEU A N 1
ATOM 2536 C CA . LEU A 1 330 ? 2.814 -31.531 -1.326 1 72.88 330 LEU A CA 1
ATOM 2537 C C . LEU A 1 330 ? 1.853 -32.688 -1.157 1 72.88 330 LEU A C 1
ATOM 2539 O O . LEU A 1 330 ? 1.755 -33.562 -2.035 1 72.88 330 LEU A O 1
ATOM 2543 N N . ASP A 1 331 ? 1.211 -32.875 0.023 1 65.81 331 ASP A N 1
ATOM 2544 C CA . ASP A 1 331 ? 0.342 -34.031 0.295 1 65.81 331 ASP A CA 1
ATOM 2545 C C . ASP A 1 331 ? -1.104 -33.719 -0.084 1 65.81 331 ASP A C 1
ATOM 2547 O O . ASP A 1 331 ? -1.845 -34.594 -0.504 1 65.81 331 ASP A O 1
ATOM 2551 N N . MET B 1 1 ? 7.891 48.031 6.43 1 69.19 1 MET B N 1
ATOM 2552 C CA . MET B 1 1 ? 6.508 47.938 6.883 1 69.19 1 MET B CA 1
ATOM 2553 C C . MET B 1 1 ? 6.188 46.5 7.301 1 69.19 1 MET B C 1
ATOM 2555 O O . MET B 1 1 ? 6.676 45.531 6.695 1 69.19 1 MET B O 1
ATOM 2559 N N . THR B 1 2 ? 5.523 46.344 8.477 1 88.56 2 THR B N 1
ATOM 2560 C CA . THR B 1 2 ? 5.18 45.031 9.062 1 88.56 2 THR B CA 1
ATOM 2561 C C . THR B 1 2 ? 4.148 44.312 8.203 1 88.56 2 THR B C 1
ATOM 2563 O O . THR B 1 2 ? 3.135 44.906 7.809 1 88.56 2 THR B O 1
ATOM 2566 N N . ILE B 1 3 ? 4.418 43.125 7.754 1 90.44 3 ILE B N 1
ATOM 2567 C CA . ILE B 1 3 ? 3.551 42.375 6.859 1 90.44 3 ILE B CA 1
ATOM 2568 C C . ILE B 1 3 ? 2.506 41.625 7.672 1 90.44 3 ILE B C 1
ATOM 2570 O O . ILE B 1 3 ? 2.85 40.844 8.578 1 90.44 3 ILE B O 1
ATOM 2574 N N . PRO B 1 4 ? 1.236 41.875 7.426 1 94.69 4 PRO B N 1
ATOM 2575 C CA . PRO B 1 4 ? 0.205 41.094 8.109 1 94.69 4 PRO B CA 1
ATOM 2576 C C . PRO B 1 4 ? 0.107 39.656 7.59 1 94.69 4 PRO B C 1
ATOM 2578 O O . PRO B 1 4 ? -0.083 39.438 6.391 1 94.69 4 PRO B O 1
ATOM 2581 N N . ILE B 1 5 ? 0.174 38.719 8.484 1 95.56 5 ILE B N 1
ATOM 2582 C CA . ILE B 1 5 ? 0.107 37.312 8.148 1 95.56 5 ILE B CA 1
ATOM 2583 C C . ILE B 1 5 ? -1.083 36.656 8.859 1 95.56 5 ILE B C 1
ATOM 2585 O O . ILE B 1 5 ? -1.404 37 9.992 1 95.56 5 ILE B O 1
ATOM 2589 N N . LEU B 1 6 ? -1.698 35.719 8.133 1 97.88 6 LEU B N 1
ATOM 2590 C CA . LEU B 1 6 ? -2.762 34.938 8.727 1 97.88 6 LEU B CA 1
ATOM 2591 C C . LEU B 1 6 ? -2.396 33.438 8.727 1 97.88 6 LEU B C 1
ATOM 2593 O O . LEU B 1 6 ? -2.008 32.906 7.691 1 97.88 6 LEU B O 1
ATOM 2597 N N . ILE B 1 7 ? -2.42 32.875 9.891 1 98 7 ILE B N 1
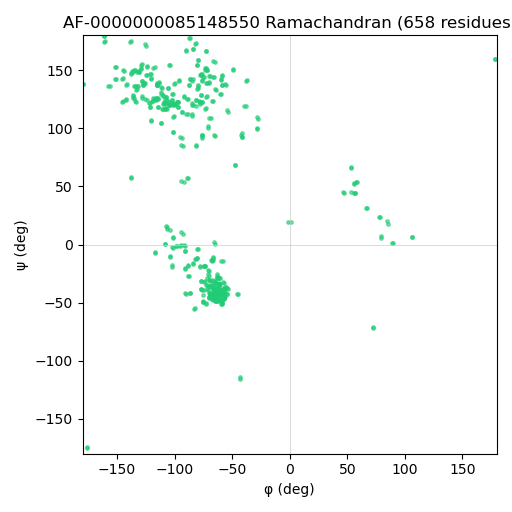ATOM 2598 C CA . ILE B 1 7 ? -2.361 31.406 10.016 1 98 7 ILE B CA 1
ATOM 2599 C C . ILE B 1 7 ? -3.762 30.859 10.273 1 98 7 ILE B C 1
ATOM 2601 O O . ILE B 1 7 ? -4.336 31.078 11.344 1 98 7 ILE B O 1
ATOM 2605 N N . CYS B 1 8 ? -4.289 30.172 9.273 1 98.5 8 CYS B N 1
ATOM 2606 C CA . CYS B 1 8 ? -5.648 29.656 9.352 1 98.5 8 CYS B CA 1
ATOM 2607 C C . CYS B 1 8 ? -5.645 28.125 9.422 1 98.5 8 CYS B C 1
ATOM 2609 O O . CYS B 1 8 ? -5.441 27.453 8.406 1 98.5 8 CYS B O 1
ATOM 2611 N N . ASP B 1 9 ? -5.887 27.547 10.555 1 97.5 9 ASP B N 1
ATOM 2612 C CA . ASP B 1 9 ? -5.848 26.125 10.875 1 97.5 9 ASP B CA 1
ATOM 2613 C C . ASP B 1 9 ? -6.699 25.812 12.102 1 97.5 9 ASP B C 1
ATOM 2615 O O . ASP B 1 9 ? -6.664 26.547 13.094 1 97.5 9 ASP B O 1
ATOM 2619 N N . ASP B 1 10 ? -7.461 24.734 12.023 1 94.88 10 ASP B N 1
ATOM 2620 C CA . ASP B 1 10 ? -8.352 24.453 13.148 1 94.88 10 ASP B CA 1
ATOM 2621 C C . ASP B 1 10 ? -7.586 23.844 14.32 1 94.88 10 ASP B C 1
ATOM 2623 O O . ASP B 1 10 ? -8.07 23.859 15.453 1 94.88 10 ASP B O 1
ATOM 2627 N N . SER B 1 11 ? -6.465 23.328 14.094 1 93.94 11 SER B N 1
ATOM 2628 C CA . SER B 1 11 ? -5.645 22.703 15.125 1 93.94 11 SER B CA 1
ATOM 2629 C C . SER B 1 11 ? -4.738 23.719 15.812 1 93.94 11 SER B C 1
ATOM 2631 O O . SER B 1 11 ? -3.945 24.391 15.148 1 93.94 11 SER B O 1
ATOM 2633 N N . ALA B 1 12 ? -4.844 23.766 17.125 1 92.75 12 ALA B N 1
ATOM 2634 C CA . ALA B 1 12 ? -3.965 24.641 17.891 1 92.75 12 ALA B CA 1
ATOM 2635 C C . ALA B 1 12 ? -2.504 24.234 17.734 1 92.75 12 ALA B C 1
ATOM 2637 O O . ALA B 1 12 ? -1.618 25.094 17.641 1 92.75 12 ALA B O 1
ATOM 2638 N N . LEU B 1 13 ? -2.344 22.969 17.719 1 91.62 13 LEU B N 1
ATOM 2639 C CA . LEU B 1 13 ? -0.986 22.469 17.531 1 91.62 13 LEU B CA 1
ATOM 2640 C C . LEU B 1 13 ? -0.423 22.922 16.188 1 91.62 13 LEU B C 1
ATOM 2642 O O . LEU B 1 13 ? 0.729 23.359 16.094 1 91.62 13 LEU B O 1
ATOM 2646 N N . ALA B 1 14 ? -1.169 22.812 15.164 1 94.06 14 ALA B N 1
ATOM 2647 C CA . ALA B 1 14 ? -0.715 23.188 13.828 1 94.06 14 ALA B CA 1
ATOM 2648 C C . ALA B 1 14 ? -0.396 24.672 13.766 1 94.06 14 ALA B C 1
ATOM 2650 O O . ALA B 1 14 ? 0.592 25.078 13.141 1 94.06 14 ALA B O 1
ATOM 2651 N N . ARG B 1 15 ? -1.246 25.5 14.312 1 94.81 15 ARG B N 1
ATOM 2652 C CA . ARG B 1 15 ? -1.003 26.938 14.344 1 94.81 15 ARG B CA 1
ATOM 2653 C C . ARG B 1 15 ? 0.298 27.266 15.07 1 94.81 15 ARG B C 1
ATOM 2655 O O . ARG B 1 15 ? 1.092 28.078 14.602 1 94.81 15 ARG B O 1
ATOM 2662 N N . LYS B 1 16 ? 0.463 26.625 16.219 1 91.75 16 LYS B N 1
ATOM 2663 C CA . LYS B 1 16 ? 1.681 26.828 16.984 1 91.75 16 LYS B CA 1
ATOM 2664 C C . LYS B 1 16 ? 2.918 26.438 16.188 1 91.75 16 LYS B C 1
ATOM 2666 O O . LYS B 1 16 ? 3.91 27.156 16.172 1 91.75 16 LYS B O 1
ATOM 2671 N N . GLN B 1 17 ? 2.828 25.25 15.586 1 91.06 17 GLN B N 1
ATOM 2672 C CA . GLN B 1 17 ? 3.949 24.75 14.797 1 91.06 17 GLN B CA 1
ATOM 2673 C C . GLN B 1 17 ? 4.25 25.672 13.617 1 91.06 17 GLN B C 1
ATOM 2675 O O . GLN B 1 17 ? 5.414 25.953 13.32 1 91.06 17 GLN B O 1
ATOM 2680 N N . MET B 1 18 ? 3.244 26.156 12.977 1 93.44 18 MET B N 1
ATOM 2681 C CA . MET B 1 18 ? 3.404 27.078 11.844 1 93.44 18 MET B CA 1
ATOM 2682 C C . MET B 1 18 ? 4.082 28.359 12.289 1 93.44 18 MET B C 1
ATOM 2684 O O . MET B 1 18 ? 5.016 28.844 11.633 1 93.44 18 MET B O 1
ATOM 2688 N N . ALA B 1 19 ? 3.648 28.922 13.352 1 92.56 19 ALA B N 1
ATOM 2689 C CA . ALA B 1 19 ? 4.195 30.172 13.867 1 92.56 19 ALA B CA 1
ATOM 2690 C C . ALA B 1 19 ? 5.668 30.016 14.234 1 92.56 19 ALA B C 1
ATOM 2692 O O . ALA B 1 19 ? 6.477 30.906 13.969 1 92.56 19 ALA B O 1
ATOM 2693 N N . ARG B 1 20 ? 5.934 28.875 14.797 1 89 20 ARG B N 1
ATOM 2694 C CA . ARG B 1 20 ? 7.297 28.609 15.25 1 89 20 ARG B CA 1
ATOM 2695 C C . ARG B 1 20 ? 8.242 28.438 14.078 1 89 20 ARG B C 1
ATOM 2697 O O . ARG B 1 20 ? 9.445 28.672 14.195 1 89 20 ARG B O 1
ATOM 2704 N N . THR B 1 21 ? 7.73 27.938 13.016 1 91.06 21 THR B N 1
ATOM 2705 C CA . THR B 1 21 ? 8.562 27.594 11.867 1 91.06 21 THR B CA 1
ATOM 2706 C C . THR B 1 21 ? 8.844 28.844 11.023 1 91.06 21 THR B C 1
ATOM 2708 O O . THR B 1 21 ? 9.75 28.828 10.188 1 91.06 21 THR B O 1
ATOM 2711 N N . LEU B 1 22 ? 8.148 29.969 11.25 1 91.69 22 LEU B N 1
ATOM 2712 C CA . LEU B 1 22 ? 8.375 31.203 10.508 1 91.69 22 LEU B CA 1
ATOM 2713 C C . LEU B 1 22 ? 9.727 31.812 10.875 1 91.69 22 LEU B C 1
ATOM 2715 O O . LEU B 1 22 ? 10.172 31.703 12.023 1 91.69 22 LEU B O 1
ATOM 2719 N N . PRO B 1 23 ? 10.391 32.438 9.898 1 88.06 23 PRO B N 1
ATOM 2720 C CA . PRO B 1 23 ? 11.68 33.062 10.203 1 88.06 23 PRO B CA 1
ATOM 2721 C C . PRO B 1 23 ? 11.594 34.062 11.336 1 88.06 23 PRO B C 1
ATOM 2723 O O . PRO B 1 23 ? 10.68 34.906 11.359 1 88.06 23 PRO B O 1
ATOM 2726 N N . LYS B 1 24 ? 12.523 34.062 12.227 1 83.38 24 LYS B N 1
ATOM 2727 C CA . LYS B 1 24 ? 12.523 34.906 13.43 1 83.38 24 LYS B CA 1
ATOM 2728 C C . LYS B 1 24 ? 12.734 36.375 13.07 1 83.38 24 LYS B C 1
ATOM 2730 O O . LYS B 1 24 ? 12.227 37.25 13.758 1 83.38 24 LYS B O 1
ATOM 2735 N N . ASP B 1 25 ? 13.445 36.625 12.031 1 82.44 25 ASP B N 1
ATOM 2736 C CA . ASP B 1 25 ? 13.789 38 11.68 1 82.44 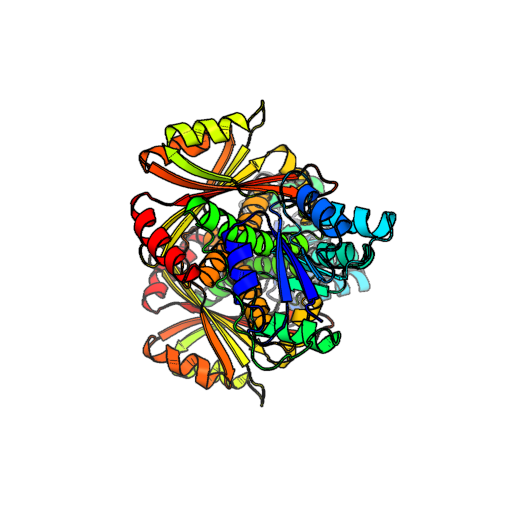25 ASP B CA 1
ATOM 2737 C C . ASP B 1 25 ? 12.797 38.562 10.68 1 82.44 25 ASP B C 1
ATOM 2739 O O . ASP B 1 25 ? 13.008 39.656 10.133 1 82.44 25 ASP B O 1
ATOM 2743 N N . TRP B 1 26 ? 11.766 37.844 10.516 1 85.5 26 TRP B N 1
ATOM 2744 C CA . TRP B 1 26 ? 10.727 38.344 9.609 1 85.5 26 TRP B CA 1
ATOM 2745 C C . TRP B 1 26 ? 9.797 39.312 10.32 1 85.5 26 TRP B C 1
ATOM 2747 O O . TRP B 1 26 ? 9.219 39 11.359 1 85.5 26 TRP B O 1
ATOM 2757 N N . ASP B 1 27 ? 9.711 40.594 9.836 1 86.69 27 ASP B N 1
ATOM 2758 C CA . ASP B 1 27 ? 8.828 41.594 10.438 1 86.69 27 ASP B CA 1
ATOM 2759 C C . ASP B 1 27 ? 7.379 41.344 10.031 1 86.69 27 ASP B C 1
ATOM 2761 O O . ASP B 1 27 ? 6.922 41.875 9.016 1 86.69 27 ASP B O 1
ATOM 2765 N N . VAL B 1 28 ? 6.699 40.594 10.914 1 90.44 28 VAL B N 1
ATOM 2766 C CA . VAL B 1 28 ? 5.336 40.219 10.555 1 90.44 28 VAL B CA 1
ATOM 2767 C C . VAL B 1 28 ? 4.414 40.375 11.758 1 90.44 28 VAL B C 1
ATOM 2769 O O . VAL B 1 28 ? 4.875 40.375 12.906 1 90.44 28 VAL B O 1
ATOM 2772 N N . GLU B 1 29 ? 3.178 40.688 11.531 1 92.56 29 GLU B N 1
ATOM 2773 C CA . GLU B 1 29 ? 2.08 40.625 12.492 1 92.56 29 GLU B CA 1
ATOM 2774 C C . GLU B 1 29 ? 1.178 39.406 12.203 1 92.56 29 GLU B C 1
ATOM 2776 O O . GLU B 1 29 ? 0.538 39.344 11.156 1 92.56 29 GLU B O 1
ATOM 2781 N N . ILE B 1 30 ? 1.083 38.531 13.188 1 95.5 30 ILE B N 1
ATOM 2782 C CA . ILE B 1 30 ? 0.417 37.281 12.922 1 95.5 30 ILE B CA 1
ATOM 2783 C C . ILE B 1 30 ? -0.993 37.312 13.508 1 95.5 30 ILE B C 1
ATOM 2785 O O . ILE B 1 30 ? -1.175 37.594 14.688 1 95.5 30 ILE B O 1
ATOM 2789 N N . SER B 1 31 ? -1.944 37.062 12.664 1 96.94 31 SER B N 1
ATOM 2790 C CA . SER B 1 31 ? -3.314 36.75 13.078 1 96.94 31 SER B CA 1
ATOM 2791 C C . SER B 1 31 ? -3.627 35.281 12.938 1 96.94 31 SER B C 1
ATOM 2793 O O . SER B 1 31 ? -2.975 34.562 12.164 1 96.94 31 SER B O 1
ATOM 2795 N N . TYR B 1 32 ? -4.594 34.812 13.742 1 97.06 32 TYR B N 1
ATOM 2796 C CA . TYR B 1 32 ? -4.949 33.406 13.727 1 97.06 32 TYR B CA 1
ATOM 2797 C C . TYR B 1 32 ? -6.438 33.219 13.445 1 97.06 32 TYR B C 1
ATOM 2799 O O . TYR B 1 32 ? -7.254 34.062 13.812 1 97.06 32 TYR B O 1
ATOM 2807 N N . ALA B 1 33 ? -6.773 32.188 12.773 1 97.81 33 ALA B N 1
ATOM 2808 C CA . ALA B 1 33 ? -8.148 31.75 12.547 1 97.81 33 ALA B CA 1
ATOM 2809 C C . ALA B 1 33 ? -8.273 30.25 12.688 1 97.81 33 ALA B C 1
ATOM 2811 O O . ALA B 1 33 ? -7.371 29.5 12.312 1 97.81 33 ALA B O 1
ATOM 2812 N N . THR B 1 34 ? -9.43 29.75 13.172 1 96.62 34 THR B N 1
ATOM 2813 C CA . THR B 1 34 ? -9.578 28.344 13.484 1 96.62 34 THR B CA 1
ATOM 2814 C C . THR B 1 34 ? -10.484 27.656 12.477 1 96.62 34 THR B C 1
ATOM 2816 O O . THR B 1 34 ? -10.789 26.469 12.609 1 96.62 34 THR B O 1
ATOM 2819 N N . ASN B 1 35 ? -10.977 28.312 11.531 1 97.06 35 ASN B N 1
ATOM 2820 C CA . ASN B 1 35 ? -11.75 27.781 10.406 1 97.06 35 ASN B CA 1
ATOM 2821 C C . ASN B 1 35 ? -11.773 28.766 9.242 1 97.06 35 ASN B C 1
ATOM 2823 O O . ASN B 1 35 ? -11.305 29.906 9.367 1 97.06 35 ASN B O 1
ATOM 2827 N N . GLY B 1 36 ? -12.352 28.359 8.125 1 98.06 36 GLY B N 1
ATOM 2828 C CA . GLY B 1 36 ? -12.312 29.156 6.91 1 98.06 36 GLY B CA 1
ATOM 2829 C C . GLY B 1 36 ? -13.133 30.438 7.012 1 98.06 36 GLY B C 1
ATOM 2830 O O . GLY B 1 36 ? -12.75 31.469 6.457 1 98.06 36 GLY B O 1
ATOM 2831 N N . ALA B 1 37 ? -14.227 30.375 7.711 1 98.19 37 ALA B N 1
ATOM 2832 C CA . ALA B 1 37 ? -15.078 31.562 7.855 1 98.19 37 ALA B CA 1
ATOM 2833 C C . ALA B 1 37 ? -14.352 32.656 8.617 1 98.19 37 ALA B C 1
ATOM 2835 O O . ALA B 1 37 ? -14.359 33.812 8.203 1 98.19 37 ALA B O 1
ATOM 2836 N N . GLU B 1 38 ? -13.773 32.25 9.711 1 98.25 38 GLU B N 1
ATOM 2837 C CA . GLU B 1 38 ? -12.961 33.188 10.469 1 98.25 38 GLU B CA 1
ATOM 2838 C C . GLU B 1 38 ? -11.797 33.719 9.641 1 98.25 38 GLU B C 1
ATOM 2840 O O . GLU B 1 38 ? -11.469 34.906 9.695 1 98.25 38 GLU B O 1
ATOM 2845 N N . GLY B 1 39 ? -11.195 32.844 8.898 1 98.38 39 GLY B N 1
ATOM 2846 C CA . GLY B 1 39 ? -10.078 33.219 8.047 1 98.38 39 GLY B CA 1
ATOM 2847 C C . GLY B 1 39 ? -10.461 34.281 7.016 1 98.38 39 GLY B C 1
ATOM 2848 O O . GLY B 1 39 ? -9.727 35.25 6.816 1 98.38 39 GLY B O 1
ATOM 2849 N N . LEU B 1 40 ? -11.586 34.094 6.43 1 98.25 40 LEU B N 1
ATOM 2850 C CA . LEU B 1 40 ? -12.062 35.031 5.418 1 98.25 40 LEU B CA 1
ATOM 2851 C C . LEU B 1 40 ? -12.32 36.406 6.027 1 98.25 40 LEU B C 1
ATOM 2853 O O . LEU B 1 40 ? -12.07 37.438 5.391 1 98.25 40 LEU B O 1
ATOM 2857 N N . GLU B 1 41 ? -12.844 36.406 7.219 1 98.38 41 GLU B N 1
ATOM 2858 C CA . GLU B 1 41 ? -13.086 37.688 7.918 1 98.38 41 GLU B CA 1
ATOM 2859 C C . GLU B 1 41 ? -11.773 38.438 8.156 1 98.38 41 GLU B C 1
ATOM 2861 O O . GLU B 1 41 ? -11.711 39.656 7.984 1 98.38 41 GLU B O 1
ATOM 2866 N N . VAL B 1 42 ? -10.797 37.719 8.57 1 98.19 42 VAL B N 1
ATOM 2867 C CA . VAL B 1 42 ? -9.492 38.312 8.844 1 98.19 42 VAL B CA 1
ATOM 2868 C C . VAL B 1 42 ? -8.898 38.844 7.551 1 98.19 42 VAL B C 1
ATOM 2870 O O . VAL B 1 42 ? -8.305 39.938 7.551 1 98.19 42 VAL B O 1
ATOM 2873 N N . ILE B 1 43 ? -9.023 38.156 6.48 1 98.06 43 ILE B N 1
ATOM 2874 C CA . ILE B 1 43 ? -8.523 38.562 5.18 1 98.06 43 ILE B CA 1
ATOM 2875 C C . ILE B 1 43 ? -9.234 39.844 4.75 1 98.06 43 ILE B C 1
ATOM 2877 O O . ILE B 1 43 ? -8.594 40.812 4.316 1 98.06 43 ILE B O 1
ATOM 2881 N N . ARG B 1 44 ? -10.516 39.875 4.902 1 97.69 44 ARG B N 1
ATOM 2882 C CA . ARG B 1 44 ? -11.328 41.031 4.516 1 97.69 44 ARG B CA 1
ATOM 2883 C C . ARG B 1 44 ? -10.953 42.25 5.328 1 97.69 44 ARG B C 1
ATOM 2885 O O . ARG B 1 44 ? -11.031 43.375 4.832 1 97.69 44 ARG B O 1
ATOM 2892 N N . ALA B 1 45 ? -10.5 42.031 6.508 1 97.5 45 ALA B N 1
ATOM 2893 C CA . ALA B 1 45 ? -10.102 43.125 7.395 1 97.5 45 ALA B CA 1
ATOM 2894 C C . ALA B 1 45 ? -8.711 43.656 7.051 1 97.5 45 ALA B C 1
ATOM 2896 O O . ALA B 1 45 ? -8.211 44.562 7.691 1 97.5 45 ALA B O 1
ATOM 2897 N N . GLY B 1 46 ? -8.031 43.031 6.074 1 95.62 46 GLY B N 1
ATOM 2898 C CA . GLY B 1 46 ? -6.719 43.469 5.633 1 95.62 46 GLY B CA 1
ATOM 2899 C C . GLY B 1 46 ? -5.59 42.906 6.484 1 95.62 46 GLY B C 1
ATOM 2900 O O . GLY B 1 46 ? -4.465 43.406 6.434 1 95.62 46 GLY B O 1
ATOM 2901 N N . LYS B 1 47 ? -5.832 41.875 7.238 1 96.19 47 LYS B N 1
ATOM 2902 C CA . LYS B 1 47 ? -4.859 41.312 8.18 1 96.19 47 LYS B CA 1
ATOM 2903 C C . LYS B 1 47 ? -4.254 40.031 7.656 1 96.19 47 LYS B C 1
ATOM 2905 O O . LYS B 1 47 ? -3.617 39.281 8.406 1 96.19 47 LYS B O 1
ATOM 2910 N N . GLY B 1 48 ? -4.434 39.719 6.422 1 96.25 48 GLY B N 1
ATOM 2911 C CA . GLY B 1 48 ? -3.938 38.5 5.824 1 96.25 48 GLY B CA 1
ATOM 2912 C C . GLY B 1 48 ? -3.346 38.688 4.441 1 96.25 48 GLY B C 1
ATOM 2913 O O . GLY B 1 48 ? -3.783 38.062 3.477 1 96.25 48 GLY B O 1
ATOM 2914 N N . GLU B 1 49 ? -2.359 39.562 4.434 1 94.62 49 GLU B N 1
ATOM 2915 C CA . GLU B 1 49 ? -1.666 39.75 3.16 1 94.62 49 GLU B CA 1
ATOM 2916 C C . GLU B 1 49 ? -1.043 38.438 2.689 1 94.62 49 GLU B C 1
ATOM 2918 O O . GLU B 1 49 ? -1.068 38.125 1.496 1 94.62 49 GLU B O 1
ATOM 2923 N N . ILE B 1 50 ? -0.426 37.781 3.555 1 95.38 50 ILE B N 1
ATOM 2924 C CA . ILE B 1 50 ? 0.047 36.406 3.348 1 95.38 50 ILE B CA 1
ATOM 2925 C C . ILE B 1 50 ? -0.735 35.469 4.242 1 95.38 50 ILE B C 1
ATOM 2927 O O . ILE B 1 50 ? -0.9 35.719 5.438 1 95.38 50 ILE B O 1
ATOM 2931 N N . VAL B 1 51 ? -1.214 34.406 3.635 1 98 51 VAL B N 1
ATOM 2932 C CA . VAL B 1 51 ? -2.066 33.5 4.379 1 98 51 VAL B CA 1
ATOM 2933 C C . VAL B 1 51 ? -1.491 32.062 4.297 1 98 51 VAL B C 1
ATOM 2935 O O . VAL B 1 51 ? -1.193 31.578 3.207 1 98 51 VAL B O 1
ATOM 2938 N N . PHE B 1 52 ? -1.257 31.453 5.402 1 97.94 52 PHE B N 1
ATOM 2939 C CA . PHE B 1 52 ? -1.037 30.016 5.496 1 97.94 52 PHE B CA 1
ATOM 2940 C C . PHE B 1 52 ? -2.34 29.281 5.809 1 97.94 52 PHE B C 1
ATOM 2942 O O . PHE B 1 52 ? -2.887 29.422 6.906 1 97.94 52 PHE B O 1
ATOM 2949 N N . LEU B 1 53 ? -2.787 28.484 4.855 1 98.62 53 LEU B N 1
ATOM 2950 C CA . LEU B 1 53 ? -4.168 28 4.887 1 98.62 53 LEU B CA 1
ATOM 2951 C C . LEU B 1 53 ? -4.215 26.484 4.91 1 98.62 53 LEU B C 1
ATOM 2953 O O . LEU B 1 53 ? -3.695 25.828 4 1 98.62 53 LEU B O 1
ATOM 2957 N N . ASP B 1 54 ? -4.766 25.891 5.965 1 97.94 54 ASP B N 1
ATOM 2958 C CA . ASP B 1 54 ? -5.082 24.469 5.988 1 97.94 54 ASP B CA 1
ATOM 2959 C C . ASP B 1 54 ? -6.293 24.156 5.109 1 97.94 54 ASP B C 1
ATOM 2961 O O . ASP B 1 54 ? -7.18 25 4.949 1 97.94 54 ASP B O 1
ATOM 2965 N N . LEU B 1 55 ? -6.379 23.016 4.562 1 97.31 55 LEU B N 1
ATOM 2966 C CA . LEU B 1 55 ? -7.488 22.641 3.691 1 97.31 55 LEU B CA 1
ATOM 2967 C C . LEU B 1 55 ? -8.617 22 4.492 1 97.31 55 LEU B C 1
ATOM 2969 O O . LEU B 1 55 ? -9.789 22.203 4.184 1 97.31 55 LEU B O 1
ATOM 2973 N N . ASN B 1 56 ? -8.25 21.156 5.434 1 94.56 56 ASN B N 1
ATOM 2974 C CA . ASN B 1 56 ? -9.219 20.328 6.164 1 94.56 56 ASN B CA 1
ATOM 2975 C C . ASN B 1 56 ? -9.633 21 7.469 1 94.56 56 ASN B C 1
ATOM 2977 O O . ASN B 1 56 ? -9.125 20.656 8.539 1 94.56 56 ASN B O 1
ATOM 2981 N N . MET B 1 57 ? -10.617 21.859 7.359 1 95.38 57 MET B N 1
ATOM 2982 C CA . MET B 1 57 ? -11.109 22.609 8.516 1 95.38 57 MET B CA 1
ATOM 2983 C C . MET B 1 57 ? -12.625 22.5 8.633 1 95.38 57 MET B C 1
ATOM 2985 O O . MET B 1 57 ? -13.312 22.297 7.633 1 95.38 57 MET B O 1
ATOM 2989 N N . PRO B 1 58 ? -13.133 22.609 9.898 1 94.06 58 PRO B N 1
ATOM 2990 C CA . PRO B 1 58 ? -14.586 22.641 10.07 1 94.06 58 PRO B CA 1
ATOM 2991 C C . PRO B 1 58 ? -15.203 23.969 9.625 1 94.06 58 PRO B C 1
ATOM 2993 O O . PRO B 1 58 ? -14.484 24.938 9.367 1 94.06 58 PRO B O 1
ATOM 2996 N N . VAL B 1 59 ? -16.578 24.031 9.461 1 95 59 VAL B N 1
ATOM 2997 C CA . VAL B 1 59 ? -17.359 25.203 9.117 1 95 59 VAL B CA 1
ATOM 2998 C C . VAL B 1 59 ? -17.125 25.578 7.656 1 95 59 VAL B C 1
ATOM 3000 O O . VAL B 1 59 ? -18 25.375 6.809 1 95 59 VAL B O 1
ATOM 3003 N N . MET B 1 60 ? -16 26.062 7.352 1 96.38 60 MET B N 1
ATOM 3004 C CA . MET B 1 60 ? -15.547 26.359 6 1 96.38 60 MET B CA 1
ATOM 3005 C C . MET B 1 60 ? -14.125 25.859 5.773 1 96.38 60 MET B C 1
ATOM 3007 O O . MET B 1 60 ? -13.211 26.188 6.531 1 96.38 60 MET B O 1
ATOM 3011 N N . ASP B 1 61 ? -13.984 24.984 4.715 1 96.19 61 ASP B N 1
ATOM 3012 C CA . ASP B 1 61 ? -12.672 24.375 4.508 1 96.19 61 ASP B CA 1
ATOM 3013 C C . ASP B 1 61 ? -11.781 25.266 3.645 1 96.19 61 ASP B C 1
ATOM 3015 O O . ASP B 1 61 ? -12.195 26.344 3.229 1 96.19 61 ASP B O 1
ATOM 3019 N N . GLY B 1 62 ? -10.57 24.828 3.449 1 98 62 GLY B N 1
ATOM 3020 C CA . GLY B 1 62 ? -9.594 25.625 2.734 1 98 62 GLY B CA 1
ATOM 3021 C C . GLY B 1 62 ? -9.938 25.828 1.271 1 98 62 GLY B C 1
ATOM 3022 O O . GLY B 1 62 ? -9.578 26.844 0.673 1 98 62 GLY B O 1
ATOM 3023 N N . TYR B 1 63 ? -10.602 24.828 0.676 1 97.44 63 TYR B N 1
ATOM 3024 C CA . TYR B 1 63 ? -11.016 24.969 -0.713 1 97.44 63 TYR B CA 1
ATOM 3025 C C . TYR B 1 63 ? -12.023 26.109 -0.863 1 97.44 63 TYR B C 1
ATOM 3027 O O . TYR B 1 63 ? -11.922 26.922 -1.789 1 97.44 63 TYR B O 1
ATOM 3035 N N . GLU B 1 64 ? -12.867 26.141 0.009 1 97.75 64 GLU B N 1
ATOM 3036 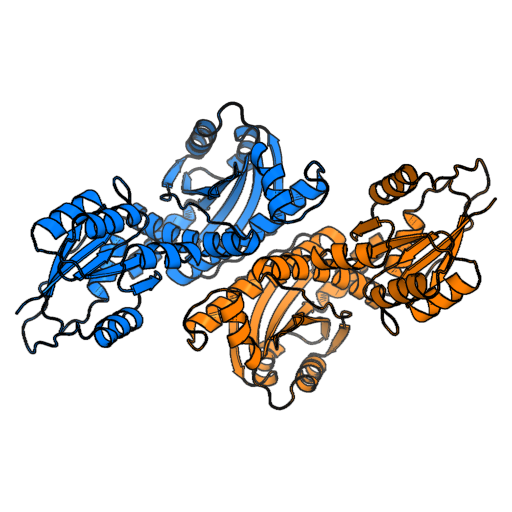C CA . GLU B 1 64 ? -13.906 27.172 -0 1 97.75 64 GLU B CA 1
ATOM 3037 C C . GLU B 1 64 ? -13.305 28.562 0.22 1 97.75 64 GLU B C 1
ATOM 3039 O O . GLU B 1 64 ? -13.766 29.531 -0.367 1 97.75 64 GLU B O 1
ATOM 3044 N N . VAL B 1 65 ? -12.359 28.609 1.098 1 98.5 65 VAL B N 1
ATOM 3045 C CA . VAL B 1 65 ? -11.68 29.891 1.336 1 98.5 65 VAL B CA 1
ATOM 3046 C C . VAL B 1 65 ? -11.016 30.375 0.048 1 98.5 65 VAL B C 1
ATOM 3048 O O . VAL B 1 65 ? -11.164 31.531 -0.336 1 98.5 65 VAL B O 1
ATOM 3051 N N . LEU B 1 66 ? -10.273 29.453 -0.613 1 98.5 66 LEU B N 1
ATOM 3052 C CA . LEU B 1 66 ? -9.609 29.797 -1.864 1 98.5 66 LEU B CA 1
ATOM 3053 C C . LEU B 1 66 ? -10.609 30.281 -2.906 1 98.5 66 LEU B C 1
ATOM 3055 O O . LEU B 1 66 ? -10.367 31.266 -3.6 1 98.5 66 LEU B O 1
ATOM 3059 N N . GLN B 1 67 ? -11.688 29.641 -2.973 1 98.19 67 GLN B N 1
ATOM 3060 C CA . GLN B 1 67 ? -12.734 30 -3.92 1 98.19 67 GLN B CA 1
ATOM 3061 C C . GLN B 1 67 ? -13.273 31.391 -3.633 1 98.19 67 GLN B C 1
ATOM 3063 O O . GLN B 1 67 ? -13.453 32.188 -4.551 1 98.19 67 GLN B O 1
ATOM 3068 N N . ALA B 1 68 ? -13.562 31.625 -2.424 1 98.12 68 ALA B N 1
ATOM 3069 C CA . ALA B 1 68 ? -14.102 32.938 -2.023 1 98.12 68 ALA B CA 1
ATOM 3070 C C . ALA B 1 68 ? -13.109 34.031 -2.324 1 98.12 68 ALA B C 1
ATOM 3072 O O . ALA B 1 68 ? -13.492 35.125 -2.814 1 98.12 68 ALA B O 1
ATOM 3073 N N . VAL B 1 69 ? -11.898 33.844 -2.012 1 98.12 69 VAL B N 1
ATOM 3074 C CA . VAL B 1 69 ? -10.859 34.844 -2.238 1 98.12 69 VAL B CA 1
ATOM 3075 C C . VAL B 1 69 ? -10.742 35.125 -3.732 1 98.12 69 VAL B C 1
ATOM 3077 O O . VAL B 1 69 ? -10.609 36.281 -4.133 1 98.12 69 VAL B O 1
ATOM 3080 N N . GLN B 1 70 ? -10.727 34.094 -4.492 1 97.19 70 GLN B N 1
ATOM 3081 C CA . GLN B 1 70 ? -10.641 34.25 -5.941 1 97.19 70 GLN B CA 1
ATOM 3082 C C . GLN B 1 70 ? -11.859 34.969 -6.492 1 97.19 70 GLN B C 1
ATOM 3084 O O . GLN B 1 70 ? -11.719 35.906 -7.277 1 97.19 70 GLN B O 1
ATOM 3089 N N . GLN B 1 71 ? -13.023 34.625 -6.098 1 97.12 71 GLN B N 1
ATOM 3090 C CA . GLN B 1 71 ? -14.266 35.156 -6.602 1 97.12 71 GLN B CA 1
ATOM 3091 C C . GLN B 1 71 ? -14.406 36.656 -6.215 1 97.12 71 GLN B C 1
ATOM 3093 O O . GLN B 1 71 ? -14.938 37.438 -6.984 1 97.12 71 GLN B O 1
ATOM 3098 N N . GLN B 1 72 ? -14.016 36.969 -5.102 1 97.31 72 GLN B N 1
ATOM 3099 C CA . GLN B 1 72 ? -14.18 38.312 -4.586 1 97.31 72 GLN B CA 1
ATOM 3100 C C . GLN B 1 72 ? -12.93 39.156 -4.84 1 97.31 72 GLN B C 1
ATOM 3102 O O . GLN B 1 72 ? -12.867 40.312 -4.441 1 97.31 72 GLN B O 1
ATOM 3107 N N . ASP B 1 73 ? -11.938 38.562 -5.457 1 96.19 73 ASP B N 1
ATOM 3108 C CA . ASP B 1 73 ? -10.68 39.219 -5.805 1 96.19 73 ASP B CA 1
ATOM 3109 C C . ASP B 1 73 ? -10.047 39.875 -4.578 1 96.19 73 ASP B C 1
ATOM 3111 O O . ASP B 1 73 ? -9.734 41.062 -4.594 1 96.19 73 ASP B O 1
ATOM 3115 N N . LEU B 1 74 ? -10.008 39.188 -3.488 1 97 74 LEU B N 1
ATOM 3116 C CA . LEU B 1 74 ? -9.43 39.688 -2.25 1 97 74 LEU B CA 1
ATOM 3117 C C . LEU B 1 74 ? -7.906 39.688 -2.322 1 97 74 LEU B C 1
ATOM 3119 O O . LEU B 1 74 ? -7.309 38.781 -2.918 1 97 74 LEU B O 1
ATOM 3123 N N . PRO B 1 75 ? -7.25 40.656 -1.734 1 94.69 75 PRO B N 1
ATOM 3124 C CA . PRO B 1 75 ? -5.789 40.75 -1.781 1 94.69 75 PRO B CA 1
ATOM 3125 C C . PRO B 1 75 ? -5.109 39.844 -0.763 1 94.69 75 PRO B C 1
ATOM 3127 O O . PRO B 1 75 ? -4.758 40.281 0.332 1 94.69 75 PRO B O 1
ATOM 3130 N N . ALA B 1 76 ? -4.906 38.688 -1.058 1 96.69 76 ALA B N 1
ATOM 3131 C CA . ALA B 1 76 ? -4.254 37.719 -0.177 1 96.69 76 ALA B CA 1
ATOM 3132 C C . ALA B 1 76 ? -3.4 36.719 -0.976 1 96.69 76 ALA B C 1
ATOM 3134 O O . ALA B 1 76 ? -3.869 36.125 -1.951 1 96.69 76 ALA B O 1
ATOM 3135 N N . LEU B 1 77 ? -2.17 36.656 -0.667 1 96.19 77 LEU B N 1
ATOM 3136 C CA . LEU B 1 77 ? -1.303 35.594 -1.183 1 96.19 77 LEU B CA 1
ATOM 3137 C C . LEU B 1 77 ? -1.403 34.344 -0.324 1 96.19 77 LEU B C 1
ATOM 3139 O O . LEU B 1 77 ? -0.928 34.312 0.814 1 96.19 77 LEU B O 1
ATOM 3143 N N . ILE B 1 78 ? -1.949 33.312 -0.857 1 97.94 78 ILE B N 1
ATOM 3144 C CA . ILE B 1 78 ? -2.295 32.188 -0.024 1 97.94 78 ILE B CA 1
ATOM 3145 C C . ILE B 1 78 ? -1.334 31.031 -0.308 1 97.94 78 ILE B C 1
ATOM 3147 O O . ILE B 1 78 ? -1.161 30.625 -1.461 1 97.94 78 ILE B O 1
ATOM 3151 N N . ILE B 1 79 ? -0.695 30.531 0.682 1 97.38 79 ILE B N 1
ATOM 3152 C CA . ILE B 1 79 ? 0.089 29.297 0.679 1 97.38 79 ILE B CA 1
ATOM 3153 C C . ILE B 1 79 ? -0.659 28.203 1.443 1 97.38 79 ILE B C 1
ATOM 3155 O O . ILE B 1 79 ? -0.908 28.344 2.645 1 97.38 79 ILE B O 1
ATOM 3159 N N . VAL B 1 80 ? -1.01 27.172 0.762 1 97.94 80 VAL B N 1
ATOM 3160 C CA . VAL B 1 80 ? -1.732 26.078 1.391 1 97.94 80 VAL B CA 1
ATOM 3161 C C . VAL B 1 80 ? -0.764 25.219 2.201 1 97.94 80 VAL B C 1
ATOM 3163 O O . VAL B 1 80 ? 0.323 24.875 1.728 1 97.94 80 VAL B O 1
ATOM 3166 N N . VAL B 1 81 ? -1.062 24.938 3.461 1 97.38 81 VAL B N 1
ATOM 3167 C CA . VAL B 1 81 ? -0.317 24.062 4.355 1 97.38 81 VAL B CA 1
ATOM 3168 C C . VAL B 1 81 ? -1.222 22.922 4.836 1 97.38 81 VAL B C 1
ATOM 3170 O O . VAL B 1 81 ? -2.07 23.125 5.707 1 97.38 81 VAL B O 1
ATOM 3173 N N . SER B 1 82 ? -0.999 21.734 4.324 1 96.62 82 SER B N 1
ATOM 3174 C CA . SER B 1 82 ? -2.021 20.734 4.586 1 96.62 82 SER B CA 1
ATOM 3175 C C . SER B 1 82 ? -1.425 19.328 4.594 1 96.62 82 SER B C 1
ATOM 3177 O O . SER B 1 82 ? -0.365 19.094 4.008 1 96.62 82 SER B O 1
ATOM 3179 N N . GLY B 1 83 ? -2.137 18.438 5.383 1 94.56 83 GLY B N 1
ATOM 3180 C CA . GLY B 1 83 ? -1.828 17.016 5.324 1 94.56 83 GLY B CA 1
ATOM 3181 C C . GLY B 1 83 ? -2.459 16.312 4.137 1 94.56 83 GLY B C 1
ATOM 3182 O O . GLY B 1 83 ? -2.143 15.156 3.854 1 94.56 83 GLY B O 1
ATOM 3183 N N . ASP B 1 84 ? -3.369 16.969 3.455 1 95.44 84 ASP B N 1
ATOM 3184 C CA . ASP B 1 84 ? -3.943 16.422 2.227 1 95.44 84 ASP B CA 1
ATOM 3185 C C . ASP B 1 84 ? -2.971 16.562 1.058 1 95.44 84 ASP B C 1
ATOM 3187 O O . ASP B 1 84 ? -3.041 17.531 0.297 1 95.44 84 ASP B O 1
ATOM 3191 N N . ILE B 1 85 ? -2.17 15.547 0.771 1 93.25 85 ILE B N 1
ATOM 3192 C CA . ILE B 1 85 ? -1.062 15.664 -0.171 1 93.25 85 ILE B CA 1
ATOM 3193 C C . ILE B 1 85 ? -1.405 14.938 -1.468 1 93.25 85 ILE B C 1
ATOM 3195 O O . ILE B 1 85 ? -0.516 14.609 -2.258 1 93.25 85 ILE B O 1
ATOM 3199 N N . GLN B 1 86 ? -2.646 14.625 -1.655 1 94.12 86 GLN B N 1
ATOM 3200 C CA . GLN B 1 86 ? -3.074 13.992 -2.898 1 94.12 86 GLN B CA 1
ATOM 3201 C C . GLN B 1 86 ? -2.736 14.867 -4.105 1 94.12 86 GLN B C 1
ATOM 3203 O O . GLN B 1 86 ? -2.861 16.094 -4.047 1 94.12 86 GLN B O 1
ATOM 3208 N N . ILE B 1 87 ? -2.402 14.219 -5.188 1 91.44 87 ILE B N 1
ATOM 3209 C CA . ILE B 1 87 ? -2.07 14.93 -6.414 1 91.44 87 ILE B CA 1
ATOM 3210 C C . ILE B 1 87 ? -3.24 15.82 -6.828 1 91.44 87 ILE B C 1
ATOM 3212 O O . ILE B 1 87 ? -3.049 17 -7.164 1 91.44 87 ILE B O 1
ATOM 3216 N N . LYS B 1 88 ? -4.391 15.297 -6.789 1 93.5 88 LYS B N 1
ATOM 3217 C CA . LYS B 1 88 ? -5.578 16.047 -7.195 1 93.5 88 LYS B CA 1
ATOM 3218 C C . LYS B 1 88 ? -5.84 17.219 -6.262 1 93.5 88 LYS B C 1
ATOM 3220 O O . LYS B 1 88 ? -6.348 18.25 -6.688 1 93.5 88 LYS B O 1
ATOM 3225 N N . ALA B 1 89 ? -5.512 17.109 -5.016 1 95.06 89 ALA B N 1
ATOM 3226 C CA . ALA B 1 89 ? -5.633 18.219 -4.086 1 95.06 89 ALA B CA 1
ATOM 3227 C C . ALA B 1 89 ? -4.73 19.375 -4.5 1 95.06 89 ALA B C 1
ATOM 3229 O O . ALA B 1 89 ? -5.148 20.547 -4.484 1 95.06 89 ALA B O 1
ATOM 3230 N N . HIS B 1 90 ? -3.504 19.047 -4.863 1 93.5 90 HIS B N 1
ATOM 3231 C CA . HIS B 1 90 ? -2.555 20.047 -5.336 1 93.5 90 HIS B CA 1
ATOM 3232 C C . HIS B 1 90 ? -3.08 20.766 -6.578 1 93.5 90 HIS B C 1
ATOM 3234 O O . HIS B 1 90 ? -3.012 21.984 -6.672 1 93.5 90 HIS B O 1
ATOM 3240 N N . GLU B 1 91 ? -3.562 19.984 -7.477 1 94.5 91 GLU B N 1
ATOM 3241 C CA . GLU B 1 91 ? -4.094 20.547 -8.711 1 94.5 91 GLU B CA 1
ATOM 3242 C C . GLU B 1 91 ? -5.27 21.484 -8.43 1 94.5 91 GLU B C 1
ATOM 3244 O O . GLU B 1 91 ? -5.363 22.562 -9.016 1 94.5 91 GLU B O 1
ATOM 3249 N N . ARG B 1 92 ? -6.117 21.078 -7.543 1 96.5 92 ARG B N 1
ATOM 3250 C CA . ARG B 1 92 ? -7.316 21.844 -7.219 1 96.5 92 ARG B CA 1
ATOM 3251 C C . ARG B 1 92 ? -6.953 23.172 -6.578 1 96.5 92 ARG B C 1
ATOM 3253 O O . ARG B 1 92 ? -7.512 24.219 -6.941 1 96.5 92 ARG B O 1
ATOM 3260 N N . VAL B 1 93 ? -6.047 23.141 -5.668 1 97.25 93 VAL B N 1
ATOM 3261 C CA . VAL B 1 93 ? -5.746 24.375 -4.949 1 97.25 93 VAL B CA 1
ATOM 3262 C C . VAL B 1 93 ? -4.996 25.328 -5.867 1 97.25 93 VAL B C 1
ATOM 3264 O O . VAL B 1 93 ? -5.172 26.547 -5.777 1 97.25 93 VAL B O 1
ATOM 3267 N N . LYS B 1 94 ? -4.164 24.812 -6.727 1 95.5 94 LYS B N 1
ATOM 3268 C CA . LYS B 1 94 ? -3.488 25.656 -7.711 1 95.5 94 LYS B CA 1
ATOM 3269 C C . LYS B 1 94 ? -4.492 26.312 -8.648 1 95.5 94 LYS B C 1
ATOM 3271 O O . LYS B 1 94 ? -4.371 27.5 -8.961 1 95.5 94 LYS B O 1
ATOM 3276 N N . ALA B 1 95 ? -5.441 25.594 -9.078 1 96.69 95 ALA B N 1
ATOM 3277 C CA . ALA B 1 95 ? -6.484 26.109 -9.961 1 96.69 95 ALA B CA 1
ATOM 3278 C C . ALA B 1 95 ? -7.297 27.203 -9.273 1 96.69 95 ALA B C 1
ATOM 3280 O O . ALA B 1 95 ? -7.789 28.125 -9.922 1 96.69 95 ALA B O 1
ATOM 3281 N N . LEU B 1 96 ? -7.348 27.141 -8 1 97.56 96 LEU B N 1
ATOM 3282 C CA . LEU B 1 96 ? -8.133 28.094 -7.23 1 97.56 96 LEU B CA 1
ATOM 3283 C C . LEU B 1 96 ? -7.281 29.297 -6.836 1 97.56 96 LEU B C 1
ATOM 3285 O O . LEU B 1 96 ? -7.734 30.172 -6.086 1 97.56 96 LE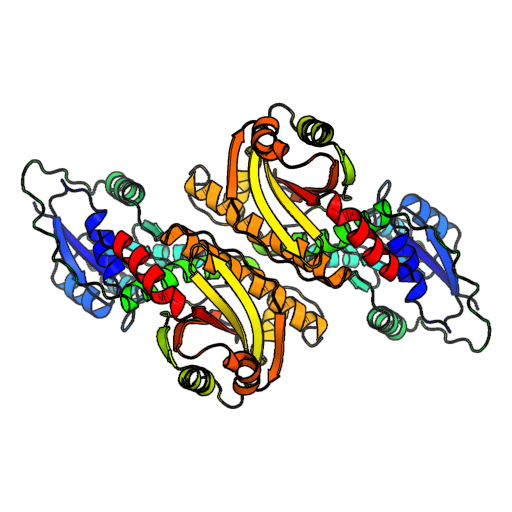U B O 1
ATOM 3289 N N . GLY B 1 97 ? -5.98 29.281 -7.23 1 96.38 97 GLY B N 1
ATOM 3290 C CA . GLY B 1 97 ? -5.184 30.484 -7.109 1 96.38 97 GLY B CA 1
ATOM 3291 C C . GLY B 1 97 ? -4.176 30.422 -5.977 1 96.38 97 GLY B C 1
ATOM 3292 O O . GLY B 1 97 ? -3.543 31.422 -5.641 1 96.38 97 GLY B O 1
ATOM 3293 N N . ALA B 1 98 ? -4.023 29.297 -5.336 1 97.44 98 ALA B N 1
ATOM 3294 C CA . ALA B 1 98 ? -2.994 29.172 -4.309 1 97.44 98 ALA B CA 1
ATOM 3295 C C . ALA B 1 98 ? -1.608 29.453 -4.883 1 97.44 98 ALA B C 1
ATOM 3297 O O . ALA B 1 98 ? -1.299 29.031 -6.004 1 97.44 98 ALA B O 1
ATOM 3298 N N . LEU B 1 99 ? -0.817 30.188 -4.148 1 95.19 99 LEU B N 1
ATOM 3299 C CA . LEU B 1 99 ? 0.541 30.516 -4.57 1 95.19 99 LEU B CA 1
ATOM 3300 C C . LEU B 1 99 ? 1.432 29.281 -4.555 1 95.19 99 LEU B C 1
ATOM 3302 O O . LEU B 1 99 ? 2.285 29.109 -5.43 1 95.19 99 LEU B O 1
ATOM 3306 N N . ASP B 1 100 ? 1.294 28.484 -3.535 1 95.12 100 ASP B N 1
ATOM 3307 C CA . ASP B 1 100 ? 2.088 27.281 -3.363 1 95.12 100 ASP B CA 1
ATOM 3308 C C . ASP B 1 100 ? 1.429 26.328 -2.367 1 95.12 100 ASP B C 1
ATOM 3310 O O . ASP B 1 100 ? 0.345 26.609 -1.854 1 95.12 100 ASP B O 1
ATOM 3314 N N . PHE B 1 101 ? 2.129 25.219 -2.205 1 94.44 101 PHE B N 1
ATOM 3315 C CA . PHE B 1 101 ? 1.645 24.156 -1.335 1 94.44 101 PHE B CA 1
ATOM 3316 C C . PHE B 1 101 ? 2.771 23.609 -0.461 1 94.44 101 PHE B C 1
ATOM 3318 O O . PHE B 1 101 ? 3.861 23.328 -0.956 1 94.44 101 PHE B O 1
ATOM 3325 N N . ILE B 1 102 ? 2.482 23.562 0.868 1 93.5 102 ILE B N 1
ATOM 3326 C CA . ILE B 1 102 ? 3.432 22.984 1.812 1 93.5 102 ILE B CA 1
ATOM 3327 C C . ILE B 1 102 ? 2.801 21.781 2.502 1 93.5 102 ILE B C 1
ATOM 3329 O O . ILE B 1 102 ? 1.727 21.891 3.1 1 93.5 102 ILE B O 1
ATOM 3333 N N . GLN B 1 103 ? 3.498 20.688 2.424 1 92.88 103 GLN B N 1
ATOM 3334 C CA . GLN B 1 103 ? 3.018 19.469 3.064 1 92.88 103 GLN B CA 1
ATOM 3335 C C . GLN B 1 103 ? 3.322 19.469 4.559 1 92.88 103 GLN B C 1
ATOM 3337 O O . GLN B 1 103 ? 4.41 19.875 4.977 1 92.88 103 GLN B O 1
ATOM 3342 N N . LYS B 1 104 ? 2.32 19.109 5.391 1 94.19 104 LYS B N 1
ATOM 3343 C CA . LYS B 1 104 ? 2.529 18.891 6.816 1 94.19 104 LYS B CA 1
ATOM 3344 C C . LYS B 1 104 ? 3.193 17.531 7.07 1 94.19 104 LYS B C 1
ATOM 3346 O O . LYS B 1 104 ? 2.943 16.562 6.344 1 94.19 104 LYS B O 1
ATOM 3351 N N . PRO B 1 105 ? 4.055 17.375 8.07 1 90.81 105 PRO B N 1
ATOM 3352 C CA . PRO B 1 105 ? 4.461 18.406 9.016 1 90.81 105 PRO B CA 1
ATOM 3353 C C . PRO B 1 105 ? 5.375 19.469 8.391 1 90.81 105 PRO B C 1
ATOM 3355 O O . PRO B 1 105 ? 6.207 19.141 7.539 1 90.81 105 PRO B O 1
ATOM 3358 N N . VAL B 1 106 ? 5.305 20.609 8.875 1 90.69 106 VAL B N 1
ATOM 3359 C CA . VAL B 1 106 ? 5.984 21.75 8.25 1 90.69 106 VAL B CA 1
ATOM 3360 C C . VAL B 1 106 ? 7.43 21.812 8.734 1 90.69 106 VAL B C 1
ATOM 3362 O O . VAL B 1 106 ? 7.711 21.531 9.906 1 90.69 106 VAL B O 1
ATOM 3365 N N . SER B 1 107 ? 8.289 22.141 7.836 1 87.06 107 SER B N 1
ATOM 3366 C CA . SER B 1 107 ? 9.688 22.391 8.188 1 87.06 107 SER B CA 1
ATOM 3367 C C . SER B 1 107 ? 10.078 23.844 7.887 1 87.06 107 SER B C 1
ATOM 3369 O O . SER B 1 107 ? 9.539 24.453 6.973 1 87.06 107 SER B O 1
ATOM 3371 N N . ALA B 1 108 ? 11.023 24.25 8.656 1 88.06 108 ALA B N 1
ATOM 3372 C CA . ALA B 1 108 ? 11.516 25.609 8.469 1 88.06 108 ALA B CA 1
ATOM 3373 C C . ALA B 1 108 ? 12.109 25.797 7.078 1 88.06 108 ALA B C 1
ATOM 3375 O O . ALA B 1 108 ? 11.969 26.859 6.469 1 88.06 108 ALA B O 1
ATOM 3376 N N . GLU B 1 109 ? 12.695 24.766 6.656 1 85.88 109 GLU B N 1
ATOM 3377 C CA . GLU B 1 109 ? 13.336 24.812 5.348 1 85.88 109 GLU B CA 1
ATOM 3378 C C . GLU B 1 109 ? 12.312 24.984 4.234 1 85.88 109 GLU B C 1
ATOM 3380 O O . GLU B 1 109 ? 12.508 25.781 3.314 1 85.88 109 GLU B O 1
ATOM 3385 N N . ALA B 1 110 ? 11.273 24.25 4.371 1 85.94 110 ALA B N 1
ATOM 3386 C CA . ALA B 1 110 ? 10.227 24.328 3.354 1 85.94 110 ALA B CA 1
ATOM 3387 C C . ALA B 1 110 ? 9.609 25.719 3.303 1 85.94 110 ALA B C 1
ATOM 3389 O O . ALA B 1 110 ? 9.375 26.266 2.223 1 85.94 110 ALA B O 1
ATOM 3390 N N . ILE B 1 111 ? 9.391 26.312 4.402 1 88.88 111 ILE B N 1
ATOM 3391 C CA . ILE B 1 111 ? 8.773 27.625 4.496 1 88.88 111 ILE B CA 1
ATOM 3392 C C . ILE B 1 111 ? 9.734 28.688 3.955 1 88.88 111 ILE B C 1
ATOM 3394 O O . ILE B 1 111 ? 9.336 29.547 3.166 1 88.88 111 ILE B O 1
ATOM 3398 N N . SER B 1 112 ? 10.977 28.562 4.371 1 87.5 112 SER B N 1
ATOM 3399 C CA . SER B 1 112 ? 11.977 29.531 3.943 1 87.5 112 SER B CA 1
ATOM 3400 C C . SER B 1 112 ? 12.148 29.516 2.428 1 87.5 112 SER B C 1
ATOM 3402 O O . SER B 1 112 ? 12.281 30.578 1.805 1 87.5 112 SER B O 1
ATOM 3404 N N . HIS B 1 113 ? 12.133 28.375 1.913 1 86 113 HIS B N 1
ATOM 3405 C CA . HIS B 1 113 ? 12.297 28.234 0.471 1 86 113 HIS B CA 1
ATOM 3406 C C . HIS B 1 113 ? 11.164 28.922 -0.283 1 86 113 HIS B C 1
ATOM 3408 O O . HIS B 1 113 ? 11.414 29.641 -1.257 1 86 113 HIS B O 1
ATOM 3414 N N . ILE B 1 114 ? 10 28.75 0.137 1 87.25 114 ILE B N 1
ATOM 3415 C CA . ILE B 1 114 ? 8.828 29.297 -0.538 1 87.25 114 ILE B CA 1
ATOM 3416 C C . ILE B 1 114 ? 8.82 30.828 -0.396 1 87.25 114 ILE B C 1
ATOM 3418 O O . ILE B 1 114 ? 8.555 31.547 -1.361 1 87.25 114 ILE B O 1
ATOM 3422 N N . LEU B 1 115 ? 9.125 31.328 0.782 1 87.75 115 LEU B N 1
ATOM 3423 C CA . LEU B 1 115 ? 9.141 32.75 1.026 1 87.75 115 LEU B CA 1
ATOM 3424 C C . LEU B 1 115 ? 10.227 33.438 0.199 1 87.75 115 LEU B C 1
ATOM 3426 O O . LEU B 1 115 ? 10.016 34.531 -0.325 1 87.75 115 LEU B O 1
ATOM 3430 N N . GLN B 1 116 ? 11.336 32.781 0.067 1 86.19 116 GLN B N 1
ATOM 3431 C CA . GLN B 1 116 ? 12.43 33.312 -0.742 1 86.19 116 GLN B CA 1
ATOM 3432 C C . GLN B 1 116 ? 12.07 33.281 -2.227 1 86.19 116 GLN B C 1
ATOM 3434 O O . GLN B 1 116 ? 12.336 34.25 -2.945 1 86.19 116 GLN B O 1
ATOM 3439 N N . GLU B 1 117 ? 11.562 32.219 -2.594 1 87.06 117 GLU B N 1
ATOM 3440 C CA . GLU B 1 117 ? 11.211 32.062 -4 1 87.06 117 GLU B CA 1
ATOM 3441 C C . GLU B 1 117 ? 10.266 33.156 -4.473 1 87.06 117 GLU B C 1
ATOM 3443 O O . GLU B 1 117 ? 10.375 33.625 -5.605 1 87.06 117 GLU B O 1
ATOM 3448 N N . TYR B 1 118 ? 9.391 33.562 -3.658 1 87.25 118 TYR B N 1
ATOM 3449 C CA . TYR B 1 118 ? 8.383 34.531 -4.074 1 87.25 118 TYR B CA 1
ATOM 3450 C C . TYR B 1 118 ? 8.734 35.938 -3.592 1 87.25 118 TYR B C 1
ATOM 3452 O O . TYR B 1 118 ? 7.934 36.875 -3.721 1 87.25 118 TYR B O 1
ATOM 3460 N N . GLY B 1 119 ? 9.906 36.094 -3.008 1 82.56 119 GLY B N 1
ATOM 3461 C CA . GLY B 1 119 ? 10.414 37.406 -2.621 1 82.56 119 GLY B CA 1
ATOM 3462 C C . GLY B 1 119 ? 9.609 38.062 -1.507 1 82.56 119 GLY B C 1
ATOM 3463 O O . GLY B 1 119 ? 9.422 39.281 -1.491 1 82.56 119 GLY B O 1
ATOM 3464 N N . ILE B 1 120 ? 9.102 37.312 -0.713 1 79.25 120 ILE B N 1
ATOM 3465 C CA . ILE B 1 120 ? 8.219 37.781 0.335 1 79.25 120 ILE B CA 1
ATOM 3466 C C . ILE B 1 120 ? 9.023 38.094 1.592 1 79.25 120 ILE B C 1
ATOM 3468 O O . ILE B 1 120 ? 8.633 38.938 2.396 1 79.25 120 ILE B O 1
ATOM 3472 N N . LEU B 1 121 ? 10.219 37.5 1.67 1 71.81 121 LEU B N 1
ATOM 3473 C CA . LEU B 1 121 ? 10.992 37.688 2.896 1 71.81 121 LEU B CA 1
ATOM 3474 C C . LEU B 1 121 ? 11.523 39.094 2.996 1 71.81 121 LEU B C 1
ATOM 3476 O O . LEU B 1 121 ? 12.211 39.594 2.088 1 71.81 121 LEU B O 1
ATOM 3480 N N . THR B 1 122 ? 10.891 39.875 3.746 1 64.19 122 THR B N 1
ATOM 3481 C CA . THR B 1 122 ? 11.469 41.156 4.082 1 64.19 122 THR B CA 1
ATOM 3482 C C . THR B 1 122 ? 12.25 41.094 5.391 1 64.19 122 THR B C 1
ATOM 3484 O O . THR B 1 122 ? 11.68 40.781 6.438 1 64.19 122 THR B O 1
ATOM 3487 N N . LEU B 1 123 ? 13.555 40.812 5.199 1 53.62 123 LEU B N 1
ATOM 3488 C CA . LEU B 1 123 ? 14.398 40.656 6.379 1 53.62 123 LEU B CA 1
ATOM 3489 C C . LEU B 1 123 ? 14.516 41.969 7.133 1 53.62 123 LEU B C 1
ATOM 3491 O O . LEU B 1 123 ? 14.711 43.031 6.523 1 53.62 123 LEU B O 1
ATOM 3495 N N . THR B 1 124 ? 13.719 42.219 8.109 1 52.03 124 THR B N 1
ATOM 3496 C CA . THR B 1 124 ? 14.016 43.406 8.922 1 52.03 124 THR B CA 1
ATOM 3497 C C . THR B 1 124 ? 15 43.062 10.031 1 52.03 124 THR B C 1
ATOM 3499 O O . THR B 1 124 ? 15.133 41.906 10.422 1 52.03 124 THR B O 1
ATOM 3502 N N . GLN B 1 125 ? 16.016 43.938 10.445 1 45.06 125 GLN B N 1
ATOM 3503 C CA . GLN B 1 125 ? 16.969 43.875 11.555 1 45.06 125 GLN B CA 1
ATOM 3504 C C . GLN B 1 125 ? 16.266 43.406 12.836 1 45.06 125 GLN B C 1
ATOM 3506 O O . GLN B 1 125 ? 16.109 42.219 13.078 1 45.06 125 GLN B O 1
ATOM 3511 N N . GLY B 1 126 ? 16.172 44.281 13.977 1 40.78 126 GLY B N 1
ATOM 3512 C CA . GLY B 1 126 ? 16.188 44.188 15.43 1 40.78 126 GLY B CA 1
ATOM 3513 C C . GLY B 1 126 ? 14.898 43.656 16.016 1 40.78 126 GLY B C 1
ATOM 3514 O O . GLY B 1 126 ? 14.766 43.531 17.234 1 40.78 126 GLY B O 1
ATOM 3515 N N . ASN B 1 127 ? 13.641 44.031 15.609 1 44.47 127 ASN B N 1
ATOM 3516 C CA . ASN B 1 127 ? 12.672 44 16.703 1 44.47 127 ASN B CA 1
ATOM 3517 C C . ASN B 1 127 ? 12.219 42.562 16.984 1 44.47 127 ASN B C 1
ATOM 3519 O O . ASN B 1 127 ? 12.023 41.781 16.047 1 44.47 127 ASN B O 1
ATOM 3523 N N . LYS B 1 128 ? 12.367 42.062 18.188 1 46.75 128 LYS B N 1
ATOM 3524 C CA . LYS B 1 128 ? 12.031 40.844 18.906 1 46.75 128 LYS B CA 1
ATOM 3525 C C . LYS B 1 128 ? 10.617 40.375 18.578 1 46.75 128 LYS B C 1
ATOM 3527 O O . LYS B 1 128 ? 9.656 41.125 18.703 1 46.75 128 LYS B O 1
ATOM 3532 N N . ALA B 1 129 ? 10.359 39.469 17.625 1 47.31 129 ALA B N 1
ATOM 3533 C CA . ALA B 1 129 ? 9.078 38.781 17.484 1 47.31 129 ALA B CA 1
ATOM 3534 C C . ALA B 1 129 ? 8.375 38.656 18.844 1 47.31 129 ALA B C 1
ATOM 3536 O O . ALA B 1 129 ? 8.977 38.188 19.812 1 47.31 129 ALA B O 1
ATOM 3537 N N . GLU B 1 130 ? 7.418 39.5 19.172 1 45.59 130 GLU B N 1
ATOM 3538 C CA . GLU B 1 130 ? 6.613 39.281 20.359 1 45.59 130 GLU B CA 1
ATOM 3539 C C . GLU B 1 130 ? 6.32 37.781 20.562 1 45.59 130 GLU B C 1
ATOM 3541 O O . GLU B 1 130 ? 6.359 37.031 19.594 1 45.59 130 GLU B O 1
ATOM 3546 N N . GLU B 1 131 ? 6.332 37.281 21.875 1 47.97 131 GLU B N 1
ATOM 3547 C CA . GLU B 1 131 ? 6.027 35.969 22.422 1 47.97 131 GLU B CA 1
ATOM 3548 C C . GLU B 1 131 ? 4.797 35.375 21.75 1 47.97 131 GLU B C 1
ATOM 3550 O O . GLU B 1 131 ? 3.75 36 21.672 1 47.97 131 GLU B O 1
ATOM 3555 N N . THR B 1 132 ? 4.902 34.594 20.703 1 53.16 132 THR B N 1
ATOM 3556 C CA . THR B 1 132 ? 3.797 33.781 20.203 1 53.16 132 THR B CA 1
ATOM 3557 C C . THR B 1 132 ? 2.85 33.406 21.328 1 53.16 132 THR B C 1
ATOM 3559 O O . THR B 1 132 ? 3.285 32.906 22.375 1 53.16 132 THR B O 1
ATOM 3562 N N . PRO B 1 133 ? 1.595 34 21.344 1 51.09 133 PRO B N 1
ATOM 3563 C CA . PRO B 1 133 ? 0.697 33.562 22.422 1 51.09 133 PRO B CA 1
ATOM 3564 C C . PRO B 1 133 ? 0.787 32.062 22.703 1 51.09 133 PRO B C 1
ATOM 3566 O O . PRO B 1 133 ? 1.04 31.266 21.797 1 51.09 133 PRO B O 1
ATOM 3569 N N . MET B 1 134 ? 1.17 31.766 23.922 1 55.25 134 MET B N 1
ATOM 3570 C CA . MET B 1 134 ? 1.183 30.406 24.453 1 55.25 134 MET B CA 1
ATOM 3571 C C . MET B 1 134 ? -0.131 29.688 24.141 1 55.25 134 MET B C 1
ATOM 3573 O O . MET B 1 134 ? -1.132 29.906 24.828 1 55.25 134 MET B O 1
ATOM 3577 N N . MET B 1 135 ? -0.396 29.391 22.875 1 65.25 135 MET B N 1
ATOM 3578 C CA . MET B 1 135 ? -1.572 28.578 22.578 1 65.25 135 MET B CA 1
ATOM 3579 C C . MET B 1 135 ? -1.555 27.281 23.375 1 65.25 135 MET B C 1
ATOM 3581 O O . MET B 1 135 ? -0.57 26.531 23.344 1 65.25 135 MET B O 1
ATOM 3585 N N . LYS B 1 136 ? -2.549 27.109 24.328 1 75 136 LYS B N 1
ATOM 3586 C CA . LYS B 1 136 ? -2.703 25.875 25.078 1 75 136 LYS B CA 1
ATOM 3587 C C . LYS B 1 136 ? -3.178 24.734 24.172 1 75 136 LYS B C 1
ATOM 3589 O O . LYS B 1 136 ? -4.203 24.859 23.5 1 75 136 LYS B O 1
ATOM 3594 N N . VAL B 1 137 ? -2.299 23.891 23.969 1 81.62 137 VAL B N 1
ATOM 3595 C CA . VAL B 1 137 ? -2.627 22.703 23.188 1 81.62 137 VAL B CA 1
ATOM 3596 C C . VAL B 1 137 ? -2.961 21.547 24.125 1 81.62 137 VAL B C 1
ATOM 3598 O O . VAL B 1 137 ? -2.137 21.156 24.953 1 81.62 137 VAL B O 1
ATOM 3601 N N . ASP B 1 138 ? -4.238 21.109 23.953 1 84.56 138 ASP B N 1
ATOM 3602 C CA . ASP B 1 138 ? -4.555 19.922 24.75 1 84.56 138 ASP B CA 1
ATOM 3603 C C . ASP B 1 138 ? -4.242 18.641 23.984 1 84.56 138 ASP B C 1
ATOM 3605 O O . ASP B 1 138 ? -3.963 18.688 22.781 1 84.56 138 ASP B O 1
ATOM 3609 N N . MET B 1 139 ? -4.238 17.594 24.672 1 83.81 139 MET B N 1
ATOM 3610 C CA . MET B 1 139 ? -3.834 16.281 24.156 1 83.81 139 MET B CA 1
ATOM 3611 C C . MET B 1 139 ? -4.738 15.859 23 1 83.81 139 MET B C 1
ATOM 3613 O O . MET B 1 139 ? -4.258 15.336 22 1 83.81 139 MET B O 1
ATOM 3617 N N . ARG B 1 140 ? -5.961 16.062 23.188 1 86.69 140 ARG B N 1
ATOM 3618 C CA . ARG B 1 140 ? -6.922 15.68 22.156 1 86.69 140 ARG B CA 1
ATOM 3619 C C . ARG B 1 140 ? -6.641 16.406 20.859 1 86.69 140 ARG B C 1
ATOM 3621 O O . ARG B 1 140 ? -6.648 15.805 19.781 1 86.69 140 ARG B O 1
ATOM 3628 N N . ASP B 1 141 ? -6.449 17.672 20.969 1 89.81 141 ASP B N 1
ATOM 3629 C CA . ASP B 1 141 ? -6.148 18.484 19.797 1 89.81 141 ASP B CA 1
ATOM 3630 C C . ASP B 1 141 ? -4.855 18.016 19.125 1 89.81 141 ASP B C 1
ATOM 3632 O O . ASP B 1 141 ? -4.766 17.969 17.906 1 89.81 141 ASP B O 1
ATOM 3636 N N . ALA B 1 142 ? -3.912 17.75 19.938 1 92.44 142 ALA B N 1
ATOM 3637 C CA . ALA B 1 142 ? -2.631 17.281 19.406 1 92.44 142 ALA B CA 1
ATOM 3638 C C . ALA B 1 142 ? -2.789 15.953 18.688 1 92.44 142 ALA B C 1
ATOM 3640 O O . ALA B 1 142 ? -2.252 15.766 17.578 1 92.44 142 ALA B O 1
ATOM 3641 N N . CYS B 1 143 ? -3.535 15.055 19.281 1 93.56 143 CYS B N 1
ATOM 3642 C CA . CYS B 1 143 ? -3.789 13.758 18.656 1 93.56 143 CYS B CA 1
ATOM 3643 C C . CYS B 1 143 ? -4.547 13.922 17.344 1 93.56 143 CYS B C 1
ATOM 3645 O O . CYS B 1 143 ? -4.281 13.211 16.375 1 93.56 143 CYS B O 1
ATOM 3647 N N . GLN B 1 144 ? -5.43 14.797 17.375 1 93.75 144 GLN B N 1
ATOM 3648 C CA . GLN B 1 144 ? -6.219 15.047 16.172 1 93.75 144 GLN B CA 1
ATOM 3649 C C . GLN B 1 144 ? -5.34 15.547 15.031 1 93.75 144 GLN B C 1
ATOM 3651 O O . GLN B 1 144 ? -5.52 15.141 13.883 1 93.75 144 GLN B O 1
ATOM 3656 N N . GLU B 1 145 ? -4.426 16.391 15.32 1 94.88 145 GLU B N 1
ATOM 3657 C CA . GLU B 1 145 ? -3.527 16.922 14.297 1 94.88 145 GLU B CA 1
ATOM 3658 C C . GLU B 1 145 ? -2.619 15.82 13.742 1 94.88 145 GLU B C 1
ATOM 3660 O O . GLU B 1 145 ? -2.424 15.719 12.531 1 94.88 145 GLU B O 1
ATOM 3665 N N . ILE B 1 146 ? -2.104 15.031 14.656 1 95.38 146 ILE B N 1
ATOM 3666 C CA . ILE B 1 146 ? -1.229 13.938 14.242 1 95.38 146 ILE B CA 1
ATOM 3667 C C . ILE B 1 146 ? -2.002 12.969 13.352 1 95.38 146 ILE B C 1
ATOM 3669 O O . ILE B 1 146 ? -1.48 12.492 12.336 1 95.38 146 ILE B O 1
ATOM 3673 N N . ALA B 1 147 ? -3.184 12.703 13.766 1 96.19 147 ALA B N 1
ATOM 3674 C CA . ALA B 1 147 ? -4.047 11.828 12.969 1 96.19 147 ALA B CA 1
ATOM 3675 C C . ALA B 1 147 ? -4.344 12.445 11.609 1 96.19 147 ALA B C 1
ATOM 3677 O O . ALA B 1 147 ? -4.398 11.734 10.602 1 96.19 147 ALA B O 1
ATOM 3678 N N . ASN B 1 148 ? -4.555 13.664 11.586 1 95.69 148 ASN B N 1
ATOM 3679 C CA . ASN B 1 148 ? -4.859 14.375 10.344 1 95.69 148 ASN B CA 1
ATOM 3680 C C . ASN B 1 148 ? -3.727 14.25 9.328 1 95.69 148 ASN B C 1
ATOM 3682 O O . ASN B 1 148 ? -3.969 13.969 8.156 1 95.69 148 ASN B O 1
ATOM 3686 N N . VAL B 1 149 ? -2.555 14.477 9.789 1 95.81 149 VAL B N 1
ATOM 3687 C CA . VAL B 1 149 ? -1.389 14.398 8.914 1 95.81 149 VAL B CA 1
ATOM 3688 C C . VAL B 1 149 ? -1.193 12.953 8.438 1 95.81 149 VAL B C 1
ATOM 3690 O O . VAL B 1 149 ? -0.97 12.711 7.254 1 95.81 149 VAL B O 1
ATOM 3693 N N . ALA B 1 150 ? -1.281 12.016 9.367 1 96.56 150 ALA B N 1
ATOM 3694 C CA . ALA B 1 150 ? -1.138 10.609 9.023 1 96.56 150 ALA B CA 1
ATOM 3695 C C . ALA B 1 150 ? -2.219 10.172 8.039 1 96.56 150 ALA B C 1
ATOM 3697 O O . ALA B 1 150 ? -1.94 9.43 7.09 1 96.56 150 ALA B O 1
ATOM 3698 N N . MET B 1 151 ? -3.398 10.578 8.266 1 96.81 151 MET B N 1
ATOM 3699 C CA . MET B 1 151 ? -4.523 10.281 7.387 1 96.81 151 MET B CA 1
ATOM 3700 C C . MET B 1 151 ? -4.258 10.773 5.969 1 96.81 151 MET B C 1
ATOM 3702 O O . MET B 1 151 ? -4.582 10.086 4.996 1 96.81 151 MET B O 1
ATOM 3706 N N . GLY B 1 152 ? -3.734 11.977 5.855 1 96.62 152 GLY B N 1
ATOM 3707 C CA . GLY B 1 152 ? -3.41 12.508 4.539 1 96.62 152 GLY B CA 1
ATOM 3708 C C . GLY B 1 152 ? -2.463 11.625 3.754 1 96.62 152 GLY B C 1
ATOM 3709 O O . GLY B 1 152 ? -2.666 11.391 2.561 1 96.62 152 GLY B O 1
ATOM 3710 N N . ARG B 1 153 ? -1.471 11.086 4.418 1 94.19 153 ARG B N 1
ATOM 3711 C CA . ARG B 1 153 ? -0.513 10.18 3.791 1 94.19 153 ARG B CA 1
ATOM 3712 C C . ARG B 1 153 ? -1.195 8.898 3.33 1 94.19 153 ARG B C 1
ATOM 3714 O O . ARG B 1 153 ? -0.964 8.43 2.213 1 94.19 153 ARG B O 1
ATOM 3721 N N . ALA B 1 154 ? -1.934 8.352 4.191 1 96.44 154 ALA B N 1
ATOM 3722 C CA . ALA B 1 154 ? -2.65 7.121 3.867 1 96.44 154 ALA B CA 1
ATOM 3723 C C . ALA B 1 154 ? -3.617 7.34 2.707 1 96.44 154 ALA B C 1
ATOM 3725 O O . ALA B 1 154 ? -3.697 6.516 1.794 1 96.44 154 ALA B O 1
ATOM 3726 N N . ALA B 1 155 ? -4.305 8.438 2.732 1 96.81 155 ALA B N 1
ATOM 3727 C CA . ALA B 1 155 ? -5.266 8.758 1.683 1 96.81 155 ALA B CA 1
ATOM 3728 C C . ALA B 1 155 ? -4.57 8.953 0.34 1 96.81 155 ALA B C 1
ATOM 3730 O O . ALA B 1 155 ? -5.105 8.578 -0.706 1 96.81 155 ALA B O 1
ATOM 3731 N N . ASP B 1 156 ? -3.477 9.531 0.374 1 96.31 156 ASP B N 1
ATOM 3732 C CA . ASP B 1 156 ? -2.707 9.734 -0.849 1 96.31 156 ASP B CA 1
ATOM 3733 C C . ASP B 1 156 ? -2.363 8.406 -1.51 1 96.31 156 ASP B C 1
ATOM 3735 O O . ASP B 1 156 ? -2.512 8.25 -2.725 1 96.31 156 ASP B O 1
ATOM 3739 N N . LEU B 1 157 ? -1.881 7.5 -0.725 1 94.94 157 LEU B N 1
ATOM 3740 C CA . LEU B 1 157 ? -1.533 6.188 -1.254 1 94.94 157 LEU B CA 1
ATOM 3741 C C . LEU B 1 157 ? -2.77 5.469 -1.784 1 94.94 157 LEU B C 1
ATOM 3743 O O . LEU B 1 157 ? -2.721 4.832 -2.838 1 94.94 157 LEU B O 1
ATOM 3747 N N . LEU B 1 158 ? -3.83 5.539 -1.051 1 95.94 158 LEU B N 1
ATOM 3748 C CA . LEU B 1 158 ? -5.078 4.934 -1.506 1 95.94 158 LEU B CA 1
ATOM 3749 C C . LEU B 1 158 ? -5.539 5.562 -2.816 1 95.94 158 LEU B C 1
ATOM 3751 O O . LEU B 1 158 ? -6.004 4.859 -3.717 1 95.94 158 LEU B O 1
ATOM 3755 N N . ALA B 1 159 ? -5.453 6.895 -2.881 1 96.5 159 ALA B N 1
ATOM 3756 C CA . ALA B 1 159 ? -5.844 7.629 -4.082 1 96.5 159 ALA B CA 1
ATOM 3757 C C . ALA B 1 159 ? -5.051 7.152 -5.297 1 96.5 159 ALA B C 1
ATOM 3759 O O . ALA B 1 159 ? -5.605 6.996 -6.387 1 96.5 159 ALA B O 1
ATOM 3760 N N . LYS B 1 160 ? -3.822 6.953 -5.117 1 93.69 160 LYS B N 1
ATOM 3761 C CA . LYS B 1 160 ? -2.965 6.469 -6.195 1 93.69 160 LYS B CA 1
ATOM 3762 C C . LYS B 1 160 ? -3.311 5.027 -6.562 1 93.69 160 LYS B C 1
ATOM 3764 O O . LYS B 1 160 ? -3.379 4.684 -7.742 1 93.69 160 LYS B O 1
ATOM 3769 N N . LEU B 1 161 ? -3.529 4.203 -5.559 1 92.56 161 LEU B N 1
ATOM 3770 C CA . LEU B 1 161 ? -3.854 2.793 -5.758 1 92.56 161 LEU B CA 1
ATOM 3771 C C . LEU B 1 161 ? -5.125 2.641 -6.586 1 92.56 161 LEU B C 1
ATOM 3773 O O . LEU B 1 161 ? -5.211 1.761 -7.445 1 92.56 161 LEU B O 1
ATOM 3777 N N . LEU B 1 162 ? -6.098 3.504 -6.336 1 94.38 162 LEU B N 1
ATOM 3778 C CA . LEU B 1 162 ? -7.418 3.352 -6.934 1 94.38 162 LEU B CA 1
ATOM 3779 C C . LEU B 1 162 ? -7.617 4.34 -8.078 1 94.38 162 LEU B C 1
ATOM 3781 O O . LEU B 1 162 ? -8.609 4.262 -8.805 1 94.38 162 LEU B O 1
ATOM 3785 N N . ASP B 1 163 ? -6.691 5.281 -8.203 1 93.56 163 ASP B N 1
ATOM 3786 C CA . ASP B 1 163 ? -6.805 6.371 -9.164 1 93.56 163 ASP B CA 1
ATOM 3787 C C . ASP B 1 163 ? -8.078 7.176 -8.938 1 93.56 163 ASP B C 1
ATOM 3789 O O . ASP B 1 163 ? -8.891 7.332 -9.852 1 93.56 163 ASP B O 1
ATOM 3793 N N . VAL B 1 164 ? -8.242 7.633 -7.727 1 96.38 164 VAL B N 1
ATOM 3794 C CA . VAL B 1 164 ? -9.43 8.375 -7.312 1 96.38 164 VAL B CA 1
ATOM 3795 C C . VAL B 1 164 ? -9.023 9.547 -6.422 1 96.38 164 VAL B C 1
ATOM 3797 O O . VAL B 1 164 ? -7.832 9.773 -6.188 1 96.38 164 VAL B O 1
ATOM 3800 N N . PHE B 1 165 ? -9.984 10.391 -6.051 1 96.12 165 PHE B N 1
ATOM 3801 C CA . PHE B 1 165 ? -9.797 11.406 -5.027 1 96.12 165 PHE B CA 1
ATOM 3802 C C . PHE B 1 165 ? -10.484 11.008 -3.73 1 96.12 165 PHE B C 1
ATOM 3804 O O . PHE B 1 165 ? -11.695 10.766 -3.713 1 96.12 165 PHE B O 1
ATOM 3811 N N . VAL B 1 166 ? -9.734 10.938 -2.682 1 96.88 166 VAL B N 1
ATOM 3812 C CA . VAL B 1 166 ? -10.258 10.555 -1.374 1 96.88 166 VAL B CA 1
ATOM 3813 C C . VAL B 1 166 ? -10.672 11.805 -0.6 1 96.88 166 VAL B C 1
ATOM 3815 O O . VAL B 1 166 ? -9.891 12.75 -0.467 1 96.88 166 VAL B O 1
ATOM 3818 N N . LEU B 1 167 ? -11.867 11.812 -0.121 1 95.56 167 LEU B N 1
ATOM 3819 C CA . LEU B 1 167 ? -12.344 12.906 0.722 1 95.56 167 LEU B CA 1
ATOM 3820 C C . LEU B 1 167 ? -11.875 12.727 2.162 1 95.56 167 LEU B C 1
ATOM 3822 O O . LEU B 1 167 ? -12.141 11.688 2.781 1 95.56 167 LEU B O 1
ATOM 3826 N N . LEU B 1 168 ? -11.227 13.734 2.619 1 94.12 168 LEU B N 1
ATOM 3827 C CA . LEU B 1 168 ? -10.664 13.625 3.963 1 94.12 168 LEU B CA 1
ATOM 3828 C C . LEU B 1 168 ? -11.586 14.281 4.988 1 94.12 168 LEU B C 1
ATOM 3830 O O . LEU B 1 168 ? -11.875 15.477 4.887 1 94.12 168 LEU B O 1
ATOM 3834 N N . PRO B 1 169 ? -11.977 13.469 5.953 1 91.12 169 PRO B N 1
ATOM 3835 C CA . PRO B 1 169 ? -12.734 14.039 7.066 1 91.12 169 PRO B CA 1
ATOM 3836 C C . PRO B 1 169 ? -11.836 14.648 8.141 1 91.12 169 PRO B C 1
ATOM 3838 O O . PRO B 1 169 ? -10.617 14.492 8.094 1 91.12 169 PRO B O 1
ATOM 3841 N N . ILE B 1 170 ? -12.477 15.375 9.008 1 91.12 170 ILE B N 1
ATOM 3842 C CA . ILE B 1 170 ? -11.773 15.711 10.234 1 91.12 170 ILE B CA 1
ATOM 3843 C C . ILE B 1 170 ? -11.734 14.5 11.164 1 91.12 170 ILE B C 1
ATOM 3845 O O . ILE B 1 170 ? -12.781 13.945 11.508 1 91.12 170 ILE B O 1
ATOM 3849 N N . PRO B 1 171 ? -10.547 14.094 11.539 1 93.62 171 PRO B N 1
ATOM 3850 C CA . PRO B 1 171 ? -10.484 12.945 12.453 1 93.62 171 PRO B CA 1
ATOM 3851 C C . PRO B 1 171 ? -11.211 13.195 13.773 1 93.62 171 PRO B C 1
ATOM 3853 O O . PRO B 1 171 ? -11.164 14.305 14.305 1 93.62 171 PRO B O 1
ATOM 3856 N N . ASN B 1 172 ? -11.859 12.148 14.25 1 90 172 ASN B N 1
ATOM 3857 C CA . ASN B 1 172 ? -12.469 12.195 15.578 1 90 172 ASN B CA 1
ATOM 3858 C C . ASN B 1 172 ? -11.617 11.469 16.609 1 90 172 ASN B C 1
ATOM 3860 O O . ASN B 1 172 ? -11.328 10.281 16.469 1 90 172 ASN B O 1
ATOM 3864 N N . VAL B 1 173 ? -11.211 12.234 17.625 1 90.81 173 VAL B N 1
ATOM 3865 C CA . VAL B 1 173 ? -10.383 11.656 18.688 1 90.81 173 VAL B CA 1
ATOM 3866 C C . VAL B 1 173 ? -11.133 11.711 20.016 1 90.81 173 VAL B C 1
ATOM 3868 O O . VAL B 1 173 ? -11.594 12.781 20.422 1 90.81 173 VAL B O 1
ATOM 3871 N N . ASN B 1 174 ? -11.258 10.531 20.625 1 85.38 174 ASN B N 1
ATOM 3872 C CA . ASN B 1 174 ? -11.969 10.453 21.891 1 85.38 174 ASN B CA 1
ATOM 3873 C C . ASN B 1 174 ? -11.352 9.406 22.812 1 85.38 174 ASN B C 1
ATOM 3875 O O . ASN B 1 174 ? -10.742 8.445 22.359 1 85.38 174 ASN B O 1
ATOM 3879 N N . VAL B 1 175 ? -11.391 9.797 24.031 1 82.75 175 VAL B N 1
ATOM 3880 C CA . VAL B 1 175 ? -11.117 8.766 25.016 1 82.75 175 VAL B CA 1
ATOM 3881 C C . VAL B 1 175 ? -12.414 8.078 25.422 1 82.75 175 VAL B C 1
ATOM 3883 O O . VAL B 1 175 ? -13.359 8.734 25.875 1 82.75 175 VAL B O 1
ATOM 3886 N N . LEU B 1 176 ? -12.523 6.852 25.062 1 77.25 176 LEU B N 1
ATOM 3887 C CA . LEU B 1 176 ? -13.797 6.152 25.25 1 77.25 176 LEU B CA 1
ATOM 3888 C C . LEU B 1 176 ? -13.625 4.93 26.141 1 77.25 176 LEU B C 1
ATOM 3890 O O . LEU B 1 176 ? -12.547 4.324 26.172 1 77.25 176 LEU B O 1
ATOM 3894 N N . GLU B 1 177 ? -14.766 4.73 26.906 1 71.94 177 GLU B N 1
ATOM 3895 C CA . GLU B 1 177 ? -14.914 3.383 27.438 1 71.94 177 GLU B CA 1
ATOM 3896 C C . GLU B 1 177 ? -15.375 2.404 26.375 1 71.94 177 GLU B C 1
ATOM 3898 O O . GLU B 1 177 ? -15.992 2.807 25.375 1 71.94 177 GLU B O 1
ATOM 3903 N N . VAL B 1 178 ? -14.984 1.171 26.391 1 62.25 178 VAL B N 1
ATOM 3904 C CA . VAL B 1 178 ? -15.297 0.154 25.391 1 62.25 178 VAL B CA 1
ATOM 3905 C C . VAL B 1 178 ? -16.781 0.213 25.031 1 62.25 178 VAL B C 1
ATOM 3907 O O . VAL B 1 178 ? -17.156 0.089 23.859 1 62.25 178 VAL B O 1
ATOM 3910 N N . SER B 1 179 ? -17.516 0.357 26 1 61.38 179 SER B N 1
ATOM 3911 C CA . SER B 1 179 ? -18.969 0.411 25.781 1 61.38 179 SER B CA 1
ATOM 3912 C C . SER B 1 179 ? -19.344 1.589 24.891 1 61.38 179 SER B C 1
ATOM 3914 O O . SER B 1 179 ? -20.234 1.476 24.047 1 61.38 179 SER B O 1
ATOM 3916 N N . GLU B 1 180 ? -18.672 2.613 25 1 66.75 180 GLU B N 1
ATOM 3917 C CA . GLU B 1 180 ? -18.938 3.816 24.219 1 66.75 180 GLU B CA 1
ATOM 3918 C C . GLU B 1 180 ? -18.5 3.646 22.766 1 66.75 180 GLU B C 1
ATOM 3920 O O . GLU B 1 180 ? -19.078 4.242 21.859 1 66.75 180 GLU B O 1
ATOM 3925 N N . LEU B 1 181 ? -17.469 2.852 22.656 1 65.56 181 LEU B N 1
ATOM 3926 C CA . LEU B 1 181 ? -16.969 2.602 21.297 1 65.56 181 LEU B CA 1
ATOM 3927 C C . LEU B 1 181 ? -18.031 1.886 20.469 1 65.56 181 LEU B C 1
ATOM 3929 O O . LEU B 1 181 ? -18.281 2.258 19.312 1 65.56 181 LEU B O 1
ATOM 3933 N N . THR B 1 182 ? -18.562 0.935 21.047 1 62.56 182 THR B N 1
ATOM 3934 C CA . THR B 1 182 ? -19.609 0.177 20.375 1 62.56 182 THR B CA 1
ATOM 3935 C C . THR B 1 182 ? -20.766 1.095 19.953 1 62.56 182 THR B C 1
ATOM 3937 O O . THR B 1 182 ? -21.297 0.972 18.859 1 62.56 182 THR B O 1
ATOM 3940 N N . MET B 1 183 ? -21 1.983 20.828 1 59.59 183 MET B N 1
ATOM 3941 C CA . MET B 1 183 ? -22.109 2.893 20.562 1 59.59 183 MET B CA 1
ATOM 3942 C C . MET B 1 183 ? -21.766 3.857 19.422 1 59.59 183 MET B C 1
ATOM 3944 O O . MET B 1 183 ? -22.609 4.145 18.578 1 59.59 183 MET B O 1
ATOM 3948 N N . ALA B 1 184 ? -20.562 4.242 19.484 1 59.75 184 ALA B N 1
ATOM 3949 C CA . ALA B 1 184 ? -20.094 5.195 18.484 1 59.75 184 ALA B CA 1
ATOM 3950 C C . ALA B 1 184 ? -20.078 4.562 17.094 1 59.75 184 ALA B C 1
ATOM 3952 O O . ALA B 1 184 ? -20.422 5.219 16.094 1 59.75 184 ALA B O 1
ATOM 3953 N N . LEU B 1 185 ? -19.734 3.379 17.141 1 62.53 185 LEU B N 1
ATOM 3954 C CA . LEU B 1 185 ? -19.688 2.672 15.867 1 62.53 185 LEU B CA 1
ATOM 3955 C C . LEU B 1 185 ? -21.078 2.293 15.398 1 62.53 185 LEU B C 1
ATOM 3957 O O . LEU B 1 185 ? -21.328 2.213 14.188 1 62.53 185 LEU B O 1
ATOM 3961 N N . LYS B 1 186 ? -21.953 2.037 16.359 1 57.03 186 LYS B N 1
ATOM 3962 C CA . LYS B 1 186 ? -23.359 1.718 16.078 1 57.03 186 LYS B CA 1
ATOM 3963 C C . LYS B 1 186 ? -24.062 2.898 15.422 1 57.03 186 LYS B C 1
ATOM 3965 O O . LYS B 1 186 ? -24.922 2.709 14.562 1 57.03 186 LYS B O 1
ATOM 3970 N N . ALA B 1 187 ? -23.703 3.943 16 1 50.66 187 ALA B N 1
ATOM 3971 C CA . ALA B 1 187 ? -24.422 5.125 15.523 1 50.66 187 ALA B CA 1
ATOM 3972 C C . ALA B 1 187 ? -24.172 5.352 14.039 1 50.66 187 ALA B C 1
ATOM 3974 O O . ALA B 1 187 ? -24.969 5.992 13.359 1 50.66 187 ALA B O 1
ATOM 3975 N N . THR B 1 188 ? -23.109 4.957 13.641 1 50.47 188 THR B N 1
ATOM 3976 C CA . THR B 1 188 ? -22.828 5.082 12.211 1 50.47 188 THR B CA 1
ATOM 3977 C C . THR B 1 188 ? -23.625 4.051 11.422 1 50.47 188 THR B C 1
ATOM 3979 O O . THR B 1 188 ? -23.75 4.156 10.195 1 50.47 188 THR B O 1
ATOM 3982 N N . GLU B 1 189 ? -24.094 3 12.18 1 52.25 189 GLU B N 1
ATOM 3983 C CA . GLU B 1 189 ? -24.531 1.791 11.484 1 52.25 189 GLU B CA 1
ATOM 3984 C C . GLU B 1 189 ? -26.031 1.817 11.234 1 52.25 189 GLU B C 1
ATOM 3986 O O . GLU B 1 189 ? -26.828 1.403 12.086 1 52.25 189 GLU B O 1
ATOM 3991 N N . ARG B 1 190 ? -26.578 2.807 10.609 1 52.56 190 ARG B N 1
ATOM 3992 C CA . ARG B 1 190 ? -27.859 2.375 10.055 1 52.56 190 ARG B CA 1
ATOM 3993 C C . ARG B 1 190 ? -27.703 1.058 9.297 1 52.56 190 ARG B C 1
ATOM 3995 O O . ARG B 1 190 ? -26.656 0.796 8.703 1 52.56 190 ARG B O 1
ATOM 4002 N N . ASN B 1 191 ? -28.797 0.166 9.25 1 57.38 191 ASN B N 1
ATOM 4003 C CA . ASN B 1 191 ? -29.188 -1.092 8.617 1 57.38 191 ASN B CA 1
ATOM 4004 C C . ASN B 1 191 ? -28.078 -1.648 7.742 1 57.38 191 ASN B C 1
ATOM 4006 O O . ASN B 1 191 ? -28.328 -2.418 6.816 1 57.38 191 ASN B O 1
ATOM 4010 N N . SER B 1 192 ? -26.75 -1.144 8 1 73.19 192 SER B N 1
ATOM 4011 C CA . SER B 1 192 ? -25.797 -1.604 6.992 1 73.19 192 SER B CA 1
ATOM 4012 C C . SER B 1 192 ? -24.812 -2.609 7.582 1 73.19 192 SER B C 1
ATOM 4014 O O . SER B 1 192 ? -24.5 -2.555 8.773 1 73.19 192 SER B O 1
ATOM 4016 N N . THR B 1 193 ? -24.672 -3.713 6.977 1 85.31 193 THR B N 1
ATOM 4017 C CA . THR B 1 193 ? -23.703 -4.742 7.312 1 85.31 193 THR B CA 1
ATOM 4018 C C . THR B 1 193 ? -22.297 -4.297 6.93 1 85.31 193 THR B C 1
ATOM 4020 O O . THR B 1 193 ? -22.109 -3.512 5.996 1 85.31 193 THR B O 1
ATOM 4023 N N . VAL B 1 194 ? -21.438 -4.664 7.906 1 88.19 194 VAL B N 1
ATOM 4024 C CA . VAL B 1 194 ? -20.047 -4.266 7.691 1 88.19 194 VAL B CA 1
ATOM 4025 C C . VAL B 1 194 ? -19.141 -5.496 7.738 1 88.19 194 VAL B C 1
ATOM 4027 O O . VAL B 1 194 ? -19.531 -6.547 8.258 1 88.19 194 VAL B O 1
ATOM 4030 N N . SER B 1 195 ? -18.031 -5.371 7.039 1 91.31 195 SER B N 1
ATOM 4031 C CA . SER B 1 195 ? -16.906 -6.305 7.152 1 91.31 195 SER B CA 1
ATOM 4032 C C . SER B 1 195 ? -15.688 -5.629 7.754 1 91.31 195 SER B C 1
ATOM 4034 O O . SER B 1 195 ? -15.422 -4.457 7.48 1 91.31 195 SER B O 1
ATOM 4036 N N . GLY B 1 196 ? -15 -6.371 8.641 1 91.44 196 GLY B N 1
ATOM 4037 C CA . GLY B 1 196 ? -13.953 -5.707 9.406 1 91.44 196 GLY B CA 1
ATOM 4038 C C . GLY B 1 196 ? -12.617 -6.434 9.352 1 91.44 196 GLY B C 1
ATOM 4039 O O . GLY B 1 196 ? -12.586 -7.668 9.312 1 91.44 196 GLY B O 1
ATOM 4040 N N . LEU B 1 197 ? -11.586 -5.68 9.266 1 93.31 197 LEU B N 1
ATOM 4041 C CA . LEU B 1 197 ? -10.203 -6.129 9.367 1 93.31 197 LEU B CA 1
ATOM 4042 C C . LEU B 1 197 ? -9.531 -5.535 10.602 1 93.31 197 LEU B C 1
ATOM 4044 O O . LEU B 1 197 ? -9.742 -4.363 10.93 1 93.31 197 LEU B O 1
ATOM 4048 N N . CYS B 1 198 ? -8.734 -6.344 11.32 1 92.12 198 CYS B N 1
ATOM 4049 C CA . CYS B 1 198 ? -8.039 -5.883 12.516 1 92.12 198 CYS B CA 1
ATOM 4050 C C . CYS B 1 198 ? -6.543 -6.172 12.414 1 92.12 198 CYS B C 1
ATOM 4052 O O . CYS B 1 198 ? -6.137 -7.219 11.914 1 92.12 198 CYS B O 1
ATOM 4054 N N . GLN B 1 199 ? -5.809 -5.234 12.836 1 93.94 199 GLN B N 1
ATOM 4055 C CA . GLN B 1 199 ? -4.359 -5.395 12.883 1 93.94 199 GLN B CA 1
ATOM 4056 C C . GLN B 1 199 ? -3.77 -4.734 14.125 1 93.94 199 GLN B C 1
ATOM 4058 O O . GLN B 1 199 ? -3.951 -3.537 14.344 1 93.94 199 GLN B O 1
ATOM 4063 N N . GLY B 1 200 ? -3.029 -5.508 14.891 1 93.5 200 GLY B N 1
ATOM 4064 C CA . GLY B 1 200 ? -2.383 -4.98 16.078 1 93.5 200 GLY B CA 1
ATOM 4065 C C . GLY B 1 200 ? -1.092 -4.242 15.781 1 93.5 200 GLY B C 1
ATOM 4066 O O . GLY B 1 200 ? -0.457 -4.48 14.758 1 93.5 200 GLY B O 1
ATOM 4067 N N . PHE B 1 201 ? -0.753 -3.344 16.641 1 95.62 201 PHE B N 1
ATOM 4068 C CA . PHE B 1 201 ? 0.533 -2.662 16.547 1 95.62 201 PHE B CA 1
ATOM 4069 C C . PHE B 1 201 ? 1.087 -2.375 17.938 1 95.62 201 PHE B C 1
ATOM 4071 O O . PHE B 1 201 ? 0.324 -2.215 18.891 1 95.62 201 PHE B O 1
ATOM 4078 N N . ILE B 1 202 ? 2.41 -2.357 18.016 1 94.88 202 ILE B N 1
ATOM 4079 C CA . ILE B 1 202 ? 3.08 -2.105 19.281 1 94.88 202 ILE B CA 1
ATOM 4080 C C . ILE B 1 202 ? 4.438 -1.456 19.031 1 94.88 202 ILE B C 1
ATOM 4082 O O . ILE B 1 202 ? 5.082 -1.725 18.016 1 94.88 202 ILE B O 1
ATOM 4086 N N . GLY B 1 203 ? 4.789 -0.508 19.938 1 92.12 203 GLY B N 1
ATOM 4087 C CA . GLY B 1 203 ? 6.102 0.112 19.844 1 92.12 203 GLY B CA 1
ATOM 4088 C C . GLY B 1 203 ? 6.348 1.133 20.938 1 92.12 203 GLY B C 1
ATOM 4089 O O . GLY B 1 203 ? 5.484 1.966 21.234 1 92.12 203 GLY B O 1
ATOM 4090 N N . ALA B 1 204 ? 7.516 1.081 21.453 1 88.56 204 ALA B N 1
ATOM 4091 C CA . ALA B 1 204 ? 8.047 2.082 22.375 1 88.56 204 ALA B CA 1
ATOM 4092 C C . ALA B 1 204 ? 7.035 2.426 23.453 1 88.56 204 ALA B C 1
ATOM 4094 O O . ALA B 1 204 ? 6.742 3.602 23.688 1 88.56 204 ALA B O 1
ATOM 4095 N N . GLY B 1 205 ? 6.379 1.478 24.062 1 90.44 205 GLY B N 1
ATOM 4096 C CA . GLY B 1 205 ? 5.461 1.702 25.156 1 90.44 205 GLY B CA 1
ATOM 4097 C C . GLY B 1 205 ? 4.039 1.976 24.719 1 90.44 205 GLY B C 1
ATOM 4098 O O . GLY B 1 205 ? 3.162 2.238 25.531 1 90.44 205 GLY B O 1
ATOM 4099 N N . ILE B 1 206 ? 3.826 1.945 23.453 1 93.94 206 ILE B N 1
ATOM 4100 C CA . ILE B 1 206 ? 2.486 2.141 22.922 1 93.94 206 ILE B CA 1
ATOM 4101 C C . ILE B 1 206 ? 1.979 0.835 22.312 1 93.94 206 ILE B C 1
ATOM 4103 O O . ILE B 1 206 ? 2.732 0.118 21.641 1 93.94 206 ILE B O 1
ATOM 4107 N N . ALA B 1 207 ? 0.772 0.506 22.594 1 93.69 207 ALA B N 1
ATOM 4108 C CA . ALA B 1 207 ? 0.095 -0.644 22 1 93.69 207 ALA B CA 1
ATOM 4109 C C . ALA B 1 207 ? -1.323 -0.282 21.562 1 93.69 207 ALA B C 1
ATOM 4111 O O . ALA B 1 207 ? -1.941 0.619 22.141 1 93.69 207 ALA B O 1
ATOM 4112 N N . GLY B 1 208 ? -1.755 -0.967 20.547 1 93.38 208 GLY B N 1
ATOM 4113 C CA . GLY B 1 208 ? -3.109 -0.715 20.078 1 93.38 208 GLY B CA 1
ATOM 4114 C C . GLY B 1 208 ? -3.531 -1.635 18.953 1 93.38 208 GLY B C 1
ATOM 4115 O O . GLY B 1 208 ? -2.832 -2.602 18.641 1 93.38 208 GLY B O 1
ATOM 4116 N N . GLU B 1 209 ? -4.703 -1.371 18.438 1 91.56 209 GLU B N 1
ATOM 4117 C CA . GLU B 1 209 ? -5.266 -2.094 17.297 1 91.56 209 GLU B CA 1
ATOM 4118 C C . GLU B 1 209 ? -5.871 -1.134 16.281 1 91.56 209 GLU B C 1
ATOM 4120 O O . GLU B 1 209 ? -6.484 -0.13 16.656 1 91.56 209 GLU B O 1
ATOM 4125 N N . ALA B 1 210 ? -5.574 -1.438 15.078 1 94.12 210 ALA B N 1
ATOM 4126 C CA . ALA B 1 210 ? -6.234 -0.749 13.977 1 94.12 210 ALA B CA 1
ATOM 4127 C C . ALA B 1 210 ? -7.391 -1.58 13.422 1 94.12 210 ALA B C 1
ATOM 4129 O O . ALA B 1 210 ? -7.211 -2.75 13.078 1 94.12 210 ALA B O 1
ATOM 4130 N N . LEU B 1 211 ? -8.578 -1.011 13.43 1 91.31 211 LEU B N 1
ATOM 4131 C CA . LEU B 1 211 ? -9.766 -1.637 12.859 1 91.31 211 LEU B CA 1
ATOM 4132 C C . LEU B 1 211 ? -10.195 -0.92 11.586 1 91.31 211 LEU B C 1
ATOM 4134 O O . LEU B 1 211 ? -10.406 0.296 11.594 1 91.31 211 LEU B O 1
ATOM 4138 N N . LEU B 1 212 ? -10.234 -1.659 10.539 1 93.81 212 LEU B N 1
ATOM 4139 C CA . LEU B 1 212 ? -10.742 -1.129 9.273 1 93.81 212 LEU B CA 1
ATOM 4140 C C . LEU B 1 212 ? -12.102 -1.734 8.938 1 93.81 212 LEU B C 1
ATOM 4142 O O . LEU B 1 212 ? -12.211 -2.947 8.742 1 93.81 212 LEU B O 1
ATOM 4146 N N . LEU B 1 213 ? -13.141 -0.887 8.875 1 91.38 213 LEU B N 1
ATOM 4147 C CA . LEU B 1 213 ? -14.508 -1.327 8.625 1 91.38 213 LEU B CA 1
ATOM 4148 C C . LEU B 1 213 ? -14.977 -0.898 7.242 1 91.38 213 LEU B C 1
ATOM 4150 O O . LEU B 1 213 ? -14.93 0.286 6.906 1 91.38 213 LEU B O 1
ATOM 4154 N N . PHE B 1 214 ? -15.352 -1.891 6.492 1 91.31 214 PHE B N 1
ATOM 4155 C CA . PHE B 1 214 ? -15.906 -1.644 5.172 1 91.31 214 PHE B CA 1
ATOM 4156 C C . PHE B 1 214 ? -17.422 -1.787 5.188 1 91.31 214 PHE B C 1
ATOM 4158 O O . PHE B 1 214 ? -17.953 -2.795 5.664 1 91.31 214 PHE B O 1
ATOM 4165 N N . HIS B 1 215 ? -18.062 -0.79 4.668 1 88.31 215 HIS B N 1
ATOM 4166 C CA . HIS B 1 215 ? -19.469 -1.005 4.391 1 88.31 215 HIS B CA 1
ATOM 4167 C C . HIS B 1 215 ? -19.672 -1.979 3.232 1 88.31 215 HIS B C 1
ATOM 4169 O O . HIS B 1 215 ? -18.953 -1.915 2.234 1 88.31 215 HIS B O 1
ATOM 4175 N N . ASP B 1 216 ? -20.609 -2.865 3.299 1 87.06 216 ASP B N 1
ATOM 4176 C CA . ASP B 1 216 ? -20.766 -3.912 2.297 1 87.06 216 ASP B CA 1
ATOM 4177 C C . ASP B 1 216 ? -21.031 -3.314 0.917 1 87.06 216 ASP B C 1
ATOM 4179 O O . ASP B 1 216 ? -20.625 -3.881 -0.099 1 87.06 216 ASP B O 1
ATOM 4183 N N . SER B 1 217 ? -21.719 -2.195 0.953 1 86.06 217 SER B N 1
ATOM 4184 C CA . SER B 1 217 ? -22.078 -1.544 -0.305 1 86.06 217 SER B CA 1
ATOM 4185 C C . SER B 1 217 ? -20.828 -1.028 -1.025 1 86.06 217 SER B C 1
ATOM 4187 O O . SER B 1 217 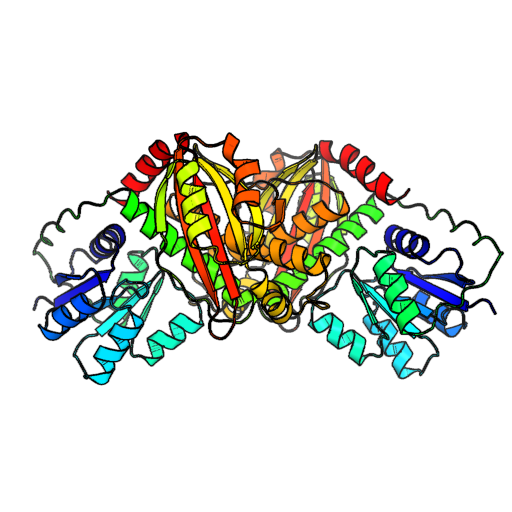? -20.891 -0.675 -2.205 1 86.06 217 SER B O 1
ATOM 4189 N N . SER B 1 218 ? -19.734 -1.024 -0.362 1 90.5 218 SER B N 1
ATOM 4190 C CA . SER B 1 218 ? -18.516 -0.443 -0.922 1 90.5 218 SER B CA 1
ATOM 4191 C C . SER B 1 218 ? -17.734 -1.47 -1.734 1 90.5 218 SER B C 1
ATOM 4193 O O . SER B 1 218 ? -16.891 -1.106 -2.564 1 90.5 218 SER B O 1
ATOM 4195 N N . PHE B 1 219 ? -17.953 -2.771 -1.595 1 90.25 219 PHE B N 1
ATOM 4196 C CA . PHE B 1 219 ? -17.062 -3.807 -2.094 1 90.25 219 PHE B CA 1
ATOM 4197 C C . PHE B 1 219 ? -17.078 -3.857 -3.617 1 90.25 219 PHE B C 1
ATOM 4199 O O . PHE B 1 219 ? -16.047 -4.012 -4.258 1 90.25 219 PHE B O 1
ATOM 4206 N N . GLU B 1 220 ? -18.25 -3.748 -4.102 1 92.25 220 GLU B N 1
ATOM 4207 C CA . GLU B 1 220 ? -18.359 -3.842 -5.555 1 92.25 220 GLU B CA 1
ATOM 4208 C C . GLU B 1 220 ? -17.531 -2.76 -6.242 1 92.25 220 GLU B C 1
ATOM 4210 O O . GLU B 1 220 ? -16.734 -3.053 -7.133 1 92.25 220 GLU B O 1
ATOM 4215 N N . ASP B 1 221 ? -17.75 -1.533 -5.801 1 94.38 221 ASP B N 1
ATOM 4216 C CA . ASP B 1 221 ? -17.031 -0.409 -6.387 1 94.38 221 ASP B CA 1
ATOM 4217 C C . ASP B 1 221 ? -15.531 -0.518 -6.113 1 94.38 221 ASP B C 1
ATOM 4219 O O . ASP B 1 221 ? -14.711 -0.206 -6.98 1 94.38 221 ASP B O 1
ATOM 4223 N N . MET B 1 222 ? -15.18 -0.962 -4.953 1 94 222 MET B N 1
ATOM 4224 C CA . MET B 1 222 ? -13.766 -1.125 -4.602 1 94 222 MET B CA 1
ATOM 4225 C C . MET B 1 222 ? -13.102 -2.16 -5.5 1 94 222 MET B C 1
ATOM 4227 O O . MET B 1 222 ? -12 -1.937 -6 1 94 222 MET B O 1
ATOM 4231 N N . ALA B 1 223 ? -13.758 -3.27 -5.652 1 93.44 223 ALA B N 1
ATOM 4232 C CA . ALA B 1 223 ? -13.227 -4.34 -6.492 1 93.44 223 ALA B CA 1
ATOM 4233 C C . ALA B 1 223 ? -13.016 -3.859 -7.926 1 93.44 223 ALA B C 1
ATOM 4235 O O . ALA B 1 223 ? -11.992 -4.148 -8.547 1 93.44 223 ALA B O 1
ATOM 4236 N N . LYS B 1 224 ? -13.969 -3.109 -8.406 1 92.88 224 LYS B N 1
ATOM 4237 C CA . LYS B 1 224 ? -13.891 -2.576 -9.758 1 92.88 224 LYS B CA 1
ATOM 4238 C C . LYS B 1 224 ? -12.727 -1.607 -9.906 1 92.88 224 LYS B C 1
ATOM 4240 O O . LYS B 1 224 ? -11.977 -1.67 -10.883 1 92.88 224 LYS B O 1
ATOM 4245 N N . LEU B 1 225 ? -12.625 -0.737 -8.977 1 93.31 225 LEU B N 1
ATOM 4246 C CA . LEU B 1 225 ? -11.555 0.254 -9 1 93.31 225 LEU B CA 1
ATOM 4247 C C . LEU B 1 225 ? -10.188 -0.419 -8.922 1 93.31 225 LEU B C 1
ATOM 4249 O O . LEU B 1 225 ? -9.211 0.077 -9.484 1 93.31 225 LEU B O 1
ATOM 4253 N N . MET B 1 226 ? -10.156 -1.591 -8.281 1 91.75 226 MET B N 1
ATOM 4254 C CA . MET B 1 226 ? -8.891 -2.311 -8.117 1 91.75 226 MET B CA 1
ATOM 4255 C C . MET B 1 226 ? -8.656 -3.268 -9.273 1 91.75 226 MET B C 1
ATOM 4257 O O . MET B 1 226 ? -7.633 -3.949 -9.328 1 91.75 226 MET B O 1
ATOM 4261 N N . GLY B 1 227 ? -9.625 -3.393 -10.148 1 86.56 227 GLY B N 1
ATOM 4262 C CA . GLY B 1 227 ? -9.492 -4.242 -11.32 1 86.56 227 GLY B CA 1
ATOM 4263 C C . GLY B 1 227 ? -9.664 -5.715 -11.016 1 86.56 227 GLY B C 1
ATOM 4264 O O . GLY B 1 227 ? -9.094 -6.57 -11.695 1 86.56 227 GLY B O 1
ATOM 4265 N N . LEU B 1 228 ? -10.328 -5.98 -9.969 1 86.81 228 LEU B N 1
ATOM 4266 C CA . LEU B 1 228 ? -10.539 -7.371 -9.594 1 86.81 228 LEU B CA 1
ATOM 4267 C C . LEU B 1 228 ? -11.789 -7.938 -10.266 1 86.81 228 LEU B C 1
ATOM 4269 O O . LEU B 1 228 ? -12.797 -7.242 -10.391 1 86.81 228 LEU B O 1
ATOM 4273 N N . GLU B 1 229 ? -11.57 -9.125 -10.711 1 78.12 229 GLU B N 1
ATOM 4274 C CA . GLU B 1 229 ? -12.711 -9.789 -11.336 1 78.12 229 GLU B CA 1
ATOM 4275 C C . GLU B 1 229 ? -13.656 -10.359 -10.281 1 78.12 229 GLU B C 1
ATOM 4277 O O . GLU B 1 229 ? -13.273 -10.531 -9.125 1 78.12 229 GLU B O 1
ATOM 4282 N N . ASN B 1 230 ? -14.891 -10.602 -10.586 1 80.69 230 ASN B N 1
ATOM 4283 C CA . ASN B 1 230 ? -15.914 -11.227 -9.758 1 80.69 230 ASN B CA 1
ATOM 4284 C C . ASN B 1 230 ? -16.047 -10.523 -8.414 1 80.69 230 ASN B C 1
ATOM 4286 O O . ASN B 1 230 ? -15.844 -11.133 -7.359 1 80.69 230 ASN B O 1
ATOM 4290 N N . PRO B 1 231 ? -16.469 -9.375 -8.406 1 82.31 231 PRO B N 1
ATOM 4291 C CA . PRO B 1 231 ? -16.516 -8.539 -7.203 1 82.31 231 PRO B CA 1
ATOM 4292 C C . PRO B 1 231 ? -17.375 -9.156 -6.102 1 82.31 231 PRO B C 1
ATOM 4294 O O . PRO B 1 231 ? -17.25 -8.781 -4.934 1 82.31 231 PRO B O 1
ATOM 4297 N N . ASN B 1 232 ? -18.156 -10.125 -6.426 1 82.94 232 ASN B N 1
ATOM 4298 C CA . ASN B 1 232 ? -19.062 -10.688 -5.43 1 82.94 232 ASN B CA 1
ATOM 4299 C C . ASN B 1 232 ? -18.484 -11.953 -4.797 1 82.94 232 ASN B C 1
ATOM 4301 O O . ASN B 1 232 ? -19.094 -12.516 -3.879 1 82.94 232 ASN B O 1
ATOM 4305 N N . ASP B 1 233 ? -17.375 -12.32 -5.238 1 86.69 233 ASP B N 1
ATOM 4306 C CA . ASP B 1 233 ? -16.734 -13.508 -4.688 1 86.69 233 ASP B CA 1
ATOM 4307 C C . ASP B 1 233 ? -16.109 -13.219 -3.324 1 86.69 233 ASP B C 1
ATOM 4309 O O . ASP B 1 233 ? -15.539 -12.148 -3.115 1 86.69 233 ASP B O 1
ATOM 4313 N N . VAL B 1 234 ? -16.234 -14.164 -2.447 1 86.44 234 VAL B N 1
ATOM 4314 C CA . VAL B 1 234 ? -15.703 -14.039 -1.093 1 86.44 234 VAL B CA 1
ATOM 4315 C C . VAL B 1 234 ? -14.195 -13.797 -1.146 1 86.44 234 VAL B C 1
ATOM 4317 O O . VAL B 1 234 ? -13.656 -12.977 -0.398 1 86.44 234 VAL B O 1
ATOM 4320 N N . SER B 1 235 ? -13.555 -14.492 -2.008 1 85.44 235 SER B N 1
ATOM 4321 C CA . SER B 1 235 ? -12.109 -14.359 -2.121 1 85.44 235 SER B CA 1
ATOM 4322 C C . SER B 1 235 ? -11.719 -12.945 -2.545 1 85.44 235 SER B C 1
ATOM 4324 O O . SER B 1 235 ? -10.711 -12.406 -2.074 1 85.44 235 SER B O 1
ATOM 4326 N N . THR B 1 236 ? -12.523 -12.398 -3.428 1 88.44 236 THR B N 1
ATOM 4327 C CA . THR B 1 236 ? -12.281 -11.031 -3.891 1 88.44 236 THR B CA 1
ATOM 4328 C C . THR B 1 236 ? -12.484 -10.031 -2.76 1 88.44 236 THR B C 1
ATOM 4330 O O . THR B 1 236 ? -11.703 -9.094 -2.602 1 88.44 236 THR B O 1
ATOM 4333 N N . GLU B 1 237 ? -13.484 -10.242 -2.002 1 91.19 237 GLU B N 1
ATOM 4334 C CA . GLU B 1 237 ? -13.758 -9.359 -0.871 1 91.19 237 GLU B CA 1
ATOM 4335 C C . GLU B 1 237 ? -12.602 -9.367 0.126 1 91.19 237 GLU B C 1
ATOM 4337 O O . GLU B 1 237 ? -12.203 -8.312 0.631 1 91.19 237 GLU B O 1
ATOM 4342 N N . ILE B 1 238 ? -12.133 -10.508 0.379 1 91.38 238 ILE B N 1
ATOM 4343 C CA . ILE B 1 238 ? -11.039 -10.664 1.329 1 91.38 238 ILE B CA 1
ATOM 4344 C C . ILE B 1 238 ? -9.789 -9.969 0.789 1 91.38 238 ILE B C 1
ATOM 4346 O O . ILE B 1 238 ? -9.086 -9.281 1.529 1 91.38 238 ILE B O 1
ATOM 4350 N N . GLU B 1 239 ? -9.562 -10.148 -0.452 1 89.75 239 GLU B N 1
ATOM 4351 C CA . GLU B 1 239 ? -8.406 -9.508 -1.083 1 89.75 239 GLU B CA 1
ATOM 4352 C C . GLU B 1 239 ? -8.5 -7.988 -0.994 1 89.75 239 GLU B C 1
ATOM 4354 O O . GLU B 1 239 ? -7.512 -7.316 -0.69 1 89.75 239 GLU B O 1
ATOM 4359 N N . VAL B 1 240 ? -9.688 -7.461 -1.27 1 93 240 VAL B N 1
ATOM 4360 C CA . VAL B 1 240 ? -9.922 -6.023 -1.176 1 93 240 VAL B CA 1
ATOM 4361 C C . VAL B 1 240 ? -9.617 -5.543 0.239 1 93 240 VAL B C 1
ATOM 4363 O O . VAL B 1 240 ? -8.922 -4.535 0.421 1 93 240 VAL B O 1
ATOM 4366 N N . MET B 1 241 ? -10.078 -6.258 1.22 1 93.56 241 MET B N 1
ATOM 4367 C CA . MET B 1 241 ? -9.875 -5.871 2.613 1 93.56 241 MET B CA 1
ATOM 4368 C C . MET B 1 241 ? -8.398 -5.914 2.986 1 93.56 241 MET B C 1
ATOM 4370 O O . MET B 1 241 ? -7.879 -4.977 3.592 1 93.56 241 MET B O 1
ATOM 4374 N N . MET B 1 242 ? -7.77 -6.934 2.584 1 92.69 242 MET B N 1
ATOM 4375 C CA . MET B 1 242 ? -6.375 -7.145 2.951 1 92.69 242 MET B CA 1
ATOM 4376 C C . MET B 1 242 ? -5.477 -6.094 2.307 1 92.69 242 MET B C 1
ATOM 4378 O O . MET B 1 242 ? -4.621 -5.508 2.973 1 92.69 242 MET B O 1
ATOM 4382 N N . ASP B 1 243 ? -5.68 -5.898 1.068 1 92.44 243 ASP B N 1
ATOM 4383 C CA . ASP B 1 243 ? -4.836 -4.957 0.335 1 92.44 243 ASP B CA 1
ATOM 4384 C C . ASP B 1 243 ? -5.07 -3.525 0.809 1 92.44 243 ASP B C 1
ATOM 4386 O O . ASP B 1 243 ? -4.117 -2.766 1.002 1 92.44 243 ASP B O 1
ATOM 4390 N N . THR B 1 244 ? -6.312 -3.184 0.918 1 94.5 244 THR B N 1
ATOM 4391 C CA . THR B 1 244 ? -6.645 -1.847 1.397 1 94.5 244 THR B CA 1
ATOM 4392 C C . THR B 1 244 ? -6.105 -1.631 2.811 1 94.5 244 THR B C 1
ATOM 4394 O O . THR B 1 244 ? -5.555 -0.571 3.115 1 94.5 244 THR B O 1
ATOM 4397 N N . GLY B 1 245 ? -6.32 -2.639 3.654 1 95.31 245 GLY B N 1
ATOM 4398 C CA . GLY B 1 245 ? -5.789 -2.559 5.004 1 95.31 245 GLY B CA 1
ATOM 4399 C C . GLY B 1 245 ? -4.281 -2.377 5.043 1 95.31 245 GLY B C 1
ATOM 4400 O O . GLY B 1 245 ? -3.771 -1.553 5.801 1 95.31 245 GLY B O 1
ATOM 4401 N N . ASN B 1 246 ? -3.631 -3.146 4.27 1 92.56 246 ASN B N 1
ATOM 4402 C CA . ASN B 1 246 ? -2.18 -3.041 4.18 1 92.56 246 ASN B CA 1
ATOM 4403 C C . ASN B 1 246 ? -1.741 -1.621 3.83 1 92.56 246 ASN B C 1
ATOM 4405 O O . ASN B 1 246 ? -0.817 -1.083 4.445 1 92.56 246 ASN B O 1
ATOM 4409 N N . VAL B 1 247 ? -2.402 -1.021 2.941 1 94.12 247 VAL B N 1
ATOM 4410 C CA . VAL B 1 247 ? -2.031 0.302 2.451 1 94.12 247 VAL B CA 1
ATOM 4411 C C . VAL B 1 247 ? -2.4 1.359 3.49 1 94.12 247 VAL B C 1
ATOM 4413 O O . VAL B 1 247 ? -1.557 2.162 3.895 1 94.12 247 VAL B O 1
ATOM 4416 N N . LEU B 1 248 ? -3.617 1.348 3.998 1 95.81 248 LEU B N 1
ATOM 4417 C CA . LEU B 1 248 ? -4.133 2.402 4.863 1 95.81 248 LEU B CA 1
ATOM 4418 C C . LEU B 1 248 ? -3.498 2.328 6.25 1 95.81 248 LEU B C 1
ATOM 4420 O O . LEU B 1 248 ? -2.998 3.332 6.762 1 95.81 248 LEU B O 1
ATOM 4424 N N . ILE B 1 249 ? -3.539 1.141 6.816 1 96.5 249 ILE B N 1
ATOM 4425 C CA . ILE B 1 249 ? -3.047 0.989 8.18 1 96.5 249 ILE B CA 1
ATOM 4426 C C . ILE B 1 249 ? -1.535 1.202 8.211 1 96.5 249 ILE B C 1
ATOM 4428 O O . ILE B 1 249 ? -1.022 1.949 9.047 1 96.5 249 ILE B O 1
ATOM 4432 N N . GLY B 1 250 ? -0.829 0.603 7.289 1 94.94 250 GLY B N 1
ATOM 4433 C CA . GLY B 1 250 ? 0.613 0.778 7.227 1 94.94 250 GLY B CA 1
ATOM 4434 C C . GLY B 1 250 ? 1.031 2.227 7.059 1 94.94 250 GLY B C 1
ATOM 4435 O O . GLY B 1 250 ? 1.884 2.721 7.797 1 94.94 250 GLY B O 1
ATOM 4436 N N . ALA B 1 251 ? 0.434 2.895 6.098 1 94.94 251 ALA B N 1
ATOM 4437 C CA . ALA B 1 251 ? 0.768 4.293 5.824 1 94.94 251 ALA B CA 1
ATOM 4438 C C . ALA B 1 251 ? 0.423 5.18 7.02 1 94.94 251 ALA B C 1
ATOM 4440 O O . ALA B 1 251 ? 1.181 6.09 7.363 1 94.94 251 ALA B O 1
ATOM 4441 N N . PHE B 1 252 ? -0.75 4.934 7.625 1 96.94 252 PHE B N 1
ATOM 4442 C CA . PHE B 1 252 ? -1.185 5.723 8.766 1 96.94 252 PHE B CA 1
ATOM 4443 C C . PHE B 1 252 ? -0.212 5.57 9.93 1 96.94 252 PHE B C 1
ATOM 4445 O O . PHE B 1 252 ? 0.226 6.566 10.516 1 96.94 252 PHE B O 1
ATOM 4452 N N . LEU B 1 253 ? 0.146 4.387 10.234 1 95.75 253 LEU B N 1
ATOM 4453 C CA . LEU B 1 253 ? 1.047 4.125 11.352 1 95.75 253 LEU B CA 1
ATOM 4454 C C . LEU B 1 253 ? 2.439 4.68 11.07 1 95.75 253 LEU B C 1
ATOM 4456 O O . LEU B 1 253 ? 3.111 5.176 11.977 1 95.75 253 LEU B O 1
ATOM 4460 N N . ASN B 1 254 ? 2.883 4.578 9.82 1 93.88 254 ASN B N 1
ATOM 4461 C CA . ASN B 1 254 ? 4.152 5.195 9.445 1 93.88 254 ASN B CA 1
ATOM 4462 C C . ASN B 1 254 ? 4.113 6.707 9.641 1 93.88 254 ASN B C 1
ATOM 4464 O O . ASN B 1 254 ? 5.105 7.312 10.055 1 93.88 254 ASN B O 1
ATOM 4468 N N . GLY B 1 255 ? 2.986 7.309 9.312 1 94.38 255 GLY B N 1
ATOM 4469 C CA . GLY B 1 255 ? 2.811 8.734 9.547 1 94.38 255 GLY B CA 1
ATOM 4470 C C . GLY B 1 255 ? 2.92 9.109 11.016 1 94.38 255 GLY B C 1
ATOM 4471 O O . GLY B 1 255 ? 3.596 10.086 11.359 1 94.38 255 GLY B O 1
ATOM 4472 N N . ILE B 1 256 ? 2.271 8.336 11.828 1 94.94 256 ILE B N 1
ATOM 4473 C CA . ILE B 1 256 ? 2.338 8.578 13.266 1 94.94 256 ILE B CA 1
ATOM 4474 C C . ILE B 1 256 ? 3.773 8.391 13.758 1 94.94 256 ILE B C 1
ATOM 4476 O O . ILE B 1 256 ? 4.277 9.203 14.531 1 94.94 256 ILE B O 1
ATOM 4480 N N . SER B 1 257 ? 4.383 7.352 13.281 1 93.94 257 SER B N 1
ATOM 4481 C CA . SER B 1 257 ? 5.754 7.031 13.656 1 93.94 257 SER B CA 1
ATOM 4482 C C . SER B 1 257 ? 6.699 8.188 13.359 1 93.94 257 SER B C 1
ATOM 4484 O O . SER B 1 257 ? 7.523 8.555 14.195 1 93.94 257 SER B O 1
ATOM 4486 N N . GLU B 1 258 ? 6.578 8.75 12.234 1 91.44 258 GLU B N 1
ATOM 4487 C CA . GLU B 1 258 ? 7.434 9.859 11.82 1 91.44 258 GLU B CA 1
ATOM 4488 C C . GLU B 1 258 ? 7.203 11.094 12.688 1 91.44 258 GLU B C 1
ATOM 4490 O O . GLU B 1 258 ? 8.156 11.75 13.102 1 91.44 258 GLU B O 1
ATOM 4495 N N . GLN B 1 259 ? 5.973 11.375 12.938 1 92.69 259 GLN B N 1
ATOM 4496 C CA . GLN B 1 259 ? 5.621 12.586 13.672 1 92.69 259 GLN B CA 1
ATOM 4497 C C . GLN B 1 259 ? 6.031 12.484 15.133 1 92.69 259 GLN B C 1
ATOM 4499 O O . GLN B 1 259 ? 6.461 13.477 15.734 1 92.69 259 GLN B O 1
ATOM 4504 N N . LEU B 1 260 ? 5.93 11.328 15.719 1 93.25 260 LEU B N 1
ATOM 4505 C CA . LEU B 1 260 ? 6.168 11.156 17.141 1 93.25 260 LEU B CA 1
ATOM 4506 C C . LEU B 1 260 ? 7.551 10.562 17.391 1 93.25 260 LEU B C 1
ATOM 4508 O O . LEU B 1 260 ? 7.934 10.336 18.547 1 93.25 260 LEU B O 1
ATOM 4512 N N . ASP B 1 261 ? 8.211 10.273 16.328 1 91.62 261 ASP B N 1
ATOM 4513 C CA . ASP B 1 261 ? 9.531 9.648 16.406 1 91.62 261 ASP B CA 1
ATOM 4514 C C . ASP B 1 261 ? 9.469 8.352 17.219 1 91.62 261 ASP B C 1
ATOM 4516 O O . ASP B 1 261 ? 10.195 8.195 18.203 1 91.62 261 ASP B O 1
ATOM 4520 N N . MET B 1 262 ? 8.57 7.531 16.812 1 91.25 262 MET B N 1
ATOM 4521 C CA . MET B 1 262 ? 8.375 6.215 17.422 1 91.25 262 MET B CA 1
ATOM 4522 C C . MET B 1 262 ? 8.305 5.133 16.344 1 91.25 262 MET B C 1
ATOM 4524 O O . MET B 1 262 ? 7.812 5.371 15.242 1 91.25 262 MET B O 1
ATOM 4528 N N . LYS B 1 263 ? 8.758 3.984 16.672 1 92.31 263 LYS B N 1
ATOM 4529 C CA . LYS B 1 263 ? 8.711 2.854 15.75 1 92.31 263 LYS B CA 1
ATOM 4530 C C . LYS B 1 263 ? 7.629 1.858 16.141 1 92.31 263 LYS B C 1
ATOM 4532 O O . LYS B 1 263 ? 7.5 1.508 17.328 1 92.31 263 LYS B O 1
ATOM 4537 N N . PHE B 1 264 ? 6.84 1.399 15.18 1 93.81 264 PHE B N 1
ATOM 4538 C CA . PHE B 1 264 ? 5.77 0.448 15.453 1 93.81 264 PHE B CA 1
ATOM 4539 C C . PHE B 1 264 ? 6.031 -0.88 14.758 1 93.81 264 PHE B C 1
ATOM 4541 O O . PHE B 1 264 ? 6.492 -0.903 13.609 1 93.81 264 PHE B O 1
ATOM 4548 N N . SER B 1 265 ? 5.785 -1.935 15.477 1 94.06 265 SER B N 1
ATOM 4549 C CA . SER B 1 265 ? 5.625 -3.262 14.891 1 94.06 265 SER B CA 1
ATOM 4550 C C . SER B 1 265 ? 4.152 -3.592 14.672 1 94.06 265 SER B C 1
ATOM 4552 O O . SER B 1 265 ? 3.299 -3.225 15.477 1 94.06 265 SER B O 1
ATOM 4554 N N . GLN B 1 266 ? 3.883 -4.211 13.617 1 94.38 266 GLN B N 1
ATOM 4555 C CA . GLN B 1 266 ? 2.506 -4.559 13.281 1 94.38 266 GLN B CA 1
ATOM 4556 C C . GLN B 1 266 ? 2.311 -6.074 13.266 1 94.38 266 GLN B C 1
ATOM 4558 O O . GLN B 1 266 ? 3.17 -6.809 12.781 1 94.38 266 GLN B O 1
ATOM 4563 N N . THR B 1 267 ? 1.214 -6.551 13.812 1 93.56 267 THR B N 1
ATOM 4564 C CA . THR B 1 267 ? 0.866 -7.965 13.734 1 93.56 267 THR B CA 1
ATOM 4565 C C . THR B 1 267 ? 0.2 -8.281 12.398 1 93.56 267 THR B C 1
ATOM 4567 O O . THR B 1 267 ? -0.031 -7.387 11.586 1 93.56 267 THR B O 1
ATOM 4570 N N . HIS B 1 268 ? -0.002 -9.555 12.188 1 90.75 268 HIS B N 1
ATOM 4571 C CA . HIS B 1 268 ? -0.694 -9.977 10.977 1 90.75 268 HIS B CA 1
ATOM 4572 C C . HIS B 1 268 ? -2.133 -9.469 10.953 1 90.75 268 HIS B C 1
ATOM 4574 O O . HIS B 1 268 ? -2.844 -9.578 11.961 1 90.75 268 HIS B O 1
ATOM 4580 N N . PRO B 1 269 ? -2.518 -8.922 9.828 1 92.69 269 PRO B N 1
ATOM 4581 C CA . PRO B 1 269 ? -3.926 -8.523 9.734 1 92.69 269 PRO B CA 1
ATOM 4582 C C . PRO B 1 269 ? -4.879 -9.719 9.758 1 92.69 269 PRO B C 1
ATOM 4584 O O . PRO B 1 269 ? -4.574 -10.773 9.195 1 92.69 269 PRO B O 1
ATOM 4587 N N . VAL B 1 270 ? -6.035 -9.547 10.391 1 91.38 270 VAL B N 1
ATOM 4588 C CA . VAL B 1 270 ? -7.012 -10.617 10.523 1 91.38 270 VAL B CA 1
ATOM 4589 C C . VAL B 1 270 ? -8.398 -10.102 10.156 1 91.38 270 VAL B C 1
ATOM 4591 O O . VAL B 1 270 ? -8.789 -9.008 10.578 1 91.38 270 VAL B O 1
ATOM 4594 N N . VAL B 1 271 ? -9.086 -10.859 9.359 1 91.38 271 VAL B N 1
ATOM 4595 C CA . VAL B 1 271 ? -10.484 -10.547 9.078 1 91.38 271 VAL B CA 1
ATOM 4596 C C . VAL B 1 271 ? -11.344 -10.883 10.297 1 91.38 271 VAL B C 1
ATOM 4598 O O . VAL B 1 271 ? -11.43 -12.047 10.703 1 91.38 271 VAL B O 1
ATOM 4601 N N . LEU B 1 272 ? -11.977 -9.898 10.898 1 88.06 272 LEU B N 1
ATOM 4602 C CA . LEU B 1 272 ? -12.773 -10.07 12.109 1 88.06 272 LEU B CA 1
ATOM 4603 C C . LEU B 1 272 ? -14.125 -10.703 11.781 1 88.06 272 LEU B C 1
ATOM 4605 O O . LEU B 1 272 ? -14.688 -11.438 12.594 1 88.06 272 LEU B O 1
ATOM 4609 N N . GLY B 1 273 ? -14.656 -10.312 10.719 1 86.25 273 GLY B N 1
ATOM 4610 C CA . GLY B 1 273 ? -15.969 -10.758 10.273 1 86.25 273 GLY B CA 1
ATOM 4611 C C . GLY B 1 273 ? -16.406 -10.109 8.977 1 86.25 273 GLY B C 1
ATOM 4612 O O . GLY B 1 273 ? -15.805 -9.133 8.523 1 86.25 273 GLY B O 1
ATOM 4613 N N . ARG B 1 274 ? -17.359 -10.797 8.344 1 88.75 274 ARG B N 1
ATOM 4614 C CA . ARG B 1 274 ? -17.891 -10.273 7.094 1 88.75 274 ARG B CA 1
ATOM 4615 C C . ARG B 1 274 ? -19.422 -10.195 7.137 1 88.75 274 ARG B C 1
ATOM 4617 O O . ARG B 1 274 ? -20.078 -11.086 7.68 1 88.75 274 ARG B O 1
ATOM 4624 N N . HIS B 1 275 ? -19.906 -9.086 6.629 1 88.44 275 HIS B N 1
ATOM 4625 C CA . HIS B 1 275 ? -21.344 -8.867 6.469 1 88.44 275 HIS B CA 1
ATOM 4626 C C . HIS B 1 275 ? -22.078 -9.023 7.793 1 88.44 275 HIS B C 1
ATOM 4628 O O . HIS B 1 275 ? -23.062 -9.75 7.879 1 88.44 275 HIS B O 1
ATOM 4634 N N . CYS B 1 276 ? -21.594 -8.484 8.867 1 82.75 276 CYS B N 1
ATOM 4635 C CA . CYS B 1 276 ? -22.172 -8.531 10.195 1 82.75 276 CYS B CA 1
ATOM 4636 C C . CYS B 1 276 ? -22.359 -7.133 10.766 1 82.75 276 CYS B C 1
ATOM 4638 O O . CYS B 1 276 ? -22 -6.145 10.117 1 82.75 276 CYS B O 1
ATOM 4640 N N . SER B 1 277 ? -23.047 -7.156 11.883 1 78.38 277 SER B N 1
ATOM 4641 C CA . SER B 1 277 ? -23.188 -5.863 12.547 1 78.38 277 SER B CA 1
ATOM 4642 C C . SER B 1 277 ? -21.875 -5.422 13.195 1 78.38 277 SER B C 1
ATOM 4644 O O . SER B 1 277 ? -21.031 -6.258 13.531 1 78.38 277 SER B O 1
ATOM 4646 N N . VAL B 1 278 ? -21.719 -4.215 13.289 1 77.19 278 VAL B N 1
ATOM 4647 C CA . VAL B 1 278 ? -20.531 -3.66 13.914 1 77.19 278 VAL B CA 1
ATOM 4648 C C . VAL B 1 278 ? -20.375 -4.215 15.328 1 77.19 278 VAL B C 1
ATOM 4650 O O . VAL B 1 278 ? -19.266 -4.484 15.789 1 77.19 278 VAL B O 1
ATOM 4653 N N . ASN B 1 279 ? -21.469 -4.355 15.984 1 73.94 279 ASN B N 1
ATOM 4654 C CA . ASN B 1 279 ? -21.453 -4.887 17.344 1 73.94 279 ASN B CA 1
ATOM 4655 C C . ASN B 1 279 ? -20.844 -6.285 17.391 1 73.94 279 ASN B C 1
ATOM 4657 O O . ASN B 1 279 ? -20.125 -6.617 18.344 1 73.94 279 ASN B O 1
ATOM 4661 N N . GLU B 1 280 ? -21.172 -7.02 16.484 1 74.69 280 GLU B N 1
ATOM 4662 C CA . GLU B 1 280 ? -20.656 -8.383 16.422 1 74.69 280 GLU B CA 1
ATOM 4663 C C . GLU B 1 280 ? -19.141 -8.398 16.234 1 74.69 280 GLU B C 1
ATOM 4665 O O . GLU B 1 280 ? -18.453 -9.258 16.781 1 74.69 280 GLU B O 1
ATOM 4670 N N . LEU B 1 281 ? -18.641 -7.453 15.547 1 75.5 281 LEU B N 1
ATOM 4671 C CA . LEU B 1 281 ? -17.203 -7.391 15.234 1 75.5 281 LEU B CA 1
ATOM 4672 C C . LEU B 1 281 ? -16.406 -6.941 16.453 1 75.5 281 LEU B C 1
ATOM 4674 O O . LEU B 1 281 ? -15.32 -7.457 16.719 1 75.5 281 LEU B O 1
ATOM 4678 N N . ILE B 1 282 ? -16.906 -6.066 17.156 1 71.81 282 ILE B N 1
ATOM 4679 C CA . ILE B 1 282 ? -16.172 -5.453 18.266 1 71.81 282 ILE B CA 1
ATOM 4680 C C . ILE B 1 282 ? -16.344 -6.289 19.531 1 71.81 282 ILE B C 1
ATOM 4682 O O . ILE B 1 282 ? -15.43 -6.395 20.344 1 71.81 282 ILE B O 1
ATOM 4686 N N . HIS B 1 283 ? -17.516 -6.766 19.781 1 63.06 283 HIS B N 1
ATOM 4687 C CA . HIS B 1 283 ? -17.797 -7.543 20.984 1 63.06 283 HIS B CA 1
ATOM 4688 C C . HIS B 1 283 ? -16.844 -8.719 21.125 1 63.06 283 HIS B C 1
ATOM 4690 O O . HIS B 1 283 ? -16.375 -9.016 22.234 1 63.06 283 HIS B O 1
ATOM 4696 N N . ASP B 1 284 ? -16.562 -9.242 20.109 1 59.25 284 ASP B N 1
ATOM 4697 C CA . ASP B 1 284 ? -15.672 -10.398 20.188 1 59.25 284 ASP B CA 1
ATOM 4698 C C . ASP B 1 284 ? -14.266 -9.984 20.609 1 59.25 284 ASP B C 1
ATOM 4700 O O . ASP B 1 284 ? -13.516 -10.781 21.172 1 59.25 284 ASP B O 1
ATOM 4704 N N . ASN B 1 285 ? -14.039 -8.648 20.547 1 59.06 285 ASN B N 1
ATOM 4705 C CA . ASN B 1 285 ? -12.688 -8.18 20.828 1 59.06 285 ASN B CA 1
ATOM 4706 C C . ASN B 1 285 ? -12.664 -7.281 22.062 1 59.06 285 ASN B C 1
ATOM 4708 O O . ASN B 1 285 ? -11.602 -6.809 22.469 1 59.06 285 ASN B O 1
ATOM 4712 N N . SER B 1 286 ? -13.812 -6.938 22.609 1 57.88 286 SER B N 1
ATOM 4713 C CA . SER B 1 286 ? -14.008 -5.926 23.641 1 57.88 286 SER B CA 1
ATOM 4714 C C . SER B 1 286 ? -13.445 -6.383 24.984 1 57.88 286 SER B C 1
ATOM 4716 O O . SER B 1 286 ? -13.141 -5.562 25.844 1 57.88 286 SER B O 1
ATOM 4718 N N . ASP B 1 287 ? -13.305 -7.637 25.172 1 57.75 287 ASP B N 1
ATOM 4719 C CA . ASP B 1 287 ? -12.875 -8.047 26.5 1 57.75 287 ASP B CA 1
ATOM 4720 C C . ASP B 1 287 ? -11.469 -7.547 26.812 1 57.75 287 ASP B C 1
ATOM 4722 O O . ASP B 1 287 ? -11.016 -7.613 27.953 1 57.75 287 ASP B O 1
ATOM 4726 N N . LYS B 1 288 ? -10.969 -6.887 25.906 1 59.28 288 LYS B N 1
ATOM 4727 C CA . LYS B 1 288 ? -9.547 -6.621 26.094 1 59.28 288 LYS B CA 1
ATOM 4728 C C . LYS B 1 288 ? -9.312 -5.195 26.594 1 59.28 288 LYS B C 1
ATOM 4730 O O . LYS B 1 288 ? -8.219 -4.867 27.062 1 59.28 288 LYS B O 1
ATOM 4735 N N . TRP B 1 289 ? -10.438 -4.336 26.391 1 62.16 289 TRP B N 1
ATOM 4736 C CA . TRP B 1 289 ? -10.086 -2.955 26.703 1 62.16 289 TRP B CA 1
ATOM 4737 C C . TRP B 1 289 ? -11.086 -2.342 27.672 1 62.16 289 TRP B C 1
ATOM 4739 O O . TRP B 1 289 ? -12.297 -2.551 27.531 1 62.16 289 TRP B O 1
ATOM 4749 N N . GLN B 1 290 ? -10.625 -1.761 28.844 1 65.69 290 GLN B N 1
ATOM 4750 C CA . GLN B 1 290 ? -11.492 -0.986 29.719 1 65.69 290 GLN B CA 1
ATOM 4751 C C . GLN B 1 290 ? -11.617 0.455 29.234 1 65.69 290 GLN B C 1
ATOM 4753 O O . GLN B 1 290 ? -12.734 0.96 29.078 1 65.69 290 GLN B O 1
ATOM 4758 N N . ARG B 1 291 ? -10.523 1.215 29.047 1 79.56 291 ARG B N 1
ATOM 4759 C CA . ARG B 1 291 ? -10.453 2.561 28.484 1 79.56 291 ARG B CA 1
ATOM 4760 C C . ARG B 1 291 ? -9.453 2.623 27.328 1 79.56 291 ARG B C 1
ATOM 4762 O O . ARG B 1 291 ? -8.422 1.952 27.359 1 79.56 291 ARG B O 1
ATOM 4769 N N . THR B 1 292 ? -9.906 3.367 26.266 1 84.25 292 THR B N 1
ATOM 4770 C CA . THR B 1 292 ? -9.062 3.428 25.078 1 84.25 292 THR B CA 1
ATOM 4771 C C . THR B 1 292 ? -9.094 4.824 24.469 1 84.25 292 THR B C 1
ATOM 4773 O O . THR B 1 292 ? -10.102 5.531 24.578 1 84.25 292 THR B O 1
ATOM 4776 N N . LEU B 1 293 ? -7.973 5.309 24.062 1 88.88 293 LEU B N 1
ATOM 4777 C CA . LEU B 1 293 ? -7.949 6.445 23.156 1 88.88 293 LEU B CA 1
ATOM 4778 C C . LEU B 1 293 ? -8.25 6 21.719 1 88.88 293 LEU B C 1
ATOM 4780 O O . LEU B 1 293 ? -7.586 5.109 21.188 1 88.88 293 LEU B O 1
ATOM 4784 N N . ALA B 1 294 ? -9.273 6.582 21.156 1 89.56 294 ALA B N 1
ATOM 4785 C CA . ALA B 1 294 ? -9.719 6.176 19.812 1 89.56 294 ALA B CA 1
ATOM 4786 C C . ALA B 1 294 ? -9.562 7.312 18.812 1 89.56 294 ALA B C 1
ATOM 4788 O O . ALA B 1 294 ? -9.992 8.438 19.078 1 89.56 294 ALA B O 1
ATOM 4789 N N . MET B 1 295 ? -8.875 7.059 17.719 1 92 295 MET B N 1
ATOM 4790 C CA . MET B 1 295 ? -8.859 7.918 16.547 1 92 295 MET B CA 1
ATOM 4791 C C . MET B 1 295 ? -9.734 7.344 15.438 1 92 295 MET B C 1
ATOM 4793 O O . MET B 1 295 ? -9.492 6.234 14.961 1 92 295 MET B O 1
ATOM 4797 N N . GLU B 1 296 ? -10.695 8.055 15.023 1 90.31 296 GLU B N 1
ATOM 4798 C CA . GLU B 1 296 ? -11.633 7.586 14.008 1 90.31 296 GLU B CA 1
ATOM 4799 C C . GLU B 1 296 ? -11.516 8.406 12.727 1 90.31 296 GLU B C 1
ATOM 4801 O O . GLU B 1 296 ? -11.594 9.641 12.758 1 90.31 296 GLU B O 1
ATOM 4806 N N . ILE B 1 297 ? -11.312 7.742 11.68 1 93.62 297 ILE B N 1
ATOM 4807 C CA . ILE B 1 297 ? -11.242 8.359 10.359 1 93.62 297 ILE B CA 1
ATOM 4808 C C . ILE B 1 297 ? -12.297 7.75 9.445 1 93.62 297 ILE B C 1
ATOM 4810 O O . ILE B 1 297 ? -12.289 6.543 9.203 1 93.62 297 ILE B O 1
ATOM 4814 N N . ASN B 1 298 ? -13.148 8.516 8.93 1 91.62 298 ASN B N 1
ATOM 4815 C CA . ASN B 1 298 ? -14.148 8.078 7.961 1 91.62 298 ASN B CA 1
ATOM 4816 C C . ASN B 1 298 ? -13.75 8.453 6.535 1 91.62 298 ASN B C 1
ATOM 4818 O O . ASN B 1 298 ? -14.055 9.555 6.07 1 91.62 298 ASN B O 1
ATOM 4822 N N . TYR B 1 299 ? -13.148 7.535 5.801 1 93.12 299 TYR B N 1
ATOM 4823 C CA . TYR B 1 299 ? -12.734 7.773 4.422 1 93.12 299 TYR B CA 1
ATOM 4824 C C . TYR B 1 299 ? -13.914 7.645 3.467 1 93.12 299 TYR B C 1
ATOM 4826 O O . TYR B 1 299 ? -14.727 6.727 3.596 1 93.12 299 TYR B O 1
ATOM 4834 N N . ARG B 1 300 ? -13.984 8.555 2.562 1 94.69 300 ARG B N 1
ATOM 4835 C CA . ARG B 1 300 ? -14.93 8.484 1.457 1 94.69 300 ARG B CA 1
ATOM 4836 C C . ARG B 1 300 ? -14.242 8.766 0.125 1 94.69 300 ARG B C 1
ATOM 4838 O O . ARG B 1 300 ? -13.227 9.461 0.081 1 94.69 300 ARG B O 1
ATOM 4845 N N . ILE B 1 301 ? -14.711 8.188 -0.922 1 96.12 301 ILE B N 1
ATOM 4846 C CA . ILE B 1 301 ? -14.148 8.383 -2.252 1 96.12 301 ILE B CA 1
ATOM 4847 C C . ILE B 1 301 ? -15.094 9.234 -3.096 1 96.12 301 ILE B C 1
ATOM 4849 O O . ILE B 1 301 ? -16.281 8.93 -3.191 1 96.12 301 ILE B O 1
ATOM 4853 N N . GLU B 1 302 ? -14.555 10.32 -3.67 1 95.5 302 GLU B N 1
ATOM 4854 C CA . GLU B 1 302 ? -15.352 11.219 -4.496 1 95.5 302 GLU B CA 1
ATOM 4855 C C . GLU B 1 302 ? -15.953 10.484 -5.691 1 95.5 302 GLU B C 1
ATOM 4857 O O . GLU B 1 302 ? -15.258 9.734 -6.375 1 95.5 302 GLU B O 1
ATOM 4862 N N . ASP B 1 303 ? -17.25 10.586 -5.953 1 94.62 303 ASP B N 1
ATOM 4863 C CA . ASP B 1 303 ? -18 10.117 -7.117 1 94.62 303 ASP B CA 1
ATOM 4864 C C . ASP B 1 303 ? -18.281 8.625 -7.016 1 94.62 303 ASP B C 1
ATOM 4866 O O . ASP B 1 303 ? -18.75 8.008 -7.98 1 94.62 303 ASP B O 1
ATOM 4870 N N . TYR B 1 304 ? -17.969 8 -5.898 1 95.06 304 TYR B N 1
ATOM 4871 C CA . TYR B 1 304 ? -18.266 6.59 -5.676 1 95.06 304 TYR B CA 1
ATOM 4872 C C . TYR B 1 304 ? -18.984 6.391 -4.352 1 95.06 304 TYR B C 1
ATOM 4874 O O . TYR B 1 304 ? -18.891 7.223 -3.447 1 95.06 304 TYR B O 1
ATOM 4882 N N . ASN B 1 305 ? -19.734 5.336 -4.281 1 91.56 305 ASN B N 1
ATOM 4883 C CA . ASN B 1 305 ? -20.391 4.965 -3.033 1 91.56 305 ASN B CA 1
ATOM 4884 C C . ASN B 1 305 ? -19.5 4.074 -2.172 1 91.56 305 ASN B C 1
ATOM 4886 O O . ASN B 1 305 ? -19.859 2.945 -1.847 1 91.56 305 ASN B O 1
ATOM 4890 N N . ILE B 1 306 ? -18.375 4.574 -1.886 1 93.69 306 ILE B N 1
ATOM 4891 C CA . ILE B 1 306 ? -17.406 3.85 -1.083 1 93.69 306 ILE B CA 1
ATOM 4892 C C . ILE B 1 306 ? -17.156 4.594 0.228 1 93.69 306 ILE B C 1
ATOM 4894 O O . ILE B 1 306 ? -16.859 5.789 0.225 1 93.69 306 ILE B O 1
ATOM 4898 N N . GLU B 1 307 ? -17.344 3.852 1.306 1 91.31 307 GLU B N 1
ATOM 4899 C CA . GLU B 1 307 ? -17.078 4.352 2.65 1 91.31 307 GLU B CA 1
ATOM 4900 C C . GLU B 1 307 ? -16.328 3.316 3.488 1 91.31 307 GLU B C 1
ATOM 4902 O O . GLU B 1 307 ? -16.734 2.152 3.549 1 91.31 307 GLU B O 1
ATOM 4907 N N . CYS B 1 308 ? -15.211 3.74 4.043 1 91.75 308 CYS B N 1
ATOM 4908 C CA . CYS B 1 308 ? -14.438 2.898 4.949 1 91.75 308 CYS B CA 1
ATOM 4909 C C . CYS B 1 308 ? -14.062 3.662 6.211 1 91.75 308 CYS B C 1
ATOM 4911 O O . CYS B 1 308 ? -13.672 4.832 6.145 1 91.75 308 CYS B O 1
ATOM 4913 N N . ASP B 1 309 ? -14.195 3.031 7.359 1 90.44 309 ASP B N 1
ATOM 4914 C CA . ASP B 1 309 ? -13.844 3.641 8.641 1 90.44 309 ASP B CA 1
ATOM 4915 C C . ASP B 1 309 ? -12.578 3.006 9.219 1 90.44 309 ASP B C 1
ATOM 4917 O O . ASP B 1 309 ? -12.516 1.79 9.406 1 90.44 309 ASP B O 1
ATOM 4921 N N . LEU B 1 310 ? -11.625 3.781 9.422 1 94.06 310 LEU B N 1
ATOM 4922 C CA . LEU B 1 310 ? -10.43 3.336 10.133 1 94.06 310 LEU B CA 1
ATOM 4923 C C . LEU B 1 310 ? -10.453 3.799 11.586 1 94.06 310 LEU B C 1
ATOM 4925 O O . LEU B 1 310 ? -10.578 4.996 11.859 1 94.06 310 LEU B O 1
ATOM 4929 N N . LEU B 1 311 ? -10.406 2.867 12.484 1 91.38 311 LEU B N 1
ATOM 4930 C CA . LEU B 1 311 ? -10.367 3.139 13.922 1 91.38 311 LEU B CA 1
ATOM 4931 C C . LEU B 1 311 ? -9.039 2.68 14.516 1 91.38 311 LEU B C 1
ATOM 4933 O O . LEU B 1 311 ? -8.68 1.506 14.414 1 91.38 311 LEU B O 1
ATOM 4937 N N . LEU B 1 312 ? -8.328 3.58 15.031 1 93.56 312 LEU B N 1
ATOM 4938 C CA . LEU B 1 312 ? -7.152 3.23 15.82 1 93.56 312 LEU B CA 1
ATOM 4939 C C . LEU B 1 312 ? -7.457 3.285 17.312 1 93.56 312 LEU B C 1
ATOM 4941 O O . LEU B 1 312 ? -7.809 4.344 17.844 1 93.56 312 LEU B O 1
ATOM 4945 N N . LEU B 1 313 ? -7.277 2.166 17.938 1 90.12 313 LEU B N 1
ATOM 4946 C CA . LEU B 1 313 ? -7.535 2.049 19.359 1 90.12 313 LEU B CA 1
ATOM 4947 C C . LEU B 1 313 ? -6.234 1.865 20.141 1 90.12 313 LEU B C 1
ATOM 4949 O O . LEU B 1 313 ? -5.516 0.888 19.922 1 90.12 313 LEU B O 1
ATOM 4953 N N . PHE B 1 314 ? -5.941 2.812 20.984 1 91.44 314 PHE B N 1
ATOM 4954 C CA . PHE B 1 314 ? -4.762 2.744 21.828 1 91.44 314 PHE B CA 1
ATOM 4955 C C . PHE B 1 314 ? -5.129 2.277 23.234 1 91.44 314 PHE B C 1
ATOM 4957 O O . PHE B 1 314 ? -6.137 2.715 23.797 1 91.44 314 PHE B O 1
ATOM 4964 N N . THR B 1 315 ? -4.277 1.411 23.781 1 88.81 315 THR B N 1
ATOM 4965 C CA . THR B 1 315 ? -4.531 0.924 25.125 1 88.81 315 THR B CA 1
ATOM 4966 C C . THR B 1 315 ? -4.398 2.057 26.141 1 88.81 315 THR B C 1
ATOM 4968 O O . THR B 1 315 ? -3.73 3.059 25.875 1 88.81 315 THR B O 1
ATOM 4971 N N . GLU B 1 316 ? -4.992 1.917 27.25 1 86.31 316 GLU B N 1
ATOM 4972 C CA . GLU B 1 316 ? -4.941 2.922 28.312 1 86.31 316 GLU B CA 1
ATOM 4973 C C . GLU B 1 316 ? -3.506 3.188 28.75 1 86.31 316 GLU B C 1
ATOM 4975 O O . GLU B 1 316 ? -3.141 4.328 29.047 1 86.31 316 GLU B O 1
ATOM 4980 N N . ASP B 1 317 ? -2.785 2.143 28.812 1 90.25 317 ASP B N 1
ATOM 4981 C CA . ASP B 1 317 ? -1.404 2.236 29.281 1 90.25 317 ASP B CA 1
ATOM 4982 C C . ASP B 1 317 ? -0.544 3.021 28.297 1 90.25 317 ASP B C 1
ATOM 4984 O O . ASP B 1 317 ? 0.561 3.451 28.625 1 90.25 317 ASP B O 1
ATOM 4988 N N . SER B 1 318 ? -1.049 3.25 27.109 1 92.31 318 SER B N 1
ATOM 4989 C CA . SER B 1 318 ? -0.306 3.973 26.078 1 92.31 318 SER B CA 1
ATOM 4990 C C . SER B 1 318 ? -0.451 5.48 26.25 1 92.31 318 SER B C 1
ATOM 4992 O O . SER B 1 318 ? 0.337 6.254 25.703 1 92.31 318 SER B O 1
ATOM 4994 N N . ILE B 1 319 ? -1.384 5.953 27 1 89 319 ILE B N 1
ATOM 4995 C CA . ILE B 1 319 ? -1.808 7.348 27.047 1 89 319 ILE B CA 1
ATOM 4996 C C . ILE B 1 319 ? -0.701 8.203 27.656 1 89 319 ILE B C 1
ATOM 4998 O O . ILE B 1 319 ? -0.35 9.258 27.109 1 89 319 ILE B O 1
ATOM 5002 N N . PRO B 1 320 ? -0.051 7.77 28.766 1 90.62 320 PRO B N 1
ATOM 5003 C CA . PRO B 1 320 ? 1.039 8.578 29.312 1 90.62 320 PRO B CA 1
ATOM 5004 C C . PRO B 1 320 ? 2.188 8.766 28.312 1 90.62 320 PRO B C 1
ATOM 5006 O O . PRO B 1 320 ? 2.732 9.867 28.203 1 90.62 320 PRO B O 1
ATOM 5009 N N . THR B 1 321 ? 2.516 7.715 27.641 1 92.88 321 THR B N 1
ATOM 5010 C CA . THR B 1 321 ? 3.592 7.781 26.656 1 92.88 321 THR B CA 1
ATOM 5011 C C . THR B 1 321 ? 3.213 8.703 25.516 1 92.88 321 THR B C 1
ATOM 5013 O O . THR B 1 321 ? 4.035 9.5 25.047 1 92.88 321 THR B O 1
ATOM 5016 N N . LEU B 1 322 ? 1.989 8.609 25.016 1 90.69 322 LEU B N 1
ATOM 5017 C CA . LEU B 1 322 ? 1.509 9.484 23.953 1 90.69 322 LEU B CA 1
ATOM 5018 C C . LEU B 1 322 ? 1.569 10.945 24.391 1 90.69 322 LEU B C 1
ATOM 5020 O O . LEU B 1 322 ? 2.023 11.805 23.625 1 90.69 322 LEU B O 1
ATOM 5024 N N . ASN B 1 323 ? 1.163 11.148 25.594 1 89.31 323 ASN B N 1
ATOM 5025 C CA . ASN B 1 323 ? 1.191 12.5 26.141 1 89.31 323 ASN B CA 1
ATOM 5026 C C . ASN B 1 323 ? 2.615 13.047 26.219 1 89.31 323 ASN B C 1
ATOM 5028 O O . ASN B 1 323 ? 2.848 14.219 25.906 1 89.31 323 ASN B O 1
ATOM 5032 N N . TYR B 1 324 ? 3.436 12.25 26.656 1 90.94 324 TYR B N 1
ATOM 5033 C CA . TYR B 1 324 ? 4.84 12.633 26.766 1 90.94 324 TYR B CA 1
ATOM 5034 C C . TYR B 1 324 ? 5.414 12.984 25.406 1 90.94 324 TYR B C 1
ATOM 5036 O O . TYR B 1 324 ? 6.055 14.023 25.234 1 90.94 324 TYR B O 1
ATOM 5044 N N . LYS B 1 325 ? 5.184 12.156 24.422 1 91.75 325 LYS B N 1
ATOM 5045 C CA . LYS B 1 325 ? 5.703 12.367 23.062 1 91.75 325 LYS B CA 1
ATOM 5046 C C . LYS B 1 325 ? 5.086 13.609 22.422 1 91.75 325 LYS B C 1
ATOM 5048 O O . LYS B 1 325 ? 5.762 14.352 21.719 1 91.75 325 LYS B O 1
ATOM 5053 N N . LEU B 1 326 ? 3.824 13.805 22.672 1 88.81 326 LEU B N 1
ATOM 5054 C CA . LEU B 1 326 ? 3.121 14.961 22.141 1 88.81 326 LEU B CA 1
ATOM 5055 C C . LEU B 1 326 ? 3.637 16.25 22.766 1 88.81 326 LEU B C 1
ATOM 5057 O O . LEU B 1 326 ? 3.666 17.297 22.109 1 88.81 326 LEU B O 1
ATOM 5061 N N . GLY B 1 327 ? 3.992 16.188 24.031 1 85.38 327 GLY B N 1
ATOM 5062 C CA . GLY B 1 327 ? 4.543 17.344 24.719 1 85.38 327 GLY B CA 1
ATOM 5063 C C . GLY B 1 327 ? 5.789 17.891 24.062 1 85.38 327 GLY B C 1
ATOM 5064 O O . GLY B 1 327 ? 6.008 19.109 24.062 1 85.38 327 GLY B O 1
ATOM 5065 N N . TYR B 1 328 ? 6.586 17.031 23.453 1 80.5 328 TYR B N 1
ATOM 5066 C CA . TYR B 1 328 ? 7.816 17.438 22.781 1 80.5 328 TYR B CA 1
ATOM 5067 C C . TYR B 1 328 ? 7.512 18.219 21.516 1 80.5 328 TYR B C 1
ATOM 5069 O O . TYR B 1 328 ? 8.328 19.016 21.047 1 80.5 328 TYR B O 1
ATOM 5077 N N . LEU B 1 329 ? 6.355 17.906 20.984 1 80.12 329 LEU B N 1
ATOM 5078 C CA . LEU B 1 329 ? 5.965 18.625 19.781 1 80.12 329 LEU B CA 1
ATOM 5079 C C . LEU B 1 329 ? 5.547 20.062 20.125 1 80.12 329 LEU B C 1
ATOM 5081 O O . LEU B 1 329 ? 5.5 20.922 19.234 1 80.12 329 LEU B O 1
ATOM 5085 N N . LEU B 1 330 ? 5.242 20.281 21.406 1 72.5 330 LEU B N 1
ATOM 5086 C CA . LEU B 1 330 ? 4.754 21.562 21.875 1 72.5 330 LEU B CA 1
ATOM 5087 C C . LEU B 1 330 ? 5.914 22.484 22.25 1 72.5 330 LEU B C 1
ATOM 5089 O O . LEU B 1 330 ? 5.746 23.703 22.328 1 72.5 330 LEU B O 1
ATOM 5093 N N . ASP B 1 331 ? 7.09 21.953 22.641 1 65.62 331 ASP B N 1
ATOM 5094 C CA . ASP B 1 331 ? 8.219 22.766 23.094 1 65.62 331 ASP B CA 1
ATOM 5095 C C . ASP B 1 331 ? 9.133 23.125 21.938 1 65.62 331 ASP B C 1
ATOM 5097 O O . ASP B 1 331 ? 9.773 24.188 21.938 1 65.62 331 ASP B O 1
#

Solvent-accessible surface area (backbone atoms only — not comparable to full-atom values): 33974 Å² total; per-residue (Å²): 131,72,43,31,25,24,43,27,36,55,32,56,47,57,45,52,51,53,62,66,41,46,68,70,48,47,49,60,45,80,42,78,21,55,23,26,60,54,33,51,51,40,37,72,72,66,37,14,45,37,27,42,34,27,44,83,32,61,103,28,25,29,64,56,40,34,45,50,36,56,75,67,65,50,84,51,49,34,33,36,42,27,28,64,64,30,62,68,50,52,53,50,43,47,75,39,60,37,75,46,78,41,60,50,80,78,47,46,65,62,49,50,49,54,34,53,73,70,65,63,67,52,79,46,87,79,79,75,67,72,80,70,77,84,72,82,63,50,69,59,48,44,50,29,47,49,48,39,34,8,47,17,52,15,41,31,52,50,18,38,39,46,70,54,54,58,45,76,61,78,51,45,60,43,80,35,43,48,72,51,48,50,48,58,54,43,70,71,46,60,102,52,39,28,26,33,36,36,28,40,35,39,35,90,70,33,40,34,38,37,36,41,37,33,38,57,77,16,44,50,60,50,23,53,52,65,62,46,71,62,43,82,37,69,69,42,47,51,48,52,51,51,52,50,45,49,47,37,52,49,36,26,52,50,37,42,22,65,75,54,72,45,57,46,27,33,45,44,73,40,77,65,43,67,70,33,52,63,59,63,50,43,58,78,58,42,87,75,47,70,45,30,44,34,41,37,38,58,42,33,37,67,98,52,76,37,47,38,37,40,35,39,38,30,41,55,80,18,48,65,53,51,50,54,46,53,50,62,76,72,109,132,72,42,32,25,24,43,26,35,57,34,56,46,56,44,52,51,52,61,67,41,46,68,69,47,46,48,61,44,79,41,79,21,54,24,25,60,54,35,50,53,42,39,73,71,65,38,15,45,38,27,41,33,29,44,83,33,60,102,28,26,28,63,56,40,36,44,49,36,55,75,67,64,51,82,52,50,33,32,35,42,28,28,66,66,30,60,67,50,52,53,52,42,46,74,39,61,38,73,45,79,42,60,50,81,78,46,44,63,60,50,50,50,53,35,54,72,70,65,62,68,50,79,43,84,81,78,74,68,72,80,71,76,82,73,82,63,51,67,59,47,44,50,30,47,50,47,39,33,9,46,17,52,14,41,29,53,49,18,38,38,45,71,53,53,58,45,77,61,80,50,46,60,44,78,33,44,46,71,50,48,50,49,57,53,42,69,71,47,60,102,53,39,28,28,32,36,36,30,40,36,38,32,91,71,33,41,35,37,38,36,40,37,34,38,57,76,17,43,51,59,49,24,53,51,64,61,45,71,62,44,82,37,68,68,42,47,49,47,51,51,51,54,50,45,50,46,38,54,50,36,26,51,50,36,44,21,64,74,57,71,45,57,45,28,33,43,47,73,41,78,66,43,69,70,33,50,63,58,64,50,45,58,78,59,41,88,75,46,69,45,28,42,35,40,37,38,59,42,33,38,67,97,51,76,36,46,37,36,40,35,40,39,30,40,56,78,17,48,65,53,52,50,54,46,52,49,64,75,72,109

Organism: Shewanella frigidimarina (strain NCIMB 400) (NCBI:txid318167)

Radius of gyration: 27.66 Å; Cα contacts (8 Å, |Δi|>4): 1354; chains: 2; bounding box: 58×94×66 Å

Secondary structure (DSSP, 8-state):
-PEEEEEE-S-HHHHHHHHHHS-TTB-EEEEEESSHHHHHHHHHTT--SEEEE-SS-SSS-HHHHHHHHHHTT---EEEEEES---HHHHHHHHHTT-SEEEESSP-HHHHHHHHHHTT---B--S------------HHHHHHHHHHHHHHHHHHHHHHHHTS-EEPPPPEEEEEEHHHHHHHHHHT-SS--EEEEEEEEEETTEEEEEEEEEEGGGHHHHHHHTT-S-TTSHHHHHHHHHHHHHHHHHHHHHHHHHHHT---EEPPPEEEEEEE-HHHHHHHHHTT-SEEEEEEEEEEETTS--EEEEEEEEEGGGHHHHHHHHHHHH-/-PEEEEEE-S-HHHHHHHHHHS-TTB-EEEEEESSHHHHHHHHHTT--SEEEE-SS-SSS-HHHHHHHHHHTT---EEEEEES---HHHHHHHHHTT-SEEEESSP-HHHHHHHHHHTT---B--S------------HHHHHHHHHHHHHHHHHHHHHHHHTS-EEPPPPEEEEEEHHHHHHHHHHT-SS--EEEEEEEEEETTEEEEEEEEEEGGGHHHHHHHTT-S-TTSHHHHHHHHHHHHHHHHHHHHHHHHHHHT---EEPPPEEEEEEE-HHHHHHHHHTT-SEEEEEEEEEEETTS--EEEEEEEEEGGGHHHHHHHHHHHH-

pLDDT: mean 87.79, std 12.61, range [40.78, 98.62]